Protein AF-A0A354B3E3-F1 (afdb_monomer)

Foldseek 3Di:
DLQVVVLVVLLVLLQAQQADVVSVVVVVVVLVVVQVVCCVVPVNLCCLPPPHNCNLVLLLQQQQHALPGDFLQFDDPAQDAPQFDWDADPVRDIDGPHLQSDPPHCSRGSNRVCQQVLPPDPCSLLSLQLLLLLLLLSLVSSCLLDDPVPDPPDDLPCQLQVCSNNPNCSNVQQQQDRPPPDRHGSVPVSSVSSVVSSVVSSVVLVVQLVVQLVVCVVVVHPPSNSLSSQLSSLVSSLSSQLSNLVNHQPCSQVVHDCNSVVVSVVSNVSSVSVSVVSNPDDPVVVLLNNLLVQLLVLVVVDPDCCVVQVNDRSSPDDSVRSLVVLLCVVVVHLVSLLVSLLSSVVVCLVVLVPPDPVVVVSSVVSCVSSVHDVVSVVVSVVVCCVVPVVSPPDHPSVVSLQVVLLVQLLVVVVVLCVVVVHQADDPVPDDPVSVVVNVVSCVVSVHDPVSSVVSNQLRHLQHPVLVVVLVVLLVVLVVLVVVLVVLVVCCVPDVPCVVVNVVSVVVSVVSLVVRQVSCVSNVHDGDD

Nearest PDB structures (foldseek):
  3dby-assembly10_T  TM=1.391E-01  e=6.956E+00  Bacillus cereus G9241

Mean predicted aligned error: 15.63 Å

Sequence (528 aa):
LQWSLLIAGLCLRVLGGNSDPIWLAVWLVVTLLAAVVVGWAYGGKSWCQYFCPMGPVQTVLTGVRGPLGSPAHVGAPSKITQSMCRTITAEGQERSACVACQSPCLDIDAERQFWQNLERKRGLAWAWYSYPGLVLAFFTMMEWSGHGASQLVHPLGYIRSGQWALDRELVSRAWQPLPHLTPLPRLLVIPIAITTAAWLSVIFWRGVEGLLRRRGNREGLPAAGERAVLRTRLLASFLAVNTFFWFVDPLQGLLGSNSGQVVRSLVLLLTSMGLYRAWGRDSATYRRESTSDSLRRQLRDLPGLEPALDGRSINALSPHEVFTLVKAMPAVGVLQARRVYSEVLLDMLRRGRLDQAQSLLDLQELRQSLQLDDEDHHAVINLLAKEHPELLGRNRFERQGDDLRRELALTNLEDFLLRHGFTMFDAAALNPRQRQELERLRLATGLPEPAWESVLRQFGSQGELERQQLEPLRAVWLEEAGLLAWLDGQLSEDGLLRPLQRGLTRRVGELQRQLAHRLDAAGLDPLP

Secondary structure (DSSP, 8-state):
-HHHHHHHHHHHIIIIITT-HHHHHHHHHHHHHHHHHHHHHTTTSSIIIII-THHHHHHHHHSS--TTPPPTTSS-SSS--TTS-EEE-TTS-EEE----SSSS-TTT-HHHHHHHTTTTSTTHHHHHHHHHHHHHHHHHHHHHHSTTTT-TTSTTHHHHTSGGGT-TTTTGGGGSEETTTEEEEHHHHHHHHHHHHHHHHHHHHHHHHHHHHHHHHHTT-TTHHHHHHHHHHHHHHHHHHHHHHHH--TTTTTT-TTHHHHHHHHHHHHHHHHHHHHHT--HHHHHHHHHHHHHHHHHHTSTT-GGGGTT--GGGS-HHHHHHHHHHGGGT-HHHHHHHHHHHHHHHHHTT-SSSHHHHHHHHHHHHHTT--HHHHHHHHHHHHHH-HHHHSS-HHHHHHHHHHHHHHHHHHHHHHHHHT-SS--STT--HHHHHHHHHHHHHHT--HHHHHHHHHHTSTT-HHHHHHHHHHHHHHHHHHHHHHHHHHHTTT-GGGHHHHHHHHHHHHHHHHHHHHHHHHHTPPPP-

pLDDT: mean 78.73, std 11.3, range [43.19, 97.94]

Structure (mmCIF, N/CA/C/O backbone):
data_AF-A0A354B3E3-F1
#
_entry.id   AF-A0A354B3E3-F1
#
loop_
_atom_site.group_PDB
_atom_site.id
_atom_site.type_symbol
_atom_site.label_atom_id
_atom_site.label_alt_id
_atom_site.label_comp_id
_atom_site.label_asym_id
_atom_site.label_entity_id
_atom_site.label_seq_id
_atom_site.pdbx_PDB_ins_code
_atom_site.Cartn_x
_atom_site.Cartn_y
_atom_site.Cartn_z
_atom_site.occupancy
_atom_site.B_iso_or_equiv
_atom_site.auth_seq_id
_atom_site.auth_comp_id
_atom_site.auth_asym_id
_atom_site.auth_atom_id
_atom_site.pdbx_PDB_model_num
ATOM 1 N N . LEU A 1 1 ? 1.321 -13.441 -12.143 1.00 86.88 1 LEU A N 1
ATOM 2 C CA . LEU A 1 1 ? 0.628 -12.571 -13.115 1.00 86.88 1 LEU A CA 1
ATOM 3 C C . LEU A 1 1 ? 1.044 -11.107 -12.980 1.00 86.88 1 LEU A C 1
ATOM 5 O O . LEU A 1 1 ? 1.832 -10.685 -13.807 1.00 86.88 1 LEU A O 1
ATOM 9 N N . GLN A 1 2 ? 0.612 -10.364 -11.946 1.00 89.81 2 GLN A N 1
ATOM 10 C CA . GLN A 1 2 ? 0.907 -8.919 -11.789 1.00 89.81 2 GLN A CA 1
ATOM 11 C C . GLN A 1 2 ? 2.374 -8.547 -12.045 1.00 89.81 2 GLN A C 1
ATOM 13 O O . GLN A 1 2 ? 2.666 -7.637 -12.810 1.00 89.81 2 GLN A O 1
ATOM 18 N N . TRP A 1 3 ? 3.307 -9.292 -11.445 1.00 91.06 3 TRP A N 1
ATOM 19 C CA . TRP A 1 3 ? 4.737 -9.030 -11.610 1.00 91.06 3 TRP A CA 1
ATOM 20 C C . TRP A 1 3 ? 5.254 -9.320 -13.024 1.00 91.06 3 TRP A C 1
ATOM 22 O O . TRP A 1 3 ? 6.113 -8.612 -13.531 1.00 91.06 3 TRP A O 1
ATOM 32 N N . SER A 1 4 ? 4.702 -10.334 -13.690 1.00 91.44 4 SER A N 1
ATOM 33 C CA . SER A 1 4 ? 5.008 -10.635 -15.092 1.00 91.44 4 SER A CA 1
ATOM 34 C C . SER A 1 4 ? 4.480 -9.537 -16.017 1.00 91.44 4 SER A C 1
ATOM 36 O O . SER A 1 4 ? 5.185 -9.137 -16.935 1.00 91.44 4 SER A O 1
ATOM 38 N N . LEU A 1 5 ? 3.279 -9.009 -15.740 1.00 91.50 5 LEU A N 1
ATOM 39 C CA . LEU A 1 5 ? 2.710 -7.863 -16.458 1.00 91.50 5 LEU A CA 1
ATOM 40 C C . LEU A 1 5 ? 3.554 -6.600 -16.256 1.00 91.50 5 LEU A C 1
ATOM 42 O O . LEU A 1 5 ? 3.771 -5.862 -17.212 1.00 91.50 5 LEU A O 1
ATOM 46 N N . LEU A 1 6 ? 4.088 -6.382 -15.047 1.00 92.56 6 LEU A N 1
ATOM 47 C CA . LEU A 1 6 ? 5.037 -5.299 -14.785 1.00 92.56 6 LEU A CA 1
ATOM 48 C C . LEU A 1 6 ? 6.304 -5.457 -15.635 1.00 92.56 6 LEU A C 1
ATOM 50 O O . LEU A 1 6 ? 6.682 -4.520 -16.327 1.00 92.56 6 LEU A O 1
ATOM 54 N N . ILE A 1 7 ? 6.939 -6.635 -15.623 1.00 93.31 7 ILE A N 1
ATOM 55 C CA . ILE A 1 7 ? 8.155 -6.898 -16.412 1.00 93.31 7 ILE A CA 1
ATOM 56 C C . ILE A 1 7 ? 7.887 -6.716 -17.910 1.00 93.31 7 ILE A C 1
ATOM 58 O O . ILE A 1 7 ? 8.679 -6.068 -18.590 1.00 93.31 7 ILE A O 1
ATOM 62 N N . ALA A 1 8 ? 6.764 -7.231 -18.417 1.00 92.12 8 ALA A N 1
ATOM 63 C CA . ALA A 1 8 ? 6.363 -7.047 -19.808 1.00 92.12 8 ALA A CA 1
ATOM 64 C C . ALA A 1 8 ? 6.178 -5.560 -20.148 1.00 92.12 8 ALA A C 1
ATOM 66 O O . ALA A 1 8 ? 6.716 -5.090 -21.148 1.00 92.12 8 ALA A O 1
ATOM 67 N N . GLY A 1 9 ? 5.498 -4.803 -19.280 1.00 90.50 9 GLY A N 1
ATOM 68 C CA . GLY A 1 9 ? 5.340 -3.356 -19.422 1.00 90.50 9 GLY A CA 1
ATOM 69 C C . GLY A 1 9 ? 6.676 -2.608 -19.414 1.00 90.50 9 GLY A C 1
ATOM 70 O O . GLY A 1 9 ? 6.880 -1.725 -20.242 1.00 90.50 9 GLY A O 1
ATOM 71 N N . LEU A 1 10 ? 7.618 -2.986 -18.543 1.00 91.88 10 LEU A N 1
ATOM 72 C CA . LEU A 1 10 ? 8.970 -2.416 -18.531 1.00 91.88 10 LEU A CA 1
ATOM 73 C C . LEU A 1 10 ? 9.699 -2.691 -19.850 1.00 91.88 10 LEU A C 1
ATOM 75 O O . LEU A 1 10 ? 10.213 -1.753 -20.449 1.00 91.88 10 LEU A O 1
ATOM 79 N N . CYS A 1 11 ? 9.689 -3.934 -20.345 1.00 92.19 11 CYS A N 1
ATOM 80 C CA . CYS A 1 11 ? 10.311 -4.286 -21.628 1.00 92.19 11 CYS A CA 1
ATOM 81 C C . CYS A 1 11 ? 9.726 -3.458 -22.777 1.00 92.19 11 CYS A C 1
ATOM 83 O O . CYS A 1 11 ? 10.457 -2.905 -23.592 1.00 92.19 11 CYS A O 1
ATOM 85 N N . LEU A 1 12 ? 8.402 -3.337 -22.807 1.00 89.38 12 LEU A N 1
ATOM 86 C CA . LEU A 1 12 ? 7.669 -2.618 -23.839 1.00 89.38 12 LEU A CA 1
ATOM 87 C C . LEU A 1 12 ? 7.963 -1.110 -23.823 1.00 89.38 12 LEU A C 1
ATOM 89 O O . LEU A 1 12 ? 8.091 -0.488 -24.877 1.00 89.38 12 LEU A O 1
ATOM 93 N N . ARG A 1 13 ? 8.160 -0.527 -22.634 1.00 87.56 13 ARG A N 1
ATOM 94 C CA . ARG A 1 13 ? 8.610 0.864 -22.487 1.00 87.56 13 ARG A CA 1
ATOM 95 C C . ARG A 1 13 ? 10.026 1.086 -23.013 1.00 87.56 13 ARG A C 1
ATOM 97 O O . ARG A 1 13 ? 10.250 2.109 -23.650 1.00 87.56 13 ARG A O 1
ATOM 104 N N . VAL A 1 14 ? 10.948 0.145 -22.791 1.00 87.00 14 VAL A N 1
ATOM 105 C CA . VAL A 1 14 ? 12.312 0.225 -23.355 1.00 87.00 14 VAL A CA 1
ATOM 106 C C . VAL A 1 14 ? 12.311 0.026 -24.873 1.00 87.00 14 VAL A C 1
ATOM 108 O O . VAL A 1 14 ? 13.110 0.630 -25.576 1.00 87.00 14 VAL A O 1
ATOM 111 N N . LEU A 1 15 ? 11.409 -0.805 -25.397 1.00 86.62 15 LEU A N 1
ATOM 112 C CA . LEU A 1 15 ? 11.343 -1.113 -26.828 1.00 86.62 15 LEU A CA 1
ATOM 113 C C . LEU A 1 15 ? 10.639 -0.044 -27.668 1.00 86.62 15 LEU A C 1
ATOM 115 O O . LEU A 1 15 ? 10.888 0.031 -28.866 1.00 86.62 15 LEU A O 1
ATOM 119 N N . GLY A 1 16 ? 9.743 0.752 -27.086 1.00 75.50 16 GLY A N 1
ATOM 120 C CA . GLY A 1 16 ? 8.963 1.694 -27.890 1.00 75.50 16 GLY A CA 1
ATOM 121 C C . GLY A 1 16 ? 8.035 2.628 -27.137 1.00 75.50 16 GLY A C 1
ATOM 122 O O . GLY A 1 16 ? 7.787 3.739 -27.589 1.00 75.50 16 GLY A O 1
ATOM 123 N N . GLY A 1 17 ? 7.515 2.207 -25.984 1.00 69.38 17 GLY A N 1
ATOM 124 C CA . GLY A 1 17 ? 6.349 2.874 -25.408 1.00 69.38 17 GLY A CA 1
ATOM 125 C C . GLY A 1 17 ? 6.562 4.272 -24.824 1.00 69.38 17 GLY A C 1
ATOM 126 O O . GLY A 1 17 ? 5.587 4.915 -24.448 1.00 69.38 17 GLY A O 1
ATOM 127 N N . ASN A 1 18 ? 7.805 4.741 -24.696 1.00 72.12 18 ASN A N 1
ATOM 128 C CA . ASN A 1 18 ? 8.106 6.019 -24.043 1.00 72.12 18 ASN A CA 1
ATOM 129 C C . ASN A 1 18 ? 8.026 7.244 -24.964 1.00 72.12 18 ASN A C 1
ATOM 131 O O . ASN A 1 18 ? 7.864 8.345 -24.446 1.00 72.12 18 ASN A O 1
ATOM 135 N N . SER A 1 19 ? 8.166 7.076 -26.279 1.00 71.94 19 SER A N 1
ATOM 136 C CA . SER A 1 19 ? 8.432 8.189 -27.200 1.00 71.94 19 SER A CA 1
ATOM 137 C C . SER A 1 19 ? 7.301 8.526 -28.169 1.00 71.94 19 SER A C 1
ATOM 139 O O . SER A 1 19 ? 7.380 9.531 -28.878 1.00 71.94 19 SER A O 1
ATOM 141 N N . ASP A 1 20 ? 6.242 7.714 -28.187 1.00 80.12 20 ASP A N 1
ATOM 142 C CA . ASP A 1 20 ? 5.061 7.933 -29.016 1.00 80.12 20 ASP A CA 1
ATOM 143 C C . ASP A 1 20 ? 3.818 8.181 -28.133 1.00 80.12 20 ASP A C 1
ATOM 145 O O . ASP A 1 20 ? 3.369 7.275 -27.416 1.00 80.12 20 ASP A O 1
ATOM 149 N N . PRO A 1 21 ? 3.231 9.395 -28.170 1.00 82.00 21 PRO A N 1
ATOM 150 C CA . PRO A 1 21 ? 2.050 9.723 -27.378 1.00 82.00 21 PRO A CA 1
ATOM 151 C C . PRO A 1 21 ? 0.813 8.912 -27.787 1.00 82.00 21 PRO A C 1
ATOM 153 O O . PRO A 1 21 ? -0.028 8.631 -26.933 1.00 82.00 21 PRO A O 1
ATOM 156 N N . ILE A 1 22 ? 0.699 8.499 -29.055 1.00 84.50 22 ILE A N 1
ATOM 157 C CA . ILE A 1 22 ? -0.405 7.659 -29.539 1.00 84.50 22 ILE A CA 1
ATOM 158 C C . ILE A 1 22 ? -0.285 6.276 -28.915 1.00 84.50 22 ILE A C 1
ATOM 160 O O . ILE A 1 22 ? -1.264 5.736 -28.402 1.00 84.50 22 ILE A O 1
ATOM 164 N N . TRP A 1 23 ? 0.926 5.722 -28.903 1.00 82.12 23 TRP A N 1
ATOM 165 C CA . TRP A 1 23 ? 1.177 4.422 -28.298 1.00 82.12 23 TRP A CA 1
ATOM 166 C C . TRP A 1 23 ? 0.847 4.428 -26.798 1.00 82.12 23 TRP A C 1
ATOM 168 O O . TRP A 1 23 ? 0.152 3.532 -26.310 1.00 82.12 23 TRP A O 1
ATOM 178 N N . LEU A 1 24 ? 1.259 5.478 -26.075 1.00 81.69 24 LEU A N 1
ATOM 179 C CA . LEU A 1 24 ? 0.902 5.671 -24.668 1.00 81.69 24 LEU A CA 1
ATOM 180 C C . LEU A 1 24 ? -0.618 5.789 -24.474 1.00 81.69 24 LEU A C 1
ATOM 182 O O . LEU A 1 24 ? -1.165 5.152 -23.573 1.00 81.69 24 LEU A O 1
ATOM 186 N N . ALA A 1 25 ? -1.308 6.565 -25.315 1.00 86.62 25 ALA A N 1
ATOM 187 C CA . ALA A 1 25 ? -2.759 6.723 -25.249 1.00 86.62 25 ALA A CA 1
ATOM 188 C C . ALA A 1 25 ? -3.487 5.387 -25.464 1.00 86.62 25 ALA A C 1
ATOM 190 O O . ALA A 1 25 ? -4.341 5.017 -24.657 1.00 86.62 25 ALA A O 1
ATOM 191 N N . VAL A 1 26 ? -3.104 4.622 -26.492 1.00 88.50 26 VAL A N 1
ATOM 192 C CA . VAL A 1 26 ? -3.653 3.284 -26.761 1.00 88.50 26 VAL A CA 1
ATOM 193 C C . VAL A 1 26 ? -3.407 2.354 -25.575 1.00 88.50 26 VAL A C 1
ATOM 195 O O . VAL A 1 26 ? -4.335 1.691 -25.114 1.00 88.50 26 VAL A O 1
ATOM 198 N N . TRP A 1 27 ? -2.191 2.339 -25.024 1.00 84.56 27 TRP A N 1
ATOM 199 C CA . TRP A 1 27 ? -1.855 1.521 -23.858 1.00 84.56 27 TRP A CA 1
ATOM 200 C C . TRP A 1 27 ? -2.710 1.865 -22.628 1.00 84.56 27 TRP A C 1
ATOM 202 O O . TRP A 1 27 ? -3.209 0.966 -21.943 1.00 84.56 27 TRP A O 1
ATOM 212 N N . LEU A 1 28 ? -2.916 3.157 -22.351 1.00 87.38 28 LEU A N 1
ATOM 213 C CA . LEU A 1 28 ? -3.761 3.621 -21.248 1.00 87.38 28 LEU A CA 1
ATOM 214 C C . LEU A 1 28 ? -5.230 3.235 -21.454 1.00 87.38 28 LEU A C 1
ATOM 216 O O . LEU A 1 28 ? -5.852 2.731 -20.520 1.00 87.38 28 LEU A O 1
ATOM 220 N N . VAL A 1 29 ? -5.767 3.398 -22.669 1.00 92.19 29 VAL A N 1
ATOM 221 C CA . VAL A 1 29 ? -7.145 3.002 -23.007 1.00 92.19 29 VAL A CA 1
ATOM 222 C C . VAL A 1 29 ? -7.332 1.494 -22.859 1.00 92.19 29 VAL A C 1
ATOM 224 O O . VAL A 1 29 ? -8.283 1.062 -22.213 1.00 92.19 29 VAL A O 1
ATOM 227 N N . VAL A 1 30 ? -6.409 0.680 -23.378 1.00 90.75 30 VAL A N 1
ATOM 228 C CA . VAL A 1 30 ? -6.455 -0.784 -23.220 1.00 90.75 30 VAL A CA 1
ATOM 229 C C . VAL A 1 30 ? -6.402 -1.177 -21.744 1.00 90.75 30 VAL A C 1
ATOM 231 O O . VAL A 1 30 ? -7.168 -2.034 -21.308 1.00 90.75 30 VAL A O 1
ATOM 234 N N . THR A 1 31 ? -5.545 -0.528 -20.952 1.00 88.00 31 THR A N 1
ATOM 235 C CA . THR A 1 31 ? -5.446 -0.787 -19.508 1.00 88.00 31 THR A CA 1
ATOM 236 C C . THR A 1 31 ? -6.740 -0.413 -18.780 1.00 88.00 31 THR A C 1
ATOM 238 O O . THR A 1 31 ? -7.195 -1.169 -17.922 1.00 88.00 31 THR A O 1
ATOM 241 N N . LEU A 1 32 ? -7.359 0.718 -19.135 1.00 90.00 32 LEU A N 1
ATOM 242 C CA . LEU A 1 32 ? -8.636 1.158 -18.575 1.00 90.00 32 LEU A CA 1
ATOM 243 C C . LEU A 1 32 ? -9.765 0.185 -18.930 1.00 90.00 32 LEU A C 1
ATOM 245 O O . LEU A 1 32 ? -10.502 -0.243 -18.045 1.00 90.00 32 LEU A O 1
ATOM 249 N N . LEU A 1 33 ? -9.869 -0.211 -20.200 1.00 93.06 33 LEU A N 1
ATOM 250 C CA . LEU A 1 33 ? -10.856 -1.190 -20.655 1.00 93.06 33 LEU A CA 1
ATOM 251 C C . LEU A 1 33 ? -10.665 -2.535 -19.950 1.00 93.06 33 LEU A C 1
ATOM 253 O O . LEU A 1 33 ? -11.638 -3.114 -19.476 1.00 93.06 33 LEU A O 1
ATOM 257 N N . ALA A 1 34 ? -9.426 -3.008 -19.798 1.00 89.38 34 ALA A N 1
ATOM 258 C CA . ALA A 1 34 ? -9.135 -4.223 -19.044 1.00 89.38 34 ALA A CA 1
ATOM 259 C C . ALA A 1 34 ? -9.562 -4.101 -17.571 1.00 89.38 34 ALA A C 1
ATOM 261 O O . ALA A 1 34 ? -10.147 -5.038 -17.028 1.00 89.38 34 ALA A O 1
ATOM 262 N N . ALA A 1 35 ? -9.333 -2.947 -16.935 1.00 86.81 35 ALA A N 1
ATOM 263 C CA . ALA A 1 35 ? -9.783 -2.691 -15.570 1.00 86.81 35 ALA A CA 1
ATOM 264 C C . ALA A 1 35 ? -11.314 -2.712 -15.453 1.00 86.81 35 ALA A C 1
ATOM 266 O O . ALA A 1 35 ? -11.838 -3.337 -14.531 1.00 86.81 35 ALA A O 1
ATOM 267 N N . VAL A 1 36 ? -12.025 -2.097 -16.404 1.00 87.56 36 VAL A N 1
ATOM 268 C CA . VAL A 1 36 ? -13.495 -2.110 -16.471 1.00 87.56 36 VAL A CA 1
ATOM 269 C C . VAL A 1 36 ? -14.019 -3.528 -16.685 1.00 87.56 36 VAL A C 1
ATOM 271 O O . VAL A 1 36 ? -14.901 -3.958 -15.951 1.00 87.56 36 VAL A O 1
ATOM 274 N N . VAL A 1 37 ? -13.453 -4.287 -17.627 1.00 89.56 37 VAL A N 1
ATOM 275 C CA . VAL A 1 37 ? -13.878 -5.664 -17.929 1.00 89.56 37 VAL A CA 1
ATOM 276 C C . VAL A 1 37 ? -13.636 -6.593 -16.741 1.00 89.56 37 VAL A C 1
ATOM 278 O O . VAL A 1 37 ? -14.532 -7.341 -16.360 1.00 89.56 37 VAL A O 1
ATOM 281 N N . VAL A 1 38 ? -12.461 -6.529 -16.105 1.00 85.69 38 VAL A N 1
ATOM 282 C CA . VAL A 1 38 ? -12.168 -7.310 -14.890 1.00 85.69 38 VAL A CA 1
ATOM 283 C C . VAL A 1 38 ? -13.060 -6.864 -13.731 1.00 85.69 38 VAL A C 1
ATOM 285 O O . VAL A 1 38 ? -13.525 -7.698 -12.954 1.00 85.69 38 VAL A O 1
ATOM 288 N N . GLY A 1 39 ? -13.314 -5.561 -13.607 1.00 80.81 39 GLY A N 1
ATOM 289 C CA . GLY A 1 39 ? -14.237 -5.008 -12.624 1.00 80.81 39 GLY A CA 1
ATOM 290 C C . GLY A 1 39 ? -15.656 -5.540 -12.813 1.00 80.81 39 GLY A C 1
ATOM 291 O O . GLY A 1 39 ? -16.258 -6.012 -11.856 1.00 80.81 39 GLY A O 1
ATOM 292 N N . TRP A 1 40 ? -16.161 -5.550 -14.042 1.00 82.81 40 TRP A N 1
ATOM 293 C CA . TRP A 1 40 ? -17.473 -6.094 -14.377 1.00 82.81 40 TRP A CA 1
ATOM 294 C C . TRP A 1 40 ? -17.542 -7.612 -14.148 1.00 82.81 40 TRP A C 1
ATOM 296 O O . TRP A 1 40 ? -18.4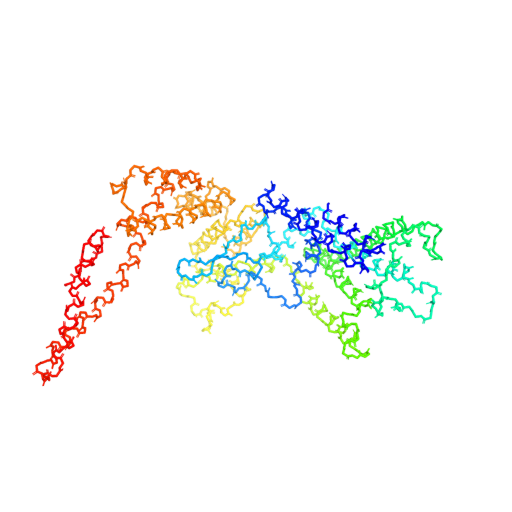44 -8.087 -13.463 1.00 82.81 40 TRP A O 1
ATOM 306 N N . ALA A 1 41 ? -16.551 -8.369 -14.628 1.00 82.44 41 ALA A N 1
ATOM 307 C CA . ALA A 1 41 ? -16.538 -9.831 -14.544 1.00 82.44 41 ALA A CA 1
ATOM 308 C C . ALA A 1 41 ? -16.363 -10.371 -13.112 1.00 82.44 41 ALA A C 1
ATOM 310 O O . ALA A 1 41 ? -16.853 -11.452 -12.796 1.00 82.44 41 ALA A O 1
ATOM 311 N N . TYR A 1 42 ? -15.663 -9.636 -12.241 1.00 77.19 42 TYR A N 1
ATOM 312 C CA . TYR A 1 42 ? -15.323 -10.084 -10.885 1.00 77.19 42 TYR A CA 1
ATOM 313 C C . TYR A 1 42 ? -15.792 -9.120 -9.780 1.00 77.19 42 TYR A C 1
ATOM 315 O O . TYR A 1 42 ? -15.204 -9.072 -8.694 1.00 77.19 42 TYR A O 1
ATOM 323 N N . GLY A 1 43 ? -16.831 -8.323 -10.044 1.00 65.69 43 GLY A N 1
ATOM 324 C CA . GLY A 1 43 ? -17.490 -7.480 -9.039 1.00 65.69 43 GLY A CA 1
ATOM 325 C C . GLY A 1 43 ? -16.597 -6.404 -8.409 1.00 65.69 43 GLY A C 1
ATOM 326 O O . GLY A 1 43 ? -16.707 -6.139 -7.214 1.00 65.69 43 GLY A O 1
ATOM 327 N N . GLY A 1 44 ? -15.669 -5.827 -9.178 1.00 65.44 44 GLY A N 1
ATOM 328 C CA . GLY A 1 44 ? -14.830 -4.681 -8.800 1.00 65.44 44 GLY A CA 1
ATOM 329 C C . GLY A 1 44 ? -13.644 -5.001 -7.881 1.00 65.44 44 GLY A C 1
ATOM 330 O O . GLY A 1 44 ? -12.810 -4.134 -7.632 1.00 65.44 44 GLY A O 1
ATOM 331 N N . LYS A 1 45 ? -13.524 -6.241 -7.389 1.00 67.25 45 LYS A N 1
ATOM 332 C CA . LYS A 1 45 ? -12.601 -6.590 -6.288 1.00 67.25 45 LYS A CA 1
ATOM 333 C C . LYS A 1 45 ? -11.260 -7.171 -6.746 1.00 67.25 45 LYS A C 1
ATOM 335 O O . LYS A 1 45 ? -10.297 -7.190 -5.983 1.00 67.25 45 LYS A O 1
ATOM 340 N N . SER A 1 46 ? -11.160 -7.615 -7.996 1.00 75.50 46 SER A N 1
ATOM 341 C CA . SER A 1 46 ? -10.024 -8.434 -8.443 1.00 75.50 46 SER A CA 1
ATOM 342 C C . SER A 1 46 ? -8.897 -7.660 -9.120 1.00 75.50 46 SER A C 1
ATOM 344 O O . SER A 1 46 ? -7.758 -8.134 -9.122 1.00 75.50 46 SER A O 1
ATOM 346 N N . TRP A 1 47 ? -9.170 -6.473 -9.677 1.00 81.25 47 TRP A N 1
ATOM 347 C CA . TRP A 1 47 ? -8.185 -5.743 -10.483 1.00 81.25 47 TRP A CA 1
ATOM 348 C C . TRP A 1 47 ? -6.922 -5.419 -9.686 1.00 81.25 47 TRP A C 1
ATOM 350 O O . TRP A 1 47 ? -5.850 -5.935 -10.001 1.00 81.25 47 TRP A O 1
ATOM 360 N N . CYS A 1 48 ? -7.042 -4.635 -8.613 1.00 76.50 48 CYS A N 1
ATOM 361 C CA . CYS A 1 48 ? -5.892 -4.188 -7.822 1.00 76.50 48 CYS A CA 1
ATOM 362 C C . CYS A 1 48 ? -5.087 -5.352 -7.218 1.00 76.50 48 CYS A C 1
ATOM 364 O O . CYS A 1 48 ? -3.876 -5.235 -7.036 1.00 76.50 48 CYS A O 1
ATOM 366 N N . GLN A 1 49 ? -5.737 -6.488 -6.942 1.00 76.00 49 GLN A N 1
ATOM 367 C CA . GLN A 1 49 ? -5.126 -7.609 -6.225 1.00 76.00 49 GLN A CA 1
ATOM 368 C C . GLN A 1 49 ? -4.476 -8.667 -7.108 1.00 76.00 49 GLN A C 1
ATOM 370 O O . GLN A 1 49 ? -3.486 -9.266 -6.687 1.00 76.00 49 GLN A O 1
ATOM 375 N N . TYR A 1 50 ? -5.007 -8.901 -8.308 1.00 81.31 50 TYR A N 1
ATOM 376 C CA . TYR A 1 50 ? -4.572 -10.021 -9.146 1.00 81.31 50 TYR A CA 1
ATOM 377 C C . TYR A 1 50 ? -4.072 -9.600 -10.527 1.00 81.31 50 TYR A C 1
ATOM 379 O O . TYR A 1 50 ? -3.258 -10.318 -11.115 1.00 81.31 50 TYR A O 1
ATOM 387 N N . PHE A 1 51 ? -4.491 -8.433 -11.023 1.00 86.06 51 PHE A N 1
ATOM 388 C CA . PHE A 1 51 ? -4.214 -7.999 -12.395 1.00 86.06 51 PHE A CA 1
ATOM 389 C C . PHE A 1 51 ? -3.338 -6.748 -12.458 1.00 86.06 51 PHE A C 1
ATOM 391 O O . PHE A 1 51 ? -2.372 -6.724 -13.213 1.00 86.06 51 PHE A O 1
ATOM 398 N N . CYS A 1 52 ? -3.613 -5.746 -11.622 1.00 86.38 52 CYS A N 1
ATOM 399 C CA . CYS A 1 52 ? -2.915 -4.468 -11.634 1.00 86.38 52 CYS A CA 1
ATOM 400 C C . CYS A 1 52 ? -1.407 -4.668 -11.396 1.00 86.38 52 CYS A C 1
ATOM 402 O O . CYS A 1 52 ? -1.025 -5.144 -10.319 1.00 86.38 52 CYS A O 1
ATOM 404 N N . PRO A 1 53 ? -0.536 -4.293 -12.351 1.00 86.12 53 PRO A N 1
ATOM 405 C CA . PRO A 1 53 ? 0.911 -4.441 -12.200 1.00 86.12 53 PRO A CA 1
ATOM 406 C C . PRO A 1 53 ? 1.489 -3.509 -11.123 1.00 86.12 53 PRO A C 1
ATOM 408 O O . PRO A 1 53 ? 2.551 -3.799 -10.577 1.00 86.12 53 PRO A O 1
ATOM 411 N N . MET A 1 54 ? 0.777 -2.430 -10.767 1.00 85.12 54 MET A N 1
ATOM 412 C CA . MET A 1 54 ? 1.200 -1.473 -9.737 1.00 85.12 54 MET A CA 1
ATOM 413 C C . MET A 1 54 ? 0.944 -1.954 -8.304 1.00 85.12 54 MET A C 1
ATOM 415 O O . MET A 1 54 ? 1.612 -1.482 -7.390 1.00 85.12 54 MET A O 1
ATOM 419 N N . GLY A 1 55 ? 0.042 -2.919 -8.080 1.00 83.44 55 GLY A N 1
ATOM 420 C CA . GLY A 1 55 ? -0.277 -3.409 -6.730 1.00 83.44 55 GLY A CA 1
ATOM 421 C C . GLY A 1 55 ? 0.949 -3.941 -5.964 1.00 83.44 55 GLY A C 1
ATOM 422 O O . GLY A 1 55 ? 1.220 -3.494 -4.845 1.00 83.44 55 GLY A O 1
ATOM 423 N N . PRO A 1 56 ? 1.758 -4.845 -6.555 1.00 86.69 56 PRO A N 1
ATOM 424 C CA . PRO A 1 56 ? 3.006 -5.288 -5.939 1.00 86.69 56 PRO A CA 1
ATOM 425 C C . PRO A 1 56 ? 4.019 -4.157 -5.740 1.00 86.69 56 PRO A C 1
ATOM 427 O O . PRO A 1 56 ? 4.702 -4.148 -4.722 1.00 86.69 56 PRO A O 1
ATOM 430 N N . VAL A 1 57 ? 4.099 -3.190 -6.663 1.00 88.25 57 VAL A N 1
ATOM 431 C CA . VAL A 1 57 ? 5.006 -2.033 -6.543 1.00 88.25 57 VAL A CA 1
ATOM 432 C C . VAL A 1 57 ? 4.629 -1.176 -5.337 1.00 88.25 57 VAL A C 1
ATOM 434 O O . VAL A 1 57 ? 5.491 -0.866 -4.519 1.00 88.25 57 VAL A O 1
ATOM 437 N N . GLN A 1 58 ? 3.342 -0.862 -5.170 1.00 86.88 58 GLN A N 1
ATOM 438 C CA . GLN A 1 58 ? 2.838 -0.150 -3.995 1.00 86.88 58 GLN A CA 1
ATOM 439 C C . GLN A 1 58 ? 3.182 -0.926 -2.720 1.00 86.88 58 GLN A C 1
ATOM 441 O O . GLN A 1 58 ? 3.723 -0.350 -1.786 1.00 86.88 58 GLN A O 1
ATOM 446 N N . THR A 1 59 ? 2.999 -2.251 -2.723 1.00 86.75 59 THR A N 1
ATOM 447 C CA . THR A 1 59 ? 3.377 -3.099 -1.580 1.00 86.75 59 THR A CA 1
ATOM 448 C C . THR A 1 59 ? 4.872 -2.967 -1.249 1.00 86.75 59 THR A C 1
ATOM 450 O O . THR A 1 59 ? 5.218 -2.767 -0.087 1.00 86.75 59 THR A O 1
ATOM 453 N N . VAL A 1 60 ? 5.756 -3.014 -2.255 1.00 89.06 60 VAL A N 1
ATOM 454 C CA . VAL A 1 60 ? 7.215 -2.871 -2.079 1.00 89.06 60 VAL A CA 1
ATOM 455 C C . VAL A 1 60 ? 7.596 -1.499 -1.517 1.00 89.06 60 VAL A C 1
ATOM 457 O O . VAL A 1 60 ? 8.496 -1.408 -0.680 1.00 89.06 60 VAL A O 1
ATOM 460 N N . LEU A 1 61 ? 6.921 -0.433 -1.950 1.00 86.00 61 LEU A N 1
ATOM 461 C CA . LEU A 1 61 ? 7.255 0.942 -1.573 1.00 86.00 61 LEU A CA 1
ATOM 462 C C . LEU A 1 61 ? 6.640 1.388 -0.239 1.00 86.00 61 LEU A C 1
ATOM 464 O O . LEU A 1 61 ? 7.279 2.141 0.492 1.00 86.00 61 LEU A O 1
ATOM 468 N N . THR A 1 62 ? 5.423 0.947 0.090 1.00 81.88 62 THR A N 1
ATOM 469 C CA . THR A 1 62 ? 4.659 1.459 1.243 1.00 81.88 62 THR A CA 1
ATOM 470 C C . THR A 1 62 ? 4.372 0.421 2.327 1.00 81.88 62 THR A C 1
ATOM 472 O O . THR A 1 62 ? 3.792 0.778 3.348 1.00 81.88 62 THR A O 1
ATOM 475 N N . GLY A 1 63 ? 4.801 -0.835 2.148 1.00 77.00 63 GLY A N 1
ATOM 476 C CA . GLY A 1 63 ? 4.381 -1.973 2.972 1.00 77.00 63 GLY A CA 1
ATOM 477 C C . GLY A 1 63 ? 4.535 -1.804 4.488 1.00 77.00 63 GLY A C 1
ATOM 478 O O . GLY A 1 63 ? 3.576 -2.030 5.205 1.00 77.00 63 GLY A O 1
ATOM 479 N N . VAL A 1 64 ? 5.708 -1.426 5.005 1.00 76.56 64 VAL A N 1
ATOM 480 C CA . VAL A 1 64 ? 5.914 -1.338 6.471 1.00 76.56 64 VAL A CA 1
ATOM 481 C C . VAL A 1 64 ? 5.450 0.009 7.011 1.00 76.56 64 VAL A C 1
ATOM 483 O O . VAL A 1 64 ? 4.763 0.064 8.022 1.00 76.56 64 VAL A O 1
ATOM 486 N N . ARG A 1 65 ? 5.855 1.092 6.338 1.00 74.62 65 ARG A N 1
ATOM 487 C CA . ARG A 1 65 ? 5.422 2.477 6.552 1.00 74.62 65 ARG A CA 1
ATOM 488 C C . ARG A 1 65 ? 6.120 3.359 5.519 1.00 74.62 65 ARG A C 1
ATOM 490 O O . ARG A 1 65 ? 7.321 3.203 5.304 1.00 74.62 65 ARG A O 1
ATOM 497 N N . GLY A 1 66 ? 5.409 4.303 4.909 1.00 71.62 66 GLY A N 1
ATOM 498 C CA . GLY A 1 66 ? 6.063 5.358 4.128 1.00 71.62 66 GLY A CA 1
ATOM 499 C C . GLY A 1 66 ? 6.898 6.284 5.032 1.00 71.62 66 GLY A C 1
ATOM 500 O O . GLY A 1 66 ? 6.587 6.407 6.219 1.00 71.62 66 GLY A O 1
ATOM 501 N N . PRO A 1 67 ? 7.917 6.987 4.504 1.00 73.31 67 PRO A N 1
ATOM 502 C CA . PRO A 1 67 ? 8.772 7.873 5.303 1.00 73.31 67 PRO A CA 1
ATOM 503 C C . PRO A 1 67 ? 7.994 9.009 5.988 1.00 73.31 67 PRO A C 1
ATOM 505 O O . PRO A 1 67 ? 8.322 9.394 7.107 1.00 73.31 67 PRO A O 1
ATOM 508 N N . LEU A 1 68 ? 6.922 9.484 5.346 1.00 76.31 68 LEU A N 1
ATOM 509 C CA . LEU A 1 68 ? 5.996 10.500 5.861 1.00 76.31 68 LEU A CA 1
ATOM 510 C C . LEU A 1 68 ? 4.622 9.912 6.241 1.00 76.31 68 LEU A C 1
ATOM 512 O O . LEU A 1 68 ? 3.666 10.649 6.458 1.00 76.31 68 LEU A O 1
ATOM 516 N N . GLY A 1 69 ? 4.498 8.581 6.292 1.00 67.94 69 GLY A N 1
ATOM 517 C CA . GLY A 1 69 ? 3.226 7.908 6.551 1.00 67.94 69 GLY A CA 1
ATOM 518 C C . GLY A 1 69 ? 2.812 7.976 8.023 1.00 67.94 69 GLY A C 1
ATOM 519 O O . GLY A 1 69 ? 3.559 7.551 8.920 1.00 67.94 69 GLY A O 1
ATOM 520 N N . SER A 1 70 ? 1.593 8.452 8.281 1.00 70.62 70 SER A N 1
ATOM 521 C CA . SER A 1 70 ? 0.924 8.252 9.567 1.00 70.62 70 SER A CA 1
ATOM 522 C C . SER A 1 70 ? 0.495 6.781 9.716 1.00 70.62 70 SER A C 1
ATOM 524 O O . SER A 1 70 ? 0.268 6.093 8.719 1.00 70.62 70 SER A O 1
ATOM 526 N N . PRO A 1 71 ? 0.450 6.252 10.950 1.00 71.75 71 PRO A N 1
ATOM 527 C CA . PRO A 1 71 ? -0.026 4.895 11.188 1.00 71.75 71 PRO A CA 1
ATOM 528 C C . PRO A 1 71 ? -1.545 4.855 10.977 1.00 71.75 71 PRO A C 1
ATOM 530 O O . PRO A 1 71 ? -2.276 5.583 11.643 1.00 71.75 71 PRO A O 1
ATOM 533 N N . ALA A 1 72 ? -2.026 4.010 10.064 1.00 69.38 72 ALA A N 1
ATOM 534 C CA . ALA A 1 72 ? -3.460 3.905 9.769 1.00 69.38 72 ALA A CA 1
ATOM 535 C C . ALA A 1 72 ? -4.271 3.346 10.955 1.00 69.38 72 ALA A C 1
ATOM 537 O O . ALA A 1 72 ? -5.468 3.594 11.074 1.00 69.38 72 ALA A O 1
ATOM 538 N N . HIS A 1 73 ? -3.615 2.595 11.840 1.00 69.50 73 HIS A N 1
ATOM 539 C CA . HIS A 1 73 ? -4.218 1.884 12.964 1.00 69.50 73 HIS A CA 1
ATOM 540 C C . HIS A 1 73 ? -4.150 2.625 14.307 1.00 69.50 73 HIS A C 1
ATOM 542 O O . HIS A 1 73 ? -4.597 2.053 15.299 1.00 69.50 73 HIS A O 1
ATOM 548 N N . VAL A 1 74 ? -3.599 3.848 14.370 1.00 66.88 74 VAL A N 1
ATOM 549 C CA . VAL A 1 74 ? -3.485 4.625 15.622 1.00 66.88 74 VAL A CA 1
ATOM 550 C C . VAL A 1 74 ? -4.170 5.981 15.485 1.00 66.88 74 VAL A C 1
ATOM 552 O O . VAL A 1 74 ? -3.775 6.793 14.650 1.00 66.88 74 VAL A O 1
ATOM 555 N N . GLY A 1 75 ? -5.132 6.265 16.367 1.00 52.44 75 GLY A N 1
ATOM 556 C CA . GLY A 1 75 ? -5.623 7.628 16.596 1.00 52.44 75 GLY A CA 1
ATOM 557 C C . GLY A 1 75 ? -6.590 8.172 15.543 1.00 52.44 75 GLY A C 1
ATOM 558 O O . GLY A 1 75 ? -6.822 9.377 15.516 1.00 52.44 75 GLY A O 1
ATOM 559 N N . ALA A 1 76 ? -7.172 7.322 14.696 1.00 48.88 76 ALA A N 1
ATOM 560 C CA . ALA A 1 76 ? -8.224 7.731 13.772 1.00 48.88 76 ALA A CA 1
ATOM 561 C C . ALA A 1 76 ? -9.614 7.528 14.419 1.00 48.88 76 ALA A C 1
ATOM 563 O O . ALA A 1 76 ? -10.104 6.396 14.458 1.00 48.88 76 ALA A O 1
ATOM 564 N N . PRO A 1 77 ? -10.287 8.591 14.916 1.00 43.62 77 PRO A N 1
ATOM 565 C CA . PRO A 1 77 ? -11.717 8.526 15.220 1.00 43.62 77 PRO A CA 1
ATOM 566 C C . PRO A 1 77 ? -12.559 8.352 13.943 1.00 43.62 77 PRO A C 1
ATOM 568 O O . PRO A 1 77 ? -13.691 7.878 14.015 1.00 43.62 77 PRO A O 1
ATOM 571 N N . SER A 1 78 ? -12.001 8.659 12.766 1.00 43.19 78 SER A N 1
ATOM 572 C CA . SER A 1 78 ? -12.616 8.386 11.470 1.00 43.19 78 SER A CA 1
ATOM 573 C C . SER A 1 78 ? -12.156 7.030 10.930 1.00 43.19 78 SER A C 1
ATOM 575 O O . SER A 1 78 ? -10.990 6.794 10.627 1.00 43.19 78 SER A O 1
ATOM 577 N N . LYS A 1 79 ? -13.110 6.114 10.768 1.00 53.47 79 LYS A N 1
ATOM 578 C CA . LYS A 1 79 ? -12.948 4.753 10.223 1.00 53.47 79 LYS A CA 1
ATOM 579 C C . LYS A 1 79 ? -12.516 4.713 8.736 1.00 53.47 79 LYS A C 1
ATOM 581 O O . LYS A 1 79 ? -12.707 3.693 8.079 1.00 53.47 79 LYS A O 1
ATOM 586 N N . ILE A 1 80 ? -11.988 5.809 8.182 1.00 56.88 80 ILE A N 1
ATOM 587 C CA . ILE A 1 80 ? -11.820 6.030 6.742 1.00 56.88 80 ILE A CA 1
ATOM 588 C C . ILE A 1 80 ? -10.424 6.592 6.464 1.00 56.88 80 ILE A C 1
ATOM 590 O O . ILE A 1 80 ? -10.149 7.766 6.717 1.00 56.88 80 ILE A O 1
ATOM 594 N N . THR A 1 81 ? -9.539 5.771 5.902 1.00 60.78 81 THR A N 1
ATOM 595 C CA . THR A 1 81 ? -8.257 6.257 5.375 1.00 60.78 81 THR A CA 1
ATOM 596 C C . THR A 1 81 ? -8.476 7.057 4.085 1.00 60.78 81 THR A C 1
ATOM 598 O O . THR A 1 81 ? -9.519 6.950 3.439 1.00 60.78 81 THR A O 1
ATOM 601 N N . GLN A 1 82 ? -7.511 7.891 3.682 1.00 54.41 82 GLN A N 1
ATOM 602 C CA . GLN A 1 82 ? -7.662 8.745 2.489 1.00 54.41 82 GLN A CA 1
ATOM 603 C C . GLN A 1 82 ? -7.906 7.969 1.183 1.00 54.41 82 GLN A C 1
ATOM 605 O O . GLN A 1 82 ? -8.478 8.516 0.248 1.00 54.41 82 GLN A O 1
ATOM 610 N N . SER A 1 83 ? -7.515 6.697 1.130 1.00 59.47 83 SER A N 1
ATOM 611 C CA . SER A 1 83 ? -7.672 5.801 -0.020 1.00 59.47 83 SER A CA 1
ATOM 612 C C . SER A 1 83 ? -8.912 4.900 0.048 1.00 59.47 83 SER A C 1
ATOM 614 O O . SER A 1 83 ? -9.120 4.076 -0.841 1.00 59.47 83 SER A O 1
ATOM 616 N N . MET A 1 84 ? -9.749 5.023 1.083 1.00 66.38 84 MET A N 1
ATOM 617 C CA . MET A 1 84 ? -11.006 4.278 1.179 1.00 66.38 84 MET A CA 1
ATOM 618 C C . MET A 1 84 ? -12.130 4.993 0.431 1.00 66.38 84 MET A C 1
ATOM 620 O O . MET A 1 84 ? -12.322 6.197 0.588 1.00 66.38 84 MET A O 1
ATOM 624 N N . CYS A 1 85 ? -12.930 4.233 -0.325 1.00 66.38 85 CYS A N 1
ATOM 625 C CA . CYS A 1 85 ? -14.199 4.725 -0.860 1.00 66.38 85 CYS A CA 1
ATOM 626 C C . CYS A 1 85 ? -15.080 5.243 0.286 1.00 66.38 85 CYS A C 1
ATOM 628 O O . CYS A 1 85 ? -15.162 4.604 1.343 1.00 66.38 85 CYS A O 1
ATOM 630 N N . ARG A 1 86 ? -15.741 6.382 0.065 1.00 67.81 86 ARG A N 1
ATOM 631 C CA . ARG A 1 86 ? -16.582 7.073 1.049 1.00 67.81 86 ARG A CA 1
ATOM 632 C C . ARG A 1 86 ? -18.014 7.153 0.551 1.00 67.81 86 ARG A C 1
ATOM 634 O O . ARG A 1 86 ? -18.240 7.274 -0.648 1.00 67.81 86 ARG A O 1
ATOM 641 N N . THR A 1 87 ? -18.946 7.103 1.484 1.00 65.81 87 THR A N 1
ATOM 642 C CA . THR A 1 87 ? -20.327 7.532 1.290 1.00 65.81 87 THR A CA 1
ATOM 643 C C . THR A 1 87 ? -20.671 8.531 2.388 1.00 65.81 87 THR A C 1
ATOM 645 O O . THR A 1 87 ? -20.015 8.557 3.432 1.00 65.81 87 THR A O 1
ATOM 648 N N . ILE A 1 88 ? -21.660 9.376 2.141 1.00 73.38 88 ILE A N 1
ATOM 649 C CA . ILE A 1 88 ? -22.147 10.360 3.105 1.00 73.38 88 ILE A CA 1
ATOM 650 C C . ILE A 1 88 ? -23.494 9.843 3.602 1.00 73.38 88 ILE A C 1
ATOM 652 O O . ILE A 1 88 ? -24.340 9.468 2.792 1.00 73.38 88 ILE A O 1
ATOM 656 N N . THR A 1 89 ? -23.670 9.754 4.920 1.00 64.25 89 THR A N 1
ATOM 657 C CA . THR A 1 89 ? -24.966 9.391 5.506 1.00 64.25 89 THR A CA 1
ATOM 658 C C . THR A 1 89 ? -25.965 10.532 5.382 1.00 64.25 89 THR A C 1
ATOM 660 O O . THR A 1 89 ? -25.581 11.681 5.165 1.00 64.25 89 THR A O 1
ATOM 663 N N . ALA A 1 90 ? -27.251 10.231 5.571 1.00 57.56 90 ALA A N 1
ATOM 664 C CA . ALA A 1 90 ? -28.302 11.242 5.639 1.00 57.56 90 ALA A CA 1
ATOM 665 C C . ALA A 1 90 ? -28.016 12.320 6.710 1.00 57.56 90 ALA A C 1
ATOM 667 O O . ALA A 1 90 ? -28.373 13.478 6.522 1.00 57.56 90 ALA A O 1
ATOM 668 N N . GLU A 1 91 ? -27.274 11.988 7.780 1.00 60.12 91 GLU A N 1
ATOM 669 C CA . GLU A 1 91 ? -26.844 12.957 8.805 1.00 60.12 91 GLU A CA 1
ATOM 670 C C . GLU A 1 91 ? -25.615 13.803 8.406 1.00 60.12 91 GLU A C 1
ATOM 672 O O . GLU A 1 91 ? -25.052 14.519 9.236 1.00 60.12 91 GLU A O 1
ATOM 677 N N . GLY A 1 92 ? -25.141 13.701 7.161 1.00 63.91 92 GLY A N 1
ATOM 678 C CA . GLY A 1 92 ? -23.969 14.429 6.672 1.00 63.91 92 GLY A CA 1
ATOM 679 C C . GLY A 1 92 ? -22.626 13.885 7.174 1.00 63.91 92 GLY A C 1
ATOM 680 O O . GLY A 1 92 ? -21.597 14.536 6.992 1.00 63.91 92 GLY A O 1
ATOM 681 N N . GLN A 1 93 ? -22.599 12.702 7.800 1.00 62.16 93 GLN A N 1
ATOM 682 C CA . GLN A 1 93 ? -21.363 12.090 8.291 1.00 62.16 93 GLN A CA 1
ATOM 683 C C . GLN A 1 93 ? -20.708 11.206 7.224 1.00 62.16 93 GLN A C 1
ATOM 685 O O . GLN A 1 93 ? -21.359 10.390 6.571 1.00 62.16 93 GLN A O 1
ATOM 690 N N . GLU A 1 94 ? -19.386 11.319 7.067 1.00 58.25 94 GLU A N 1
ATOM 691 C CA . GLU A 1 94 ? -18.630 10.421 6.192 1.00 58.25 94 GLU A CA 1
ATOM 692 C C . GLU A 1 94 ? -18.576 9.000 6.787 1.00 58.25 94 GLU A C 1
ATOM 694 O O . GLU A 1 94 ? -18.106 8.789 7.910 1.00 58.25 94 GLU A O 1
ATOM 699 N N . ARG A 1 95 ? -18.986 7.996 6.002 1.00 60.19 95 ARG A N 1
ATOM 700 C CA . ARG A 1 95 ? -18.813 6.563 6.293 1.00 60.19 95 ARG A CA 1
ATOM 701 C C . ARG A 1 95 ? -18.010 5.867 5.196 1.00 60.19 95 ARG A C 1
ATOM 703 O O . ARG A 1 95 ? -17.991 6.278 4.037 1.00 60.19 95 ARG A O 1
ATOM 710 N N . SER A 1 96 ? -17.297 4.800 5.557 1.00 62.19 96 SER A N 1
ATOM 711 C CA . SER A 1 96 ? -16.549 4.008 4.579 1.00 62.19 96 SER A CA 1
ATOM 712 C C . SER A 1 96 ? -17.511 3.214 3.695 1.00 62.19 96 SER A C 1
ATOM 714 O O . SER A 1 96 ? -18.150 2.288 4.180 1.00 62.19 96 SER A O 1
ATOM 716 N N . ALA A 1 97 ? -17.525 3.496 2.395 1.00 60.62 97 ALA A N 1
ATOM 717 C CA . ALA A 1 97 ? -18.162 2.660 1.374 1.00 60.62 97 ALA A CA 1
ATOM 718 C C . ALA A 1 97 ? -17.210 1.579 0.823 1.00 60.62 97 ALA A C 1
ATOM 720 O O . ALA A 1 97 ? -17.536 0.839 -0.103 1.00 60.62 97 ALA A O 1
ATOM 721 N N . CYS A 1 98 ? -15.977 1.515 1.337 1.00 62.91 98 CYS A N 1
ATOM 722 C CA . CYS A 1 98 ? -14.977 0.569 0.865 1.00 62.91 98 CYS A CA 1
ATOM 723 C C . CYS A 1 98 ? -15.379 -0.867 1.229 1.00 62.91 98 CYS A C 1
ATOM 725 O O . CYS A 1 98 ? -15.274 -1.281 2.382 1.00 62.91 98 CYS A O 1
ATOM 727 N N . VAL A 1 99 ? -15.735 -1.664 0.220 1.00 56.19 99 VAL A N 1
ATOM 728 C CA . VAL A 1 99 ? -16.094 -3.088 0.371 1.00 56.19 99 VAL A CA 1
ATOM 729 C C . VAL A 1 99 ? -14.868 -3.974 0.677 1.00 56.19 99 VAL A C 1
ATOM 731 O O . VAL A 1 99 ? -14.992 -5.189 0.713 1.00 56.19 99 VAL A O 1
ATOM 734 N N . ALA A 1 100 ? -13.682 -3.386 0.903 1.00 52.44 100 ALA A N 1
ATOM 735 C CA . ALA A 1 100 ? -12.410 -4.066 1.157 1.00 52.44 100 ALA A CA 1
ATOM 736 C C . ALA A 1 100 ? -12.189 -5.271 0.220 1.00 52.44 100 ALA A C 1
ATOM 738 O O . ALA A 1 100 ? -12.507 -6.406 0.562 1.00 52.44 100 ALA A O 1
ATOM 739 N N . CYS A 1 101 ? -11.598 -5.038 -0.959 1.00 58.84 101 CYS A N 1
ATOM 740 C CA . CYS A 1 101 ? -11.390 -6.059 -1.999 1.00 58.84 101 CYS A CA 1
ATOM 741 C C . CYS A 1 101 ? -10.773 -7.383 -1.491 1.00 58.84 101 CYS A C 1
ATOM 743 O O . CYS A 1 101 ? -11.030 -8.438 -2.060 1.00 58.84 101 CYS A O 1
ATOM 745 N N . GLN A 1 102 ? -9.988 -7.321 -0.408 1.00 59.28 102 GLN A N 1
ATOM 746 C CA . GLN A 1 102 ? -9.568 -8.445 0.433 1.00 59.28 102 GLN A CA 1
ATOM 747 C C . GLN A 1 102 ? -9.238 -7.920 1.845 1.00 59.28 102 GLN A C 1
ATOM 749 O O . GLN A 1 102 ? -8.935 -6.735 2.006 1.00 59.28 102 GLN A O 1
ATOM 754 N N . SER A 1 103 ? -9.203 -8.783 2.865 1.00 58.28 103 SER A N 1
ATOM 755 C CA . SER A 1 103 ? -8.626 -8.427 4.168 1.00 58.28 103 SER A CA 1
ATOM 756 C C . SER A 1 103 ? -7.362 -9.241 4.419 1.00 58.28 103 SER A C 1
ATOM 758 O O . SER A 1 103 ? -7.450 -10.468 4.474 1.00 58.28 103 SER A O 1
ATOM 760 N N . PRO A 1 104 ? -6.196 -8.594 4.568 1.00 70.00 104 PRO A N 1
ATOM 761 C CA . PRO A 1 104 ? -5.955 -7.152 4.729 1.00 70.00 104 PRO A CA 1
ATOM 762 C C . PRO A 1 104 ? -5.821 -6.408 3.382 1.00 70.00 104 PRO A C 1
ATOM 764 O O . PRO A 1 104 ? -5.152 -6.881 2.459 1.00 70.00 104 PRO A O 1
ATOM 767 N N . CYS A 1 105 ? -6.438 -5.228 3.271 1.00 73.81 105 CYS A N 1
ATOM 768 C CA . CYS A 1 105 ? -6.322 -4.366 2.090 1.00 73.81 105 CYS A CA 1
ATOM 769 C C . CYS A 1 105 ? -5.192 -3.349 2.290 1.00 73.81 105 CYS A C 1
ATOM 771 O O . CYS A 1 105 ? -5.177 -2.671 3.317 1.00 73.81 105 CYS A O 1
ATOM 773 N N . LEU A 1 106 ? -4.307 -3.213 1.295 1.00 76.31 106 LEU A N 1
ATOM 774 C CA . LEU A 1 106 ? -3.202 -2.241 1.289 1.00 76.31 106 LEU A CA 1
ATOM 775 C C . LEU A 1 106 ? -3.696 -0.807 1.516 1.00 76.31 106 LEU A C 1
ATOM 777 O O . LEU A 1 106 ? -3.072 -0.044 2.243 1.00 76.31 106 LEU A O 1
ATOM 781 N N . ASP A 1 107 ? -4.839 -0.473 0.914 1.00 74.69 107 ASP A N 1
ATOM 782 C CA . ASP A 1 107 ? -5.416 0.873 0.939 1.00 74.69 107 ASP A CA 1
ATOM 783 C C . ASP A 1 107 ? -6.107 1.202 2.271 1.00 74.69 107 ASP A C 1
ATOM 785 O O . ASP A 1 107 ? -6.383 2.365 2.555 1.00 74.69 107 ASP A O 1
ATOM 789 N N . ILE A 1 108 ? -6.392 0.189 3.096 1.00 73.12 108 ILE A N 1
ATOM 790 C CA . ILE A 1 108 ? -6.952 0.367 4.442 1.00 73.12 108 ILE A CA 1
ATOM 791 C C . ILE A 1 108 ? -5.817 0.415 5.459 1.00 73.12 108 ILE A C 1
ATOM 793 O O . ILE A 1 108 ? -5.752 1.323 6.277 1.00 73.12 108 ILE A O 1
ATOM 797 N N . ASP A 1 109 ? -4.926 -0.572 5.421 1.00 77.81 109 ASP A N 1
ATOM 798 C CA . ASP A 1 109 ? -3.788 -0.646 6.327 1.00 77.81 109 ASP A CA 1
ATOM 799 C C . ASP A 1 109 ? -2.659 -1.439 5.661 1.00 77.81 109 ASP A C 1
ATOM 801 O O . ASP A 1 109 ? -2.648 -2.679 5.639 1.00 77.81 109 ASP A O 1
ATOM 805 N N . ALA A 1 110 ? -1.714 -0.697 5.083 1.00 81.00 110 ALA A N 1
ATOM 806 C CA . ALA A 1 110 ? -0.561 -1.265 4.404 1.00 81.00 110 ALA A CA 1
ATOM 807 C C . ALA A 1 110 ? 0.345 -2.050 5.359 1.00 81.00 110 ALA A C 1
ATOM 809 O O . ALA A 1 110 ? 0.804 -3.136 4.997 1.00 81.00 110 ALA A O 1
ATOM 810 N N . GLU A 1 111 ? 0.522 -1.558 6.590 1.00 84.69 111 GLU A N 1
ATOM 811 C CA . GLU A 1 111 ? 1.354 -2.200 7.610 1.00 84.69 111 GLU A CA 1
ATOM 812 C C . GLU A 1 111 ? 0.724 -3.533 8.042 1.00 84.69 111 GLU A C 1
ATOM 814 O O . GLU A 1 111 ? 1.407 -4.563 8.076 1.00 84.69 111 GLU A O 1
ATOM 819 N N . ARG A 1 112 ? -0.605 -3.577 8.224 1.00 81.50 112 ARG A N 1
ATOM 820 C CA . ARG A 1 112 ? -1.332 -4.842 8.431 1.00 81.50 112 ARG A CA 1
ATOM 821 C C . ARG A 1 112 ? -1.110 -5.817 7.291 1.00 81.50 112 ARG A C 1
ATOM 823 O O . ARG A 1 112 ? -0.865 -7.003 7.525 1.00 81.50 112 ARG A O 1
ATOM 830 N N . GLN A 1 113 ? -1.251 -5.339 6.053 1.00 82.44 113 GLN A N 1
ATOM 831 C CA . GLN A 1 113 ? -1.102 -6.190 4.882 1.00 82.44 113 GLN A CA 1
ATOM 832 C C . GLN A 1 113 ? 0.311 -6.753 4.784 1.00 82.44 113 GLN A C 1
ATOM 834 O O . GLN A 1 113 ? 0.469 -7.934 4.458 1.00 82.44 113 GLN A O 1
ATOM 839 N N . PHE A 1 114 ? 1.317 -5.944 5.100 1.00 87.62 114 PHE A N 1
ATOM 840 C CA . PHE A 1 114 ? 2.703 -6.367 5.146 1.00 87.62 114 PHE A CA 1
ATOM 841 C C . PHE A 1 114 ? 2.925 -7.470 6.179 1.00 87.62 114 PHE A C 1
ATOM 843 O O . PHE A 1 114 ? 3.397 -8.546 5.808 1.00 87.62 114 PHE A O 1
ATOM 850 N N . TRP A 1 115 ? 2.537 -7.251 7.440 1.00 86.19 115 TRP A N 1
ATOM 851 C CA . TRP A 1 115 ? 2.782 -8.219 8.514 1.00 86.19 115 TRP A CA 1
ATOM 852 C C . TRP A 1 115 ? 2.075 -9.552 8.267 1.00 86.19 115 TRP A C 1
ATOM 854 O O . TRP A 1 115 ? 2.676 -10.612 8.423 1.00 86.19 115 TRP A O 1
ATOM 864 N N . GLN A 1 116 ? 0.830 -9.524 7.791 1.00 81.50 116 GLN A N 1
ATOM 865 C CA . GLN A 1 116 ? 0.082 -10.753 7.510 1.00 81.50 116 GLN A CA 1
ATOM 866 C C . GLN A 1 116 ? 0.638 -11.540 6.317 1.00 81.50 116 GLN A C 1
ATOM 868 O O . GLN A 1 116 ? 0.519 -12.766 6.275 1.00 81.50 116 GLN A O 1
ATOM 873 N N . ASN A 1 117 ? 1.258 -10.854 5.354 1.00 83.50 117 ASN A N 1
ATOM 874 C CA . ASN A 1 117 ? 1.840 -11.475 4.166 1.00 83.50 117 ASN A CA 1
ATOM 875 C C . ASN A 1 117 ? 3.360 -11.634 4.246 1.00 83.50 117 ASN A C 1
ATOM 877 O O . ASN A 1 117 ? 3.962 -12.022 3.241 1.00 83.50 117 ASN A O 1
ATOM 881 N N . LEU A 1 118 ? 3.978 -11.370 5.405 1.00 84.06 118 LEU A N 1
ATOM 882 C CA . LEU A 1 118 ? 5.431 -11.389 5.562 1.00 84.06 118 LEU A CA 1
ATOM 883 C C . LEU A 1 118 ? 6.016 -12.708 5.040 1.00 84.06 118 LEU A C 1
ATOM 885 O O . LEU A 1 118 ? 6.900 -12.678 4.188 1.00 84.06 118 LEU A O 1
ATOM 889 N N . GLU A 1 119 ? 5.436 -13.841 5.437 1.00 75.56 119 GLU A N 1
ATOM 890 C CA . GLU A 1 119 ? 5.873 -15.179 5.005 1.00 75.56 119 GLU A CA 1
ATOM 891 C C . GLU A 1 119 ? 4.808 -15.958 4.207 1.00 75.56 119 GLU A C 1
ATOM 893 O O . GLU A 1 119 ? 5.125 -16.939 3.538 1.00 75.56 119 GLU A O 1
ATOM 898 N N . ARG A 1 120 ? 3.540 -15.519 4.224 1.00 70.12 120 ARG A N 1
ATOM 899 C CA . ARG A 1 120 ? 2.408 -16.309 3.697 1.00 70.12 120 ARG A CA 1
ATOM 900 C C . ARG A 1 120 ? 2.176 -16.173 2.189 1.00 70.12 120 ARG A C 1
ATOM 902 O O . ARG A 1 120 ? 1.734 -17.128 1.548 1.00 70.12 120 ARG A O 1
ATOM 909 N N . LYS A 1 121 ? 2.445 -15.005 1.589 1.00 76.19 121 LYS A N 1
ATOM 910 C CA . LYS A 1 121 ? 2.101 -14.750 0.177 1.00 76.19 121 LYS A CA 1
ATOM 911 C C . LYS A 1 121 ? 3.193 -15.263 -0.763 1.00 76.19 121 LYS A C 1
ATOM 913 O O . LYS A 1 121 ? 4.262 -14.662 -0.902 1.00 7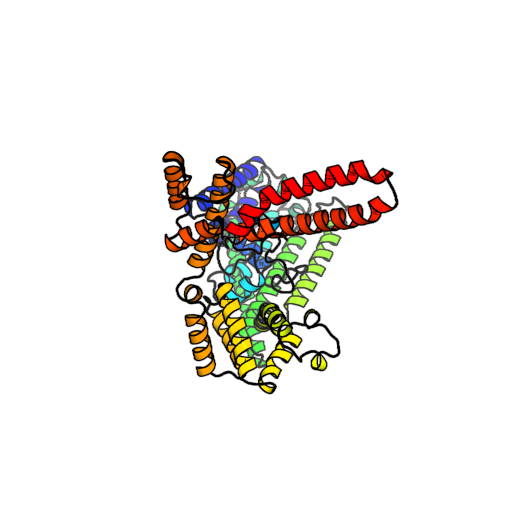6.19 121 LYS A O 1
ATOM 918 N N . ARG A 1 122 ? 2.895 -16.360 -1.468 1.00 74.50 122 ARG A N 1
ATOM 919 C CA . ARG A 1 122 ? 3.768 -16.920 -2.514 1.00 74.50 122 ARG A CA 1
ATOM 920 C C . ARG A 1 122 ? 4.077 -15.861 -3.578 1.00 74.50 122 ARG A C 1
ATOM 922 O O . ARG A 1 122 ? 3.192 -15.143 -4.033 1.00 74.50 122 ARG A O 1
ATOM 929 N N . GLY A 1 123 ? 5.349 -15.752 -3.958 1.00 82.75 123 GLY A N 1
ATOM 930 C CA . GLY A 1 123 ? 5.820 -14.787 -4.959 1.00 82.75 123 GLY A CA 1
ATOM 931 C C . GLY A 1 123 ? 6.044 -13.358 -4.448 1.00 82.75 123 GLY A C 1
ATOM 932 O O . GLY A 1 123 ? 6.693 -12.582 -5.144 1.00 82.75 123 GLY A O 1
ATOM 933 N N . LEU A 1 124 ? 5.613 -13.001 -3.231 1.00 85.50 124 LEU A N 1
ATOM 934 C CA . LEU A 1 124 ? 5.852 -11.655 -2.692 1.00 85.50 124 LEU A CA 1
ATOM 935 C C . LEU A 1 124 ? 7.343 -11.395 -2.432 1.00 85.50 124 LEU A C 1
ATOM 937 O O . LEU A 1 124 ? 7.845 -10.321 -2.747 1.00 85.50 124 LEU A O 1
ATOM 941 N N . ALA A 1 125 ? 8.069 -12.402 -1.936 1.00 88.75 125 ALA A N 1
ATOM 942 C CA . ALA A 1 125 ? 9.522 -12.329 -1.790 1.00 88.75 125 ALA A CA 1
ATOM 943 C C . ALA A 1 125 ? 10.228 -12.135 -3.143 1.00 88.75 125 ALA A C 1
ATOM 945 O O . ALA A 1 125 ? 11.191 -11.382 -3.230 1.00 88.75 125 ALA A O 1
ATOM 946 N N . TRP A 1 126 ? 9.724 -12.773 -4.208 1.00 91.94 126 TRP A N 1
ATOM 947 C CA . TRP A 1 126 ? 10.240 -12.551 -5.559 1.00 91.94 126 TRP A CA 1
ATOM 948 C C . TRP A 1 126 ? 10.018 -11.104 -5.997 1.00 91.94 126 TRP A C 1
ATOM 950 O O . TRP A 1 126 ? 10.964 -10.470 -6.450 1.00 91.94 126 TRP A O 1
ATOM 960 N N . ALA A 1 127 ? 8.810 -10.559 -5.816 1.00 91.88 127 ALA A N 1
ATOM 961 C CA . ALA A 1 127 ? 8.521 -9.167 -6.160 1.00 91.88 127 ALA A CA 1
ATOM 962 C C . ALA A 1 127 ? 9.451 -8.192 -5.416 1.00 91.88 127 ALA A C 1
ATOM 964 O O . ALA A 1 127 ? 10.103 -7.365 -6.043 1.00 91.88 127 ALA A O 1
ATOM 965 N N . TRP A 1 128 ? 9.604 -8.352 -4.099 1.00 92.81 128 TRP A N 1
ATOM 966 C CA . TRP A 1 128 ? 10.466 -7.480 -3.295 1.00 92.81 128 TRP A CA 1
ATOM 967 C C . TRP A 1 128 ? 11.937 -7.542 -3.695 1.00 92.81 128 TRP A C 1
ATOM 969 O O . TRP A 1 128 ? 12.582 -6.511 -3.862 1.00 92.81 128 TRP A O 1
ATOM 979 N N . TYR A 1 129 ? 12.473 -8.754 -3.840 1.00 95.31 129 TYR A N 1
ATOM 980 C CA . TYR A 1 129 ? 13.902 -8.949 -4.058 1.00 95.31 129 TYR A CA 1
ATOM 981 C C . TYR A 1 129 ? 14.320 -8.785 -5.514 1.00 95.31 129 TYR A C 1
ATOM 983 O O . TYR A 1 129 ? 15.483 -8.511 -5.766 1.00 95.31 129 TYR A O 1
ATOM 991 N N . SER A 1 130 ? 13.404 -8.909 -6.475 1.00 96.06 130 SER A N 1
ATOM 992 C CA . SER A 1 130 ? 13.723 -8.613 -7.876 1.00 96.06 130 SER A CA 1
ATOM 993 C C . SER A 1 130 ? 13.619 -7.129 -8.213 1.00 96.06 130 SER A C 1
ATOM 995 O O . SER A 1 130 ? 14.269 -6.692 -9.160 1.00 96.06 130 SER A O 1
ATOM 997 N N . TYR A 1 131 ? 12.838 -6.344 -7.460 1.00 95.75 131 TYR A N 1
ATOM 998 C CA . TYR A 1 131 ? 12.564 -4.943 -7.787 1.00 95.75 131 TYR A CA 1
ATOM 999 C C . TYR A 1 131 ? 13.822 -4.066 -7.939 1.00 95.75 131 TYR A C 1
ATOM 1001 O O . TYR A 1 131 ? 13.904 -3.364 -8.946 1.00 95.75 131 TYR A O 1
ATOM 1009 N N . PRO A 1 132 ? 14.845 -4.130 -7.059 1.00 96.38 132 PRO A N 1
ATOM 1010 C CA . PRO A 1 132 ? 16.070 -3.347 -7.247 1.00 96.38 132 PRO A CA 1
ATOM 1011 C C . PRO A 1 132 ? 16.801 -3.703 -8.548 1.00 96.38 132 PRO A C 1
ATOM 1013 O O . PRO A 1 132 ? 17.248 -2.815 -9.271 1.00 96.38 132 PRO A O 1
ATOM 1016 N N . GLY A 1 133 ? 16.872 -4.998 -8.878 1.00 96.75 133 GLY A N 1
ATOM 1017 C CA . GLY A 1 133 ? 17.442 -5.479 -10.137 1.00 96.75 133 GLY A CA 1
ATOM 1018 C C . GLY A 1 133 ? 16.654 -5.022 -11.361 1.00 96.75 133 GLY A C 1
ATOM 1019 O O . GLY A 1 133 ? 17.260 -4.630 -12.353 1.00 96.75 133 GLY A O 1
ATOM 1020 N N . LEU A 1 134 ? 15.318 -5.014 -11.281 1.00 96.12 134 LEU A N 1
ATOM 1021 C CA . LEU A 1 134 ? 14.455 -4.496 -12.346 1.00 96.12 134 LEU A CA 1
ATOM 1022 C C . LEU A 1 134 ? 14.675 -3.003 -12.584 1.00 96.12 134 LEU A C 1
ATOM 1024 O O . LEU A 1 134 ? 14.790 -2.599 -13.735 1.00 96.12 134 LEU A O 1
ATOM 1028 N N . VAL A 1 135 ? 14.756 -2.196 -11.521 1.00 95.00 135 VAL A N 1
ATOM 1029 C CA . VAL A 1 135 ? 15.016 -0.752 -11.627 1.00 95.00 135 VAL A CA 1
ATOM 1030 C C . VAL A 1 135 ? 16.375 -0.504 -12.277 1.00 95.00 135 VAL A C 1
ATOM 1032 O O . VAL A 1 135 ? 16.465 0.256 -13.239 1.00 95.00 135 VAL A O 1
ATOM 1035 N N . LEU A 1 136 ? 17.420 -1.181 -11.790 1.00 94.50 136 LEU A N 1
ATOM 1036 C CA . LEU A 1 136 ? 18.765 -1.057 -12.343 1.00 94.50 136 LEU A CA 1
ATOM 1037 C C . LEU A 1 136 ? 18.796 -1.450 -13.825 1.00 94.50 136 LEU A C 1
ATOM 1039 O O . LEU A 1 136 ? 19.271 -0.674 -14.647 1.00 94.50 136 LEU A O 1
ATOM 1043 N N . ALA A 1 137 ? 18.256 -2.622 -14.169 1.00 94.50 137 ALA A N 1
ATOM 1044 C CA . ALA A 1 137 ? 18.250 -3.123 -15.540 1.00 94.50 137 ALA A CA 1
ATOM 1045 C C . ALA A 1 137 ? 17.402 -2.273 -16.481 1.00 94.50 137 ALA A C 1
ATOM 1047 O O . ALA A 1 137 ? 17.791 -2.060 -17.622 1.00 94.50 137 ALA A O 1
ATOM 1048 N N . PHE A 1 138 ? 16.256 -1.771 -16.021 1.00 93.06 138 PHE A N 1
ATOM 1049 C CA . PHE A 1 138 ? 15.419 -0.886 -16.821 1.00 93.06 138 PHE A CA 1
ATOM 1050 C C . PHE A 1 138 ? 16.210 0.343 -17.271 1.00 93.06 138 PHE A C 1
ATOM 1052 O O . PHE A 1 138 ? 16.257 0.633 -18.464 1.00 93.06 138 PHE A O 1
ATOM 1059 N N . PHE A 1 139 ? 16.887 1.026 -16.345 1.00 89.88 139 PHE A N 1
ATOM 1060 C CA . PHE A 1 139 ? 17.659 2.211 -16.701 1.00 89.88 139 PHE A CA 1
ATOM 1061 C C . PHE A 1 139 ? 18.932 1.882 -17.479 1.00 89.88 139 PHE A C 1
ATOM 1063 O O . PHE A 1 139 ? 19.223 2.560 -18.455 1.00 89.88 139 PHE A O 1
ATOM 1070 N N . THR A 1 140 ? 19.674 0.825 -17.147 1.00 88.94 140 THR A N 1
ATOM 1071 C CA . THR A 1 140 ? 20.854 0.474 -17.955 1.00 88.94 140 THR A CA 1
ATOM 1072 C C . THR A 1 140 ? 20.471 0.080 -19.383 1.00 88.94 140 THR A C 1
ATOM 1074 O O . THR A 1 140 ? 21.124 0.520 -20.325 1.00 88.94 140 THR A O 1
ATOM 1077 N N . MET A 1 141 ? 19.378 -0.670 -19.567 1.00 88.69 141 MET A N 1
ATOM 1078 C CA . MET A 1 141 ? 18.872 -1.011 -20.900 1.00 88.69 141 MET A CA 1
ATOM 1079 C C . MET A 1 141 ? 18.363 0.216 -21.656 1.00 88.69 141 MET A C 1
ATOM 1081 O O . MET A 1 141 ? 18.641 0.336 -22.845 1.00 88.69 141 MET A O 1
ATOM 1085 N N . MET A 1 142 ? 17.657 1.137 -20.988 1.00 86.25 142 MET A N 1
ATOM 1086 C CA . MET A 1 142 ? 17.228 2.401 -21.599 1.00 86.25 142 MET A CA 1
ATOM 1087 C C . MET A 1 142 ? 18.424 3.182 -22.150 1.00 86.25 142 MET A C 1
ATOM 1089 O O . MET A 1 142 ? 18.402 3.563 -23.317 1.00 86.25 142 MET A O 1
ATOM 1093 N N . GLU A 1 143 ? 19.485 3.350 -21.356 1.00 84.06 143 GLU A N 1
ATOM 1094 C CA . GLU A 1 143 ? 20.701 4.060 -21.773 1.00 84.06 143 GLU A CA 1
ATOM 1095 C C . GLU A 1 143 ? 21.357 3.377 -22.979 1.00 84.06 143 GLU A C 1
ATOM 1097 O O . GLU A 1 143 ? 21.667 4.024 -23.975 1.00 84.06 143 GLU A O 1
ATOM 1102 N N . TRP A 1 144 ? 21.512 2.051 -22.932 1.00 82.44 144 TRP A N 1
ATOM 1103 C CA . TRP A 1 144 ? 22.149 1.282 -24.008 1.00 82.44 144 TRP A CA 1
ATOM 1104 C C . TRP A 1 144 ? 21.296 1.182 -25.279 1.00 82.44 144 TRP A C 1
ATOM 1106 O O . TRP A 1 144 ? 21.816 0.889 -26.355 1.00 82.44 144 TRP A O 1
ATOM 1116 N N . SER A 1 145 ? 19.989 1.422 -25.175 1.00 80.81 145 SER A N 1
ATOM 1117 C CA . SER A 1 145 ? 19.070 1.441 -26.316 1.00 80.81 145 SER A CA 1
ATOM 1118 C C . SER A 1 145 ? 18.968 2.811 -27.009 1.00 80.81 145 SER A C 1
ATOM 1120 O O . SER A 1 145 ? 18.482 2.880 -28.144 1.00 80.81 145 SER A O 1
ATOM 1122 N N . GLY A 1 146 ? 19.425 3.883 -26.357 1.00 76.38 146 GLY A N 1
ATOM 1123 C CA . GLY A 1 146 ? 19.289 5.259 -26.828 1.00 76.38 146 GLY A CA 1
ATOM 1124 C C . GLY A 1 146 ? 20.242 5.670 -27.952 1.00 76.38 146 GLY A C 1
ATOM 1125 O O . GLY A 1 146 ? 21.242 5.004 -28.242 1.00 76.38 146 GLY A O 1
ATOM 1126 N N . HIS A 1 147 ? 19.944 6.813 -28.577 1.00 64.62 147 HIS A N 1
ATOM 1127 C CA . HIS A 1 147 ? 20.873 7.498 -29.476 1.00 64.62 147 HIS A CA 1
ATOM 1128 C C . HIS A 1 147 ? 22.098 7.970 -28.681 1.00 64.62 147 HIS A C 1
ATOM 1130 O O . HIS A 1 147 ? 21.983 8.848 -27.832 1.00 64.62 147 HIS A O 1
ATOM 1136 N N . GLY A 1 148 ? 23.268 7.380 -28.937 1.00 55.94 148 GLY A N 1
ATOM 1137 C CA . GLY A 1 148 ? 24.502 7.715 -28.214 1.00 55.94 148 GLY A CA 1
ATOM 1138 C C . GLY A 1 148 ? 25.045 6.619 -27.296 1.00 55.94 148 GLY A C 1
ATOM 1139 O O . GLY A 1 148 ? 26.039 6.862 -26.617 1.00 55.94 148 GLY A O 1
ATOM 1140 N N . ALA A 1 149 ? 24.499 5.394 -27.345 1.00 53.12 149 ALA A N 1
ATOM 1141 C CA . ALA A 1 149 ? 25.082 4.211 -26.688 1.00 53.12 149 ALA A CA 1
ATOM 1142 C C . ALA A 1 149 ? 26.575 3.961 -27.033 1.00 53.12 149 ALA A C 1
ATOM 1144 O O . ALA A 1 149 ? 27.234 3.148 -26.389 1.00 53.12 149 ALA A O 1
ATOM 1145 N N . SER A 1 150 ? 27.113 4.664 -28.039 1.00 46.84 150 SER A N 1
ATOM 1146 C CA . SER A 1 150 ? 28.507 4.635 -28.483 1.00 46.84 150 SER A CA 1
ATOM 1147 C C . SER A 1 150 ? 29.453 5.611 -27.766 1.00 46.84 150 SER A C 1
ATOM 1149 O O . SER A 1 150 ? 30.656 5.547 -28.017 1.00 46.84 150 SER A O 1
ATOM 1151 N N . GLN A 1 151 ? 28.987 6.510 -26.888 1.00 49.72 151 GLN A N 1
ATOM 1152 C CA . GLN A 1 151 ? 29.865 7.518 -26.278 1.00 49.72 151 GLN A CA 1
ATOM 1153 C C . GLN A 1 151 ? 30.121 7.264 -24.786 1.00 49.72 151 GLN A C 1
ATOM 1155 O O . GLN A 1 151 ? 29.398 7.730 -23.911 1.00 49.72 151 GLN A O 1
ATOM 1160 N N . LEU A 1 152 ? 31.258 6.619 -24.502 1.00 52.81 152 LEU A N 1
ATOM 1161 C CA . LEU A 1 152 ? 31.903 6.489 -23.179 1.00 52.81 152 LEU A CA 1
ATOM 1162 C C . LEU A 1 152 ? 32.166 7.830 -22.448 1.00 52.81 152 LEU A C 1
ATOM 1164 O O . LEU A 1 152 ? 32.652 7.825 -21.320 1.00 52.81 152 LEU A O 1
ATOM 1168 N N . VAL A 1 153 ? 31.872 8.972 -23.076 1.00 50.41 153 VAL A N 1
ATOM 1169 C CA . VAL A 1 153 ? 32.222 10.323 -22.611 1.00 50.41 153 VAL A CA 1
ATOM 1170 C C . VAL A 1 153 ? 31.199 10.885 -21.611 1.00 50.41 153 VAL A C 1
ATOM 1172 O O . VAL A 1 153 ? 31.573 11.644 -20.720 1.00 50.41 153 VAL A O 1
ATOM 1175 N N . HIS A 1 154 ? 29.929 10.465 -21.680 1.00 55.88 154 HIS A N 1
ATOM 1176 C CA . HIS A 1 154 ? 28.894 10.864 -20.719 1.00 55.88 154 HIS A CA 1
ATOM 1177 C C . HIS A 1 154 ? 28.071 9.656 -20.256 1.00 55.88 154 HIS A C 1
ATOM 1179 O O . HIS A 1 154 ? 26.989 9.412 -20.794 1.00 55.88 154 HIS A O 1
ATOM 1185 N N . PRO A 1 155 ? 28.537 8.897 -19.244 1.00 61.28 155 PRO A N 1
ATOM 1186 C CA . PRO A 1 155 ? 27.711 7.854 -18.652 1.00 61.28 155 PRO A CA 1
ATOM 1187 C C . PRO A 1 155 ? 26.418 8.495 -18.121 1.00 61.28 155 PRO A C 1
ATOM 1189 O O . PRO A 1 155 ? 26.479 9.386 -17.272 1.00 61.28 155 PRO A O 1
ATOM 1192 N N . LEU A 1 156 ? 25.259 8.024 -18.603 1.00 72.94 156 LEU A N 1
ATOM 1193 C CA . LEU A 1 156 ? 23.901 8.489 -18.260 1.00 72.94 156 LEU A CA 1
ATOM 1194 C C . LEU A 1 156 ? 23.406 9.739 -19.009 1.00 72.94 156 LEU A C 1
ATOM 1196 O O . LEU A 1 156 ? 22.427 10.355 -18.577 1.00 72.94 156 LEU A O 1
ATOM 1200 N N . GLY A 1 157 ? 24.066 10.147 -20.096 1.00 73.31 157 GLY A N 1
ATOM 1201 C CA . GLY A 1 157 ? 23.674 11.328 -20.869 1.00 73.31 157 GLY A CA 1
ATOM 1202 C C . GLY A 1 157 ? 22.282 11.204 -21.495 1.00 73.31 157 GLY A C 1
ATOM 1203 O O . GLY A 1 157 ? 21.501 12.159 -21.457 1.00 73.31 157 GLY A O 1
ATOM 1204 N N . TYR A 1 158 ? 21.926 10.024 -22.007 1.00 77.88 158 TYR A N 1
ATOM 1205 C CA . TYR A 1 158 ? 20.646 9.819 -22.688 1.00 77.88 158 TYR A CA 1
ATOM 1206 C C . TYR A 1 158 ? 19.459 9.854 -21.712 1.00 77.88 158 TYR A C 1
ATOM 1208 O O . TYR A 1 158 ? 18.458 10.530 -21.962 1.00 77.88 158 TYR A O 1
ATOM 1216 N N . ILE A 1 159 ? 19.578 9.210 -20.547 1.00 80.12 159 ILE A N 1
ATOM 1217 C CA . ILE A 1 159 ? 18.505 9.217 -19.539 1.00 80.12 159 ILE A CA 1
ATOM 1218 C C . ILE A 1 159 ? 18.383 10.567 -18.827 1.00 80.12 159 ILE A C 1
ATOM 1220 O O . ILE A 1 159 ? 17.267 11.041 -18.602 1.00 80.12 159 ILE A O 1
ATOM 1224 N N . ARG A 1 160 ? 19.506 11.212 -18.483 1.00 77.88 160 ARG A N 1
ATOM 1225 C CA . ARG A 1 160 ? 19.490 12.486 -17.740 1.00 77.88 160 ARG A CA 1
ATOM 1226 C C . ARG A 1 160 ? 19.064 13.678 -18.587 1.00 77.88 160 ARG A C 1
ATOM 1228 O O . ARG A 1 160 ? 18.541 14.635 -18.032 1.00 77.88 160 ARG A O 1
ATOM 1235 N N . SER A 1 161 ? 19.265 13.619 -19.902 1.00 75.06 161 SER A N 1
ATOM 1236 C CA . SER A 1 161 ? 18.830 14.674 -20.824 1.00 75.06 161 SER A CA 1
ATOM 1237 C C . SER A 1 161 ? 17.327 14.660 -21.115 1.00 75.06 161 SER A C 1
ATOM 1239 O O . SER A 1 161 ? 16.824 15.601 -21.718 1.00 75.06 161 SER A O 1
ATOM 1241 N N . GLY A 1 162 ? 16.600 13.602 -20.736 1.00 76.25 162 GLY A N 1
ATOM 1242 C CA . GLY A 1 162 ? 15.172 13.471 -21.049 1.00 76.25 162 GLY A CA 1
ATOM 1243 C C . GLY A 1 162 ? 14.871 13.115 -22.511 1.00 76.25 162 GLY A C 1
ATOM 1244 O O . GLY A 1 162 ? 13.709 12.908 -22.856 1.00 76.25 162 GLY A O 1
ATOM 1245 N N . GLN A 1 163 ? 15.891 12.975 -23.369 1.00 77.19 163 GLN A N 1
ATOM 1246 C CA . GLN A 1 163 ? 15.726 12.681 -24.802 1.00 77.19 163 GLN A CA 1
ATOM 1247 C C . GLN A 1 163 ? 14.959 11.381 -25.064 1.00 77.19 163 GLN A C 1
ATOM 1249 O O . GLN A 1 163 ? 14.230 11.272 -26.048 1.00 77.19 163 GLN A O 1
ATOM 1254 N N . TRP A 1 164 ? 15.060 10.422 -24.145 1.00 79.44 164 TRP A N 1
ATOM 1255 C CA . TRP A 1 164 ? 14.324 9.162 -24.175 1.00 79.44 164 TRP A CA 1
ATOM 1256 C C . TRP A 1 164 ? 12.796 9.313 -24.264 1.00 79.44 164 TRP A C 1
ATOM 1258 O O . TRP A 1 164 ? 12.129 8.404 -24.756 1.00 79.44 164 TRP A O 1
ATOM 1268 N N . ALA A 1 165 ? 12.229 10.437 -23.814 1.00 77.31 165 ALA A N 1
ATOM 1269 C CA . ALA A 1 165 ? 10.794 10.715 -23.909 1.00 77.31 165 ALA A CA 1
ATOM 1270 C C . ALA A 1 165 ? 10.361 11.210 -25.304 1.00 77.31 165 ALA A C 1
ATOM 1272 O O . ALA A 1 165 ? 9.173 11.243 -25.605 1.00 77.31 165 ALA A O 1
ATOM 1273 N N . LEU A 1 166 ? 11.311 11.603 -26.158 1.00 76.88 166 LEU A N 1
ATOM 1274 C CA . LEU A 1 166 ? 11.064 12.188 -27.484 1.00 76.88 166 LEU A CA 1
ATOM 1275 C C . LEU A 1 166 ? 11.633 11.330 -28.628 1.00 76.88 166 LEU A C 1
ATOM 1277 O O . LEU A 1 166 ? 11.525 11.692 -29.799 1.00 76.88 166 LEU A O 1
ATOM 1281 N N . ASP A 1 167 ? 12.245 10.192 -28.305 1.00 79.38 167 ASP A N 1
ATOM 1282 C CA . ASP A 1 167 ? 12.996 9.364 -29.246 1.00 79.38 167 ASP A CA 1
ATOM 1283 C C . ASP A 1 167 ? 12.096 8.471 -30.118 1.00 79.38 167 ASP A C 1
ATOM 1285 O O . ASP A 1 167 ? 11.883 7.288 -29.840 1.00 79.38 167 ASP A O 1
ATOM 1289 N N . ARG A 1 168 ? 11.547 9.038 -31.196 1.00 78.62 168 ARG A N 1
ATOM 1290 C CA . ARG A 1 168 ? 10.598 8.356 -32.100 1.00 78.62 168 ARG A CA 1
ATOM 1291 C C . ARG A 1 168 ? 11.167 7.119 -32.807 1.00 78.62 168 ARG A C 1
ATOM 1293 O O . ARG A 1 168 ? 10.405 6.300 -33.308 1.00 78.62 168 ARG A O 1
ATOM 1300 N N . GLU A 1 169 ? 12.486 6.955 -32.834 1.00 81.06 169 GLU A N 1
ATOM 1301 C CA . GLU A 1 169 ? 13.145 5.815 -33.477 1.00 81.06 169 GLU A CA 1
ATOM 1302 C C . GLU A 1 169 ? 13.287 4.592 -32.556 1.00 81.06 169 GLU A C 1
ATOM 1304 O O . GLU A 1 169 ? 13.800 3.553 -32.971 1.00 81.06 169 GLU A O 1
ATOM 1309 N N . LEU A 1 170 ? 12.831 4.663 -31.302 1.00 80.12 170 LEU A N 1
ATOM 1310 C CA . LEU A 1 170 ? 12.924 3.533 -30.371 1.00 80.12 170 LEU A CA 1
ATOM 1311 C C . LEU A 1 170 ? 12.299 2.250 -30.954 1.00 80.12 170 LEU A C 1
ATOM 1313 O O . LEU A 1 170 ? 12.927 1.189 -30.943 1.00 80.12 170 LEU A O 1
ATOM 1317 N N . VAL A 1 171 ? 11.098 2.380 -31.533 1.00 82.56 171 VAL A N 1
ATOM 1318 C CA . VAL A 1 171 ? 10.323 1.266 -32.104 1.00 82.56 171 VAL A CA 1
ATOM 1319 C C . VAL A 1 171 ? 11.035 0.647 -33.304 1.00 82.56 171 VAL A C 1
ATOM 1321 O O . VAL A 1 171 ? 11.127 -0.576 -33.405 1.00 82.56 171 VAL A O 1
ATOM 1324 N N . SER A 1 172 ? 11.574 1.471 -34.209 1.00 83.00 172 SER A N 1
ATOM 1325 C CA . SER A 1 172 ? 12.271 0.974 -35.402 1.00 83.00 172 SE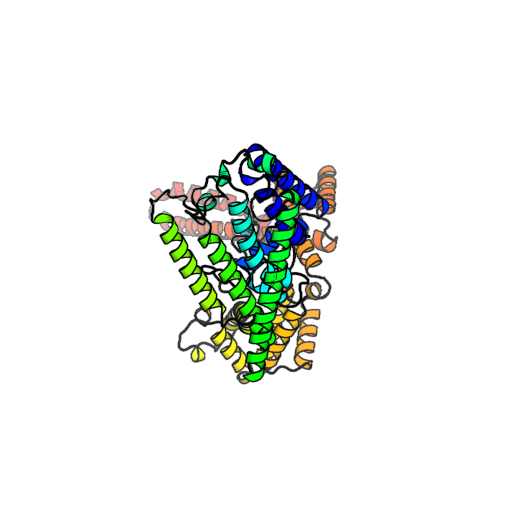R A CA 1
ATOM 1326 C C . SER A 1 172 ? 13.558 0.228 -35.041 1.00 83.00 172 SER A C 1
ATOM 1328 O O . SER A 1 172 ? 13.962 -0.697 -35.749 1.00 83.00 172 SER A O 1
ATOM 1330 N N . ARG A 1 173 ? 14.168 0.550 -33.894 1.00 85.88 173 ARG A N 1
ATOM 1331 C CA . ARG A 1 173 ? 15.348 -0.147 -33.378 1.00 85.88 173 ARG A CA 1
ATOM 1332 C C . ARG A 1 173 ? 15.055 -1.437 -32.620 1.00 85.88 173 ARG A C 1
ATOM 1334 O O . ARG A 1 173 ? 16.000 -2.165 -32.328 1.00 85.88 173 ARG A O 1
ATOM 1341 N N . ALA A 1 174 ? 13.799 -1.775 -32.329 1.00 85.88 174 ALA A N 1
ATOM 1342 C CA . ALA A 1 174 ? 13.458 -3.004 -31.605 1.00 85.88 174 ALA A CA 1
ATOM 1343 C C . ALA A 1 174 ? 14.018 -4.275 -32.283 1.00 85.88 174 ALA A C 1
ATOM 1345 O O . ALA A 1 174 ? 14.455 -5.207 -31.605 1.00 85.88 174 ALA A O 1
ATOM 1346 N N . TRP A 1 175 ? 14.057 -4.284 -33.619 1.00 87.12 175 TRP A N 1
ATOM 1347 C CA . TRP A 1 175 ? 14.600 -5.378 -34.433 1.00 87.12 175 TRP A CA 1
ATOM 1348 C C . TRP A 1 175 ? 16.099 -5.264 -34.719 1.00 87.12 175 TRP A C 1
ATOM 1350 O O . TRP A 1 175 ? 16.704 -6.212 -35.214 1.00 87.12 175 TRP A O 1
ATOM 1360 N N . GLN A 1 176 ? 16.710 -4.124 -34.406 1.00 86.88 176 GLN A N 1
ATOM 1361 C CA . GLN A 1 176 ? 18.140 -3.920 -34.590 1.00 86.88 176 GLN A CA 1
ATOM 1362 C C . GLN A 1 176 ? 18.923 -4.561 -33.438 1.00 86.88 176 GLN A C 1
ATOM 1364 O O . GLN A 1 176 ? 18.385 -4.712 -32.334 1.00 86.88 176 GLN A O 1
ATOM 1369 N N . PRO A 1 177 ? 20.195 -4.935 -33.655 1.00 85.50 177 PRO A N 1
ATOM 1370 C CA . PRO A 1 177 ? 21.042 -5.427 -32.582 1.00 85.50 177 PRO A CA 1
ATOM 1371 C C . PRO A 1 177 ? 21.276 -4.355 -31.510 1.00 85.50 177 PRO A C 1
ATOM 1373 O O . PRO A 1 177 ? 21.175 -3.145 -31.758 1.00 85.50 177 PRO A O 1
ATOM 1376 N N . LEU A 1 178 ? 21.586 -4.801 -30.292 1.00 79.88 178 LEU A N 1
ATOM 1377 C CA . LEU A 1 178 ? 22.070 -3.909 -29.242 1.00 79.88 178 LEU A CA 1
ATOM 1378 C C . LEU A 1 178 ? 23.574 -3.668 -29.470 1.00 79.88 178 LEU A C 1
ATOM 1380 O O . LEU A 1 178 ? 24.351 -4.621 -29.352 1.00 79.88 178 LEU A O 1
ATOM 1384 N N . PRO A 1 179 ? 24.003 -2.440 -29.818 1.00 69.75 179 PRO A N 1
ATOM 1385 C CA . PRO A 1 179 ? 25.394 -2.174 -30.170 1.00 69.75 179 PRO A CA 1
ATOM 1386 C C . PRO A 1 179 ? 26.349 -2.617 -29.054 1.00 69.75 179 PRO A C 1
ATOM 1388 O O . PRO A 1 179 ? 26.043 -2.455 -27.875 1.00 69.75 179 PRO A O 1
ATOM 1391 N N . HIS A 1 180 ? 27.510 -3.164 -29.425 1.00 68.56 180 HIS A N 1
ATOM 1392 C CA . HIS A 1 180 ? 28.631 -3.511 -28.531 1.00 68.56 180 HIS A CA 1
ATOM 1393 C C . HIS A 1 180 ? 28.411 -4.640 -27.502 1.00 68.56 180 HIS A C 1
ATOM 1395 O O . HIS A 1 180 ? 29.394 -5.126 -26.950 1.00 68.56 180 HIS A O 1
ATOM 1401 N N . LEU A 1 181 ? 27.177 -5.097 -27.263 1.00 71.94 181 LEU A N 1
ATOM 1402 C CA . LEU A 1 181 ? 26.884 -6.170 -26.299 1.00 71.94 181 LEU A CA 1
ATOM 1403 C C . LEU A 1 181 ? 26.641 -7.518 -26.970 1.00 71.94 181 LEU A C 1
ATOM 1405 O O . LEU A 1 181 ? 27.251 -8.514 -26.590 1.00 71.94 181 LEU A O 1
ATOM 1409 N N . THR A 1 182 ? 25.736 -7.568 -27.950 1.00 79.56 182 THR A N 1
ATOM 1410 C CA . THR A 1 182 ? 25.359 -8.824 -28.611 1.00 79.56 182 THR A CA 1
ATOM 1411 C C . THR A 1 182 ? 24.862 -8.570 -30.036 1.00 79.56 182 THR A C 1
ATOM 1413 O O . THR A 1 182 ? 24.201 -7.556 -30.261 1.00 79.56 182 THR A O 1
ATOM 1416 N N . PRO A 1 183 ? 25.043 -9.514 -30.976 1.00 86.00 183 PRO A N 1
ATOM 1417 C CA . PRO A 1 183 ? 24.438 -9.431 -32.309 1.00 86.00 183 PRO A CA 1
ATOM 1418 C C . PRO A 1 183 ? 22.918 -9.684 -32.309 1.00 86.00 183 PRO A C 1
ATOM 1420 O O . PRO A 1 183 ? 22.281 -9.611 -33.356 1.00 86.00 183 PRO A O 1
ATOM 1423 N N . LEU A 1 184 ? 22.326 -10.016 -31.158 1.00 88.06 184 LEU A N 1
ATOM 1424 C CA . LEU A 1 184 ? 20.909 -10.342 -31.037 1.00 88.06 184 LEU A CA 1
ATOM 1425 C C . LEU A 1 184 ? 20.033 -9.077 -31.061 1.00 88.06 184 LEU A C 1
ATOM 1427 O O . LEU A 1 184 ? 20.445 -8.036 -30.537 1.00 88.06 184 LEU A O 1
ATOM 1431 N N . PRO A 1 185 ? 18.807 -9.165 -31.616 1.00 90.38 185 PRO A N 1
ATOM 1432 C CA . PRO A 1 185 ? 17.883 -8.041 -31.668 1.00 90.38 185 PRO A CA 1
ATOM 1433 C C . PRO A 1 185 ? 17.455 -7.615 -30.263 1.00 90.38 185 PRO A C 1
ATOM 1435 O O . PRO A 1 185 ? 17.232 -8.450 -29.377 1.00 90.38 185 PRO A O 1
ATOM 1438 N N . ARG A 1 186 ? 17.269 -6.306 -30.072 1.00 89.62 186 ARG A N 1
ATOM 1439 C CA . ARG A 1 186 ? 16.846 -5.711 -28.792 1.00 89.62 186 ARG A CA 1
ATOM 1440 C C . ARG A 1 186 ? 15.562 -6.333 -28.245 1.00 89.62 186 ARG A C 1
ATOM 1442 O O . ARG A 1 186 ? 15.454 -6.511 -27.034 1.00 89.62 186 ARG A O 1
ATOM 1449 N N . LEU A 1 187 ? 14.642 -6.731 -29.128 1.00 90.31 187 LEU A N 1
ATOM 1450 C CA . LEU A 1 187 ? 13.405 -7.442 -28.791 1.00 90.31 187 LEU A CA 1
ATOM 1451 C C . LEU A 1 187 ? 13.637 -8.701 -27.939 1.00 90.31 187 LEU A C 1
ATOM 1453 O O . LEU A 1 187 ? 12.807 -9.015 -27.092 1.00 90.31 187 LEU A O 1
ATOM 1457 N N . LEU A 1 188 ? 14.757 -9.403 -28.135 1.00 92.00 188 LEU A N 1
ATOM 1458 C CA . LEU A 1 188 ? 15.129 -10.580 -27.344 1.00 92.00 188 LEU A CA 1
ATOM 1459 C C . LEU A 1 188 ? 16.043 -10.209 -26.173 1.00 92.00 188 LEU A C 1
ATOM 1461 O O . LEU A 1 188 ? 15.849 -10.689 -25.056 1.00 92.00 188 LEU A O 1
ATOM 1465 N N . VAL A 1 189 ? 17.019 -9.331 -26.414 1.00 91.75 189 VAL A N 1
ATOM 1466 C CA . VAL A 1 189 ? 18.031 -8.963 -25.413 1.00 91.75 189 VAL A CA 1
ATOM 1467 C C . VAL A 1 189 ? 17.404 -8.262 -24.210 1.00 91.75 189 VAL A C 1
ATOM 1469 O O . VAL A 1 189 ? 17.747 -8.595 -23.080 1.00 91.75 189 VAL A O 1
ATOM 1472 N N . ILE A 1 190 ? 16.464 -7.335 -24.421 1.00 92.44 190 ILE A N 1
ATOM 1473 C CA . ILE A 1 190 ? 15.864 -6.541 -23.339 1.00 92.44 190 ILE A CA 1
ATOM 1474 C C . ILE A 1 190 ? 15.082 -7.427 -22.352 1.00 92.44 190 ILE A C 1
ATOM 1476 O O . ILE A 1 190 ? 15.384 -7.363 -21.156 1.00 92.44 190 ILE A O 1
ATOM 1480 N N . PRO A 1 191 ? 14.135 -8.292 -22.783 1.00 94.88 191 PRO A N 1
ATOM 1481 C CA . PRO A 1 191 ? 13.463 -9.205 -21.861 1.00 94.88 191 PRO A CA 1
ATOM 1482 C C . PRO A 1 191 ? 14.427 -10.133 -21.121 1.00 94.88 191 PRO A C 1
ATOM 1484 O O . PRO A 1 191 ? 14.283 -10.318 -19.911 1.00 94.88 191 PRO A O 1
ATOM 1487 N N . ILE A 1 192 ? 15.434 -10.682 -21.810 1.00 94.50 192 ILE A N 1
ATOM 1488 C CA . ILE A 1 192 ? 16.434 -11.567 -21.193 1.00 94.50 192 ILE A CA 1
ATOM 1489 C C . ILE A 1 192 ? 17.245 -10.800 -20.145 1.00 94.50 192 ILE A C 1
ATOM 1491 O O . ILE A 1 192 ? 17.400 -11.277 -19.024 1.00 94.50 192 ILE A O 1
ATOM 1495 N N . ALA A 1 193 ? 17.718 -9.595 -20.459 1.00 94.12 193 ALA A N 1
ATOM 1496 C CA . ALA A 1 193 ? 18.520 -8.788 -19.547 1.00 94.12 193 ALA A CA 1
ATOM 1497 C C . ALA A 1 193 ? 17.725 -8.372 -18.300 1.00 94.12 193 ALA A C 1
ATOM 1499 O O . ALA A 1 193 ? 18.197 -8.561 -17.178 1.00 94.12 193 ALA A O 1
ATOM 1500 N N . ILE A 1 194 ? 16.493 -7.877 -18.475 1.00 95.62 194 ILE A N 1
ATOM 1501 C CA . ILE A 1 194 ? 15.621 -7.461 -17.366 1.00 95.62 194 ILE A CA 1
ATOM 1502 C C . ILE A 1 194 ? 15.267 -8.657 -16.471 1.00 95.62 194 ILE A C 1
ATOM 1504 O O . ILE A 1 194 ? 15.354 -8.564 -15.244 1.00 95.62 194 ILE A O 1
ATOM 1508 N N . THR A 1 195 ? 14.903 -9.801 -17.058 1.00 95.88 195 THR A N 1
ATOM 1509 C CA . THR A 1 195 ? 14.570 -11.011 -16.284 1.00 95.88 195 THR A CA 1
ATOM 1510 C C . THR A 1 195 ? 15.790 -11.608 -15.580 1.00 95.88 195 THR A C 1
ATOM 1512 O O . THR A 1 195 ? 15.685 -12.023 -14.424 1.00 95.88 195 THR A O 1
ATOM 1515 N N . THR A 1 196 ? 16.962 -11.586 -16.217 1.00 96.56 196 THR A N 1
ATOM 1516 C CA . THR A 1 196 ? 18.220 -12.053 -15.616 1.00 96.56 196 THR A CA 1
ATOM 1517 C C . THR A 1 196 ? 18.631 -11.162 -14.447 1.00 96.56 196 THR A C 1
ATOM 1519 O O . THR A 1 196 ? 18.951 -11.667 -13.373 1.00 96.56 196 THR A O 1
ATOM 1522 N N . ALA A 1 197 ? 18.554 -9.838 -14.595 1.00 97.00 197 ALA A N 1
ATOM 1523 C CA . ALA A 1 197 ? 18.860 -8.906 -13.512 1.00 97.00 197 ALA A CA 1
ATOM 1524 C C . ALA A 1 197 ? 17.899 -9.048 -12.321 1.00 97.00 197 ALA A C 1
ATOM 1526 O O . ALA A 1 197 ? 18.336 -9.030 -11.169 1.00 97.00 197 ALA A O 1
ATOM 1527 N N . ALA A 1 198 ? 16.604 -9.256 -12.582 1.00 96.50 198 ALA A N 1
ATOM 1528 C CA . ALA A 1 198 ? 15.626 -9.597 -11.552 1.00 96.50 198 ALA A CA 1
ATOM 1529 C C . ALA A 1 198 ? 16.029 -10.861 -10.778 1.00 96.50 198 ALA A C 1
ATOM 1531 O O . ALA A 1 198 ? 16.006 -10.868 -9.546 1.00 96.50 198 ALA A O 1
ATOM 1532 N N . TRP A 1 199 ? 16.431 -11.916 -11.490 1.00 97.12 199 TRP A N 1
ATOM 1533 C CA . TRP A 1 199 ? 16.845 -13.184 -10.891 1.00 97.12 199 TRP A CA 1
ATOM 1534 C C . TRP A 1 199 ? 18.130 -13.059 -10.066 1.00 97.12 199 TRP A C 1
ATOM 1536 O O . TRP A 1 199 ? 18.168 -13.510 -8.920 1.00 97.12 199 TRP A O 1
ATOM 1546 N N . LEU A 1 200 ? 19.147 -12.371 -10.592 1.00 97.75 200 LEU A N 1
ATOM 1547 C CA . LEU A 1 200 ? 20.392 -12.093 -9.871 1.00 97.75 200 LEU A CA 1
ATOM 1548 C C . LEU A 1 200 ? 20.145 -11.271 -8.601 1.00 97.75 200 LEU A C 1
ATOM 1550 O O . LEU A 1 200 ? 20.700 -11.581 -7.547 1.00 97.75 200 LEU A O 1
ATOM 1554 N N . SER A 1 201 ? 19.262 -10.270 -8.668 1.00 97.94 201 SER A N 1
ATOM 1555 C CA . SER A 1 201 ? 18.882 -9.475 -7.497 1.00 97.94 201 SER A CA 1
ATOM 1556 C C . SER A 1 201 ? 18.220 -10.340 -6.420 1.00 97.94 201 SER A C 1
ATOM 1558 O O . SER A 1 201 ? 18.558 -10.234 -5.241 1.00 97.94 201 SER A O 1
ATOM 1560 N N . VAL A 1 202 ? 17.367 -11.289 -6.816 1.00 97.19 202 VAL A N 1
ATOM 1561 C CA . VAL A 1 202 ? 16.738 -12.230 -5.877 1.00 97.19 202 VAL A CA 1
ATOM 1562 C C . VAL A 1 202 ? 17.763 -13.124 -5.188 1.00 97.19 202 VAL A C 1
ATOM 1564 O O . VAL A 1 202 ? 17.657 -13.336 -3.979 1.00 97.19 202 VAL A O 1
ATOM 1567 N N . ILE A 1 203 ? 18.755 -13.634 -5.919 1.00 97.50 203 ILE A N 1
ATOM 1568 C CA . ILE A 1 203 ? 19.839 -14.438 -5.334 1.00 97.50 203 ILE A CA 1
ATOM 1569 C C . ILE A 1 203 ? 20.620 -13.615 -4.315 1.00 97.50 203 ILE A C 1
ATOM 1571 O O . ILE A 1 203 ? 20.821 -14.071 -3.188 1.00 97.50 203 ILE A O 1
ATOM 1575 N N . PHE A 1 204 ? 21.004 -12.394 -4.690 1.00 97.88 204 PHE A N 1
ATOM 1576 C CA . PHE A 1 204 ? 21.740 -11.488 -3.818 1.00 97.88 204 PHE A CA 1
ATOM 1577 C C . PHE A 1 204 ? 20.988 -11.233 -2.504 1.00 97.88 204 PHE A C 1
ATOM 1579 O O . PHE A 1 204 ? 21.520 -11.486 -1.422 1.00 97.88 204 PHE A O 1
ATOM 1586 N N . TRP A 1 205 ? 19.721 -10.817 -2.576 1.00 97.56 205 TRP A N 1
ATOM 1587 C CA . TRP A 1 205 ? 18.938 -10.491 -1.382 1.00 97.56 205 TRP A CA 1
ATOM 1588 C C . TRP A 1 205 ? 18.578 -11.710 -0.534 1.00 97.56 205 TRP A C 1
ATOM 1590 O O . TRP A 1 205 ? 18.555 -11.601 0.690 1.00 97.56 205 TRP A O 1
ATOM 1600 N N . ARG A 1 206 ? 18.379 -12.890 -1.135 1.00 95.88 206 ARG A N 1
ATOM 1601 C CA . ARG A 1 206 ? 18.260 -14.143 -0.367 1.00 95.88 206 ARG A CA 1
ATOM 1602 C C . ARG A 1 206 ? 19.550 -14.477 0.382 1.00 95.88 206 ARG A C 1
ATOM 1604 O O . ARG A 1 206 ? 19.484 -14.958 1.511 1.00 95.88 206 ARG A O 1
ATOM 1611 N N . GLY A 1 207 ? 20.709 -14.194 -0.213 1.00 96.75 207 GLY A N 1
ATOM 1612 C CA . GLY A 1 207 ? 22.005 -14.296 0.460 1.00 96.75 207 GLY A CA 1
ATOM 1613 C C . GLY A 1 207 ? 22.103 -13.362 1.670 1.00 96.75 207 GLY A C 1
ATOM 1614 O O . GLY A 1 207 ? 22.459 -13.807 2.763 1.00 96.75 207 GLY A O 1
ATOM 1615 N N . VAL A 1 208 ? 21.713 -12.093 1.501 1.00 97.00 208 VAL A N 1
ATOM 1616 C CA . VAL A 1 208 ? 21.673 -11.091 2.583 1.00 97.00 208 VAL A CA 1
ATOM 1617 C C . VAL A 1 208 ? 20.705 -11.506 3.697 1.00 97.00 208 VAL A C 1
ATOM 1619 O O . VAL A 1 208 ? 21.081 -11.487 4.869 1.00 97.00 208 VAL A O 1
ATOM 1622 N N . GLU A 1 209 ? 19.492 -11.950 3.358 1.00 96.12 209 GLU A N 1
ATOM 1623 C CA . GLU A 1 209 ? 18.515 -12.462 4.329 1.00 96.12 209 GLU A CA 1
ATOM 1624 C C . GLU A 1 209 ? 19.076 -13.649 5.119 1.00 96.12 209 GLU A C 1
ATOM 1626 O O . GLU A 1 209 ? 19.000 -13.670 6.349 1.00 96.12 209 GLU A O 1
ATOM 1631 N N . GLY A 1 210 ? 19.699 -14.612 4.431 1.00 95.62 210 GLY A N 1
ATOM 1632 C CA . GLY A 1 210 ? 20.334 -15.765 5.063 1.00 95.62 210 GLY A CA 1
ATOM 1633 C C . GLY A 1 210 ? 21.452 -15.365 6.028 1.00 95.62 210 GLY A C 1
ATOM 1634 O O . GLY A 1 210 ? 21.547 -15.926 7.123 1.00 95.62 210 GLY A O 1
ATOM 1635 N N . LEU A 1 211 ? 22.267 -14.370 5.666 1.00 96.00 211 LEU A N 1
ATOM 1636 C CA . LEU A 1 211 ? 23.318 -13.833 6.530 1.00 96.00 211 LEU A CA 1
ATOM 1637 C C . LEU A 1 211 ? 22.734 -13.160 7.780 1.00 96.00 211 LEU A C 1
ATOM 1639 O O . LEU A 1 211 ? 23.167 -13.463 8.894 1.00 96.00 211 LEU A O 1
ATOM 1643 N N . LEU A 1 212 ? 21.727 -12.297 7.611 1.00 94.56 212 LEU A N 1
ATOM 1644 C CA . LEU A 1 212 ? 21.056 -11.611 8.719 1.00 94.56 212 LEU A CA 1
ATOM 1645 C C . LEU A 1 212 ? 20.374 -12.599 9.669 1.00 94.56 212 LEU A C 1
ATOM 1647 O O . LEU A 1 212 ? 20.498 -12.464 10.885 1.00 94.56 212 LEU A O 1
ATOM 1651 N N . ARG A 1 213 ? 19.720 -13.632 9.129 1.00 95.06 213 ARG A N 1
ATOM 1652 C CA . ARG A 1 213 ? 19.082 -14.687 9.924 1.00 95.06 213 ARG A CA 1
ATOM 1653 C C . ARG A 1 213 ? 20.105 -15.495 10.717 1.00 95.06 213 ARG A C 1
ATOM 1655 O O . ARG A 1 213 ? 19.913 -15.720 11.908 1.00 95.06 213 ARG A O 1
ATOM 1662 N N . ARG A 1 214 ? 21.214 -15.905 10.087 1.00 94.56 214 ARG A N 1
ATOM 1663 C CA . ARG A 1 214 ? 22.305 -16.628 10.768 1.00 94.56 214 ARG A CA 1
ATOM 1664 C C . ARG A 1 214 ? 22.909 -15.796 11.894 1.00 94.56 214 ARG A C 1
ATOM 1666 O O . ARG A 1 214 ? 23.146 -16.329 12.972 1.00 94.56 214 ARG A O 1
ATOM 1673 N N . ARG A 1 215 ? 23.134 -14.502 11.656 1.00 93.69 215 ARG A N 1
ATOM 1674 C CA . ARG A 1 215 ? 23.647 -13.578 12.671 1.00 93.69 215 ARG A CA 1
ATOM 1675 C C . ARG A 1 215 ? 22.664 -13.409 13.830 1.00 93.69 215 ARG A C 1
ATOM 1677 O O . ARG A 1 215 ? 23.060 -13.597 14.971 1.00 93.69 215 ARG A O 1
ATOM 1684 N N . GLY A 1 216 ? 21.386 -13.161 13.542 1.00 90.94 216 GLY A N 1
ATOM 1685 C CA . GLY A 1 216 ? 20.362 -13.009 14.578 1.00 90.94 216 GLY A CA 1
ATOM 1686 C C . GLY A 1 216 ? 20.155 -14.271 15.419 1.00 90.94 216 GLY A C 1
ATOM 1687 O O . GLY A 1 216 ? 20.000 -14.172 16.631 1.00 90.94 216 GLY A O 1
ATOM 1688 N N . ASN A 1 217 ? 20.231 -15.455 14.801 1.00 92.38 217 ASN A N 1
ATOM 1689 C CA . ASN A 1 217 ? 20.183 -16.728 15.523 1.00 92.38 217 ASN A CA 1
ATOM 1690 C C . ASN A 1 217 ? 21.394 -16.915 16.450 1.00 92.38 217 ASN A C 1
ATOM 1692 O O . ASN A 1 217 ? 21.234 -17.418 17.555 1.00 92.38 217 ASN A O 1
ATOM 1696 N N . ARG A 1 218 ? 22.598 -16.509 16.019 1.00 92.12 218 ARG A N 1
ATOM 1697 C CA . ARG A 1 218 ? 23.811 -16.557 16.858 1.00 92.12 218 ARG A CA 1
ATOM 1698 C C . ARG A 1 218 ? 23.738 -15.593 18.040 1.00 92.12 218 ARG A C 1
ATOM 1700 O O . ARG A 1 218 ? 24.223 -15.920 19.112 1.00 92.12 218 ARG A O 1
ATOM 1707 N N . GLU A 1 219 ? 23.130 -14.429 17.839 1.00 91.19 219 GLU A N 1
ATOM 1708 C CA . GLU A 1 219 ? 22.932 -13.401 18.869 1.00 91.19 219 GLU A CA 1
ATOM 1709 C C . GLU A 1 219 ? 21.733 -13.704 19.795 1.00 91.19 219 GLU A C 1
ATOM 1711 O O . GLU A 1 219 ? 21.447 -12.922 20.697 1.00 91.19 219 GLU A O 1
ATOM 1716 N N . GLY A 1 220 ? 21.011 -14.816 19.589 1.00 86.81 220 GLY A N 1
ATOM 1717 C CA . GLY A 1 220 ? 19.866 -15.203 20.424 1.00 86.81 220 GLY A CA 1
ATOM 1718 C C . GLY A 1 220 ? 18.662 -14.262 20.308 1.00 86.81 220 GLY A C 1
ATOM 1719 O O . GLY A 1 220 ? 17.832 -14.195 21.212 1.00 86.81 220 GLY A O 1
ATOM 1720 N N . LEU A 1 221 ? 18.557 -13.506 19.211 1.00 83.50 221 LEU A N 1
ATOM 1721 C CA . LEU A 1 221 ? 17.495 -12.519 19.045 1.00 83.50 221 LEU A CA 1
ATOM 1722 C C . LEU A 1 221 ? 16.122 -13.200 18.879 1.00 83.50 221 LEU A C 1
ATOM 1724 O O . LEU A 1 221 ? 15.975 -14.075 18.019 1.00 83.50 221 LEU A O 1
ATOM 1728 N N . PRO A 1 222 ? 15.077 -12.751 19.603 1.00 78.38 222 PRO A N 1
ATOM 1729 C CA . PRO A 1 222 ? 13.725 -13.262 19.400 1.00 78.38 222 PRO A CA 1
ATOM 1730 C C . PRO A 1 222 ? 13.243 -12.939 17.979 1.00 78.38 222 PRO A C 1
ATOM 1732 O O . PRO A 1 222 ? 13.544 -11.867 17.443 1.00 78.38 222 PRO A O 1
ATOM 1735 N N . ALA A 1 223 ? 12.518 -13.878 17.364 1.00 83.31 223 ALA A N 1
ATOM 1736 C CA . ALA A 1 223 ? 11.993 -13.766 15.998 1.00 83.31 223 ALA A CA 1
ATOM 1737 C C . ALA A 1 223 ? 13.051 -13.360 14.942 1.00 83.31 223 ALA A C 1
ATOM 1739 O O . ALA A 1 223 ? 12.787 -12.564 14.037 1.00 83.31 223 ALA A O 1
ATOM 1740 N N . ALA A 1 224 ? 14.267 -13.913 15.036 1.00 86.44 224 ALA A N 1
ATOM 1741 C CA . ALA A 1 224 ? 15.372 -13.611 14.119 1.00 86.44 224 ALA A CA 1
ATOM 1742 C C . ALA A 1 224 ? 15.029 -13.821 12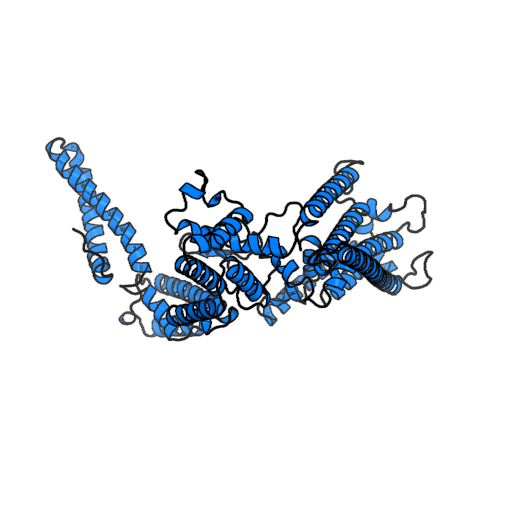.627 1.00 86.44 224 ALA A C 1
ATOM 1744 O O . ALA A 1 224 ? 15.553 -13.101 11.777 1.00 86.44 224 ALA A O 1
ATOM 1745 N N . GLY A 1 225 ? 14.131 -14.763 12.309 1.00 88.50 225 GLY A N 1
ATOM 1746 C CA . GLY A 1 225 ? 13.608 -14.978 10.954 1.00 88.50 225 GLY A CA 1
ATOM 1747 C C . GLY A 1 225 ? 12.814 -13.779 10.426 1.00 88.50 225 GLY A C 1
ATOM 1748 O O . GLY A 1 225 ? 13.225 -13.171 9.438 1.00 88.50 225 GLY A O 1
ATOM 1749 N N . GLU A 1 226 ? 11.743 -13.386 11.124 1.00 88.94 226 GLU A N 1
ATOM 1750 C CA . GLU A 1 226 ? 10.901 -12.238 10.745 1.00 88.94 226 GLU A CA 1
ATOM 1751 C C . GLU A 1 226 ? 11.725 -10.950 10.616 1.00 88.94 226 GLU A C 1
ATOM 1753 O O . GLU A 1 226 ? 11.575 -10.197 9.652 1.00 88.94 226 GLU A O 1
ATOM 1758 N N . ARG A 1 227 ? 12.658 -10.722 11.553 1.00 90.44 227 ARG A N 1
ATOM 1759 C CA . ARG A 1 227 ? 13.555 -9.555 11.536 1.00 90.44 227 ARG A CA 1
ATOM 1760 C C . ARG A 1 227 ? 14.491 -9.548 10.332 1.00 90.44 227 ARG A C 1
ATOM 1762 O O . ARG A 1 227 ? 14.738 -8.481 9.770 1.00 90.44 227 ARG A O 1
ATOM 1769 N N . ALA A 1 228 ? 15.020 -10.705 9.936 1.00 92.94 228 ALA A N 1
ATOM 1770 C CA . ALA A 1 228 ? 15.862 -10.809 8.750 1.00 92.94 228 ALA A CA 1
ATOM 1771 C C . ALA A 1 228 ? 15.061 -10.478 7.485 1.00 92.94 228 ALA A C 1
ATOM 1773 O O . ALA A 1 228 ? 15.494 -9.634 6.705 1.00 92.94 228 ALA A O 1
ATOM 1774 N N . VAL A 1 229 ? 13.866 -11.060 7.327 1.00 92.62 229 VAL A N 1
ATOM 1775 C CA . VAL A 1 229 ? 12.980 -10.787 6.182 1.00 92.62 229 VAL A CA 1
ATOM 1776 C C . VAL A 1 229 ? 12.615 -9.302 6.115 1.00 92.62 229 VAL A C 1
ATOM 1778 O O . VAL A 1 229 ? 12.746 -8.686 5.057 1.00 92.62 229 VAL A O 1
ATOM 1781 N N . LEU A 1 230 ? 12.208 -8.704 7.239 1.00 92.50 230 LEU A N 1
ATOM 1782 C CA . LEU A 1 230 ? 11.895 -7.277 7.327 1.00 92.50 230 LEU A CA 1
ATOM 1783 C C . LEU A 1 230 ? 13.075 -6.413 6.870 1.00 92.50 230 LEU A C 1
ATOM 1785 O O . LEU A 1 230 ? 12.923 -5.591 5.969 1.00 92.50 230 LEU A O 1
ATOM 1789 N N . ARG A 1 231 ? 14.250 -6.593 7.483 1.00 93.12 231 ARG A N 1
ATOM 1790 C CA . ARG A 1 231 ? 15.425 -5.754 7.210 1.00 93.12 231 ARG A CA 1
ATOM 1791 C C . ARG A 1 231 ? 15.889 -5.889 5.768 1.00 93.12 231 ARG A C 1
ATOM 1793 O O . ARG A 1 231 ? 16.152 -4.876 5.129 1.00 93.12 231 ARG A O 1
ATOM 1800 N N . THR A 1 232 ? 15.922 -7.105 5.226 1.00 94.81 232 THR A N 1
ATOM 1801 C CA . THR A 1 232 ? 16.260 -7.329 3.815 1.00 94.81 232 THR A CA 1
ATOM 1802 C C . THR A 1 232 ? 15.271 -6.620 2.891 1.00 94.81 232 THR A C 1
ATOM 1804 O O . THR A 1 232 ? 15.691 -5.962 1.945 1.00 94.81 232 THR A O 1
ATOM 1807 N N . ARG A 1 233 ? 13.963 -6.690 3.172 1.00 93.94 233 ARG A N 1
ATOM 1808 C CA . ARG A 1 233 ? 12.938 -5.990 2.379 1.00 93.94 233 ARG A CA 1
ATOM 1809 C C . ARG A 1 233 ? 13.063 -4.473 2.459 1.00 93.94 233 ARG A C 1
ATOM 1811 O O . ARG A 1 233 ? 12.955 -3.817 1.429 1.00 93.94 233 ARG A O 1
ATOM 1818 N N . LEU A 1 234 ? 13.331 -3.925 3.642 1.00 94.06 234 LEU A N 1
ATOM 1819 C CA . LEU A 1 234 ? 13.565 -2.492 3.825 1.00 94.06 234 LEU A CA 1
ATOM 1820 C C . LEU A 1 234 ? 14.800 -2.020 3.051 1.00 94.06 234 LEU A C 1
ATOM 1822 O O . LEU A 1 234 ? 14.730 -1.008 2.358 1.00 94.06 234 LEU A O 1
ATOM 1826 N N . LEU A 1 235 ? 15.903 -2.771 3.119 1.00 95.38 235 LEU A N 1
ATOM 1827 C CA . LEU A 1 235 ? 17.122 -2.478 2.361 1.00 95.38 235 LEU A CA 1
ATOM 1828 C C . LEU A 1 235 ? 16.893 -2.582 0.849 1.00 95.38 235 LEU A C 1
ATOM 1830 O O . LEU A 1 235 ? 17.367 -1.725 0.106 1.00 95.38 235 LEU A O 1
ATOM 1834 N N . ALA A 1 236 ? 16.138 -3.583 0.391 1.00 95.19 236 ALA A N 1
ATOM 1835 C CA . ALA A 1 236 ? 15.776 -3.729 -1.014 1.00 95.19 236 ALA A CA 1
ATOM 1836 C C . ALA A 1 236 ? 14.931 -2.543 -1.502 1.00 95.19 236 ALA A C 1
ATOM 1838 O O . ALA A 1 236 ? 15.272 -1.933 -2.513 1.00 95.19 236 ALA A O 1
ATOM 1839 N N . SER A 1 237 ? 13.880 -2.155 -0.772 1.00 94.12 237 SER A N 1
ATOM 1840 C CA . SER A 1 237 ? 13.062 -0.984 -1.115 1.00 94.12 237 SER A CA 1
ATOM 1841 C C . SER A 1 237 ? 13.880 0.309 -1.097 1.00 94.12 237 SER A C 1
ATOM 1843 O O . SER A 1 237 ? 13.783 1.105 -2.030 1.00 94.12 237 SER A O 1
ATOM 1845 N N . PHE A 1 238 ? 14.725 0.497 -0.077 1.00 94.75 238 PHE A N 1
ATOM 1846 C CA . PHE A 1 238 ? 15.638 1.635 0.021 1.00 94.75 238 PHE A CA 1
ATOM 1847 C C . PHE A 1 238 ? 16.566 1.710 -1.196 1.00 94.75 238 PHE A C 1
ATOM 1849 O O . PHE A 1 238 ? 16.667 2.768 -1.819 1.00 94.75 238 PHE A O 1
ATOM 1856 N N . LEU A 1 239 ? 17.199 0.592 -1.573 1.00 95.50 239 LEU A N 1
ATOM 1857 C CA . LEU A 1 239 ? 18.081 0.540 -2.734 1.00 95.50 239 LEU A CA 1
ATOM 1858 C C . LEU A 1 239 ? 17.308 0.837 -4.020 1.00 95.50 239 LEU A C 1
ATOM 1860 O O . LEU A 1 239 ? 17.732 1.692 -4.783 1.00 95.50 239 LEU A O 1
ATOM 1864 N N . ALA A 1 240 ? 16.154 0.200 -4.238 1.00 94.44 240 ALA A N 1
ATOM 1865 C CA . ALA A 1 240 ? 15.360 0.400 -5.448 1.00 94.44 240 ALA A CA 1
ATOM 1866 C C . ALA A 1 240 ? 14.956 1.867 -5.656 1.00 94.44 240 ALA A C 1
ATOM 1868 O O . ALA A 1 240 ? 15.119 2.396 -6.754 1.00 94.44 240 ALA A O 1
ATOM 1869 N N . VAL A 1 241 ? 14.463 2.536 -4.607 1.00 92.94 241 VAL A N 1
ATOM 1870 C CA . VAL A 1 241 ? 14.070 3.950 -4.693 1.00 92.94 241 VAL A CA 1
ATOM 1871 C C . VAL A 1 241 ? 15.287 4.828 -4.975 1.00 92.94 241 VAL A C 1
ATOM 1873 O O . VAL A 1 241 ? 15.260 5.628 -5.906 1.00 92.94 241 VAL A O 1
ATOM 1876 N N . ASN A 1 242 ? 16.382 4.661 -4.234 1.00 94.25 242 ASN A N 1
ATOM 1877 C CA . ASN A 1 242 ? 17.570 5.491 -4.437 1.00 94.25 242 ASN A CA 1
ATOM 1878 C C . ASN A 1 242 ? 18.234 5.244 -5.799 1.00 94.25 242 ASN A C 1
ATOM 1880 O O . ASN A 1 242 ? 18.669 6.195 -6.444 1.00 94.25 242 ASN A O 1
ATOM 1884 N N . THR A 1 243 ? 18.244 4.002 -6.293 1.00 93.06 243 THR A N 1
ATOM 1885 C CA . THR A 1 243 ? 18.686 3.689 -7.657 1.00 93.06 243 THR A CA 1
ATOM 1886 C C . THR A 1 243 ? 17.799 4.383 -8.690 1.00 93.06 243 THR A C 1
ATOM 1888 O O . THR A 1 243 ? 18.329 4.981 -9.619 1.00 93.06 243 THR A O 1
ATOM 1891 N N . PHE A 1 244 ? 16.474 4.395 -8.523 1.00 91.44 244 PHE A N 1
ATOM 1892 C CA . PHE A 1 244 ? 15.577 5.090 -9.453 1.00 91.44 244 PHE A CA 1
ATOM 1893 C C . PHE A 1 244 ? 15.920 6.584 -9.593 1.00 91.44 244 PHE A C 1
ATOM 1895 O O . PHE A 1 244 ? 16.134 7.073 -10.704 1.00 91.44 244 PHE A O 1
ATOM 1902 N N . PHE A 1 245 ? 16.041 7.302 -8.471 1.00 89.62 245 PHE A N 1
ATOM 1903 C CA . PHE A 1 245 ? 16.353 8.739 -8.477 1.00 89.62 245 PHE A CA 1
ATOM 1904 C C . PHE A 1 245 ? 17.821 9.046 -8.823 1.00 89.62 245 PHE A C 1
ATOM 1906 O O . PHE A 1 245 ? 18.148 10.162 -9.226 1.00 89.62 245 PHE A O 1
ATOM 1913 N N . TRP A 1 246 ? 18.725 8.069 -8.717 1.00 88.56 246 TRP A N 1
ATOM 1914 C CA . TRP A 1 246 ? 20.094 8.207 -9.218 1.00 88.56 246 TRP A CA 1
ATOM 1915 C C . TRP A 1 246 ? 20.144 8.339 -10.748 1.00 88.56 246 TRP A C 1
ATOM 1917 O O . TRP A 1 246 ? 20.901 9.163 -11.282 1.00 88.56 246 TRP A O 1
ATOM 1927 N N . PHE A 1 247 ? 19.335 7.536 -11.447 1.00 84.69 247 PHE A N 1
ATOM 1928 C CA . PHE A 1 247 ? 19.271 7.527 -12.909 1.00 84.69 247 PHE A CA 1
ATOM 1929 C C . PHE A 1 247 ? 18.445 8.691 -13.466 1.00 84.69 247 PHE A C 1
ATOM 1931 O O . PHE A 1 247 ? 18.881 9.333 -14.419 1.00 84.69 247 PHE A O 1
ATOM 1938 N N . VAL A 1 248 ? 17.294 8.998 -12.863 1.00 78.62 248 VAL A N 1
ATOM 1939 C CA . VAL A 1 248 ? 16.347 9.997 -13.387 1.00 78.62 248 VAL A CA 1
ATOM 1940 C C . VAL A 1 248 ? 16.449 11.317 -12.632 1.00 78.62 248 VAL A C 1
ATOM 1942 O O . VAL A 1 248 ? 16.528 11.335 -11.408 1.00 78.62 248 VAL A O 1
ATOM 1945 N N . ASP A 1 249 ? 16.409 12.432 -13.362 1.00 79.31 249 ASP A N 1
ATOM 1946 C CA . ASP A 1 249 ? 16.094 13.746 -12.799 1.00 79.31 249 ASP A CA 1
ATOM 1947 C C . ASP A 1 249 ? 14.601 14.053 -13.033 1.00 79.31 249 ASP A C 1
ATOM 1949 O O . ASP A 1 249 ? 14.215 14.341 -14.168 1.00 79.31 249 ASP A O 1
ATOM 1953 N N . PRO A 1 250 ? 13.740 13.987 -11.998 1.00 75.44 250 PRO A N 1
ATOM 1954 C CA . PRO A 1 250 ? 12.306 14.238 -12.150 1.00 75.44 250 PRO A CA 1
ATOM 1955 C C . PRO A 1 250 ? 11.985 15.663 -12.598 1.00 75.44 250 PRO A C 1
ATOM 1957 O O . PRO A 1 250 ? 10.943 15.885 -13.207 1.00 75.44 250 PRO A O 1
ATOM 1960 N N . LEU A 1 251 ? 12.860 16.622 -12.283 1.00 77.69 251 LEU A N 1
ATOM 1961 C CA . LEU A 1 251 ? 12.668 18.022 -12.639 1.00 77.69 251 LEU A CA 1
ATOM 1962 C C . LEU A 1 251 ? 13.210 18.339 -14.030 1.00 77.69 251 LEU A C 1
ATOM 1964 O O . LEU A 1 251 ? 12.953 19.432 -14.516 1.00 77.69 251 LEU A O 1
ATOM 1968 N N . GLN A 1 252 ? 13.949 17.423 -14.667 1.00 74.62 252 GLN A N 1
ATOM 1969 C CA . GLN A 1 252 ? 14.517 17.605 -16.010 1.00 74.62 252 GLN A CA 1
ATOM 1970 C C . GLN A 1 252 ? 15.222 18.967 -16.188 1.00 74.62 252 GLN A C 1
ATOM 1972 O O . GLN A 1 252 ? 15.150 19.584 -17.247 1.00 74.62 252 GLN A O 1
ATOM 1977 N N . GLY A 1 253 ? 15.867 19.481 -15.133 1.00 71.56 253 GLY A N 1
ATOM 1978 C CA . GLY A 1 253 ? 16.532 20.786 -15.162 1.00 71.56 253 GLY A CA 1
ATOM 1979 C C . GLY A 1 253 ? 15.630 22.026 -15.036 1.00 71.56 253 GLY A C 1
ATOM 1980 O O . GLY A 1 253 ? 16.155 23.134 -15.125 1.00 71.56 253 GLY A O 1
ATOM 1981 N N . LEU A 1 254 ? 14.320 21.891 -14.772 1.00 73.94 254 LEU A N 1
ATOM 1982 C CA . LEU A 1 254 ? 13.361 23.007 -14.619 1.00 73.94 254 LEU A CA 1
ATOM 1983 C C . LEU A 1 254 ? 13.815 24.085 -13.618 1.00 73.94 254 LEU A C 1
ATOM 1985 O O . LEU A 1 254 ? 13.522 25.260 -13.811 1.00 73.94 254 LEU A O 1
ATOM 1989 N N . LEU A 1 255 ? 14.531 23.700 -12.556 1.00 76.06 255 LEU A N 1
ATOM 1990 C CA . LEU A 1 255 ? 15.039 24.616 -11.522 1.00 76.06 255 LEU A CA 1
ATOM 1991 C C . LEU A 1 255 ? 16.559 24.857 -11.640 1.00 76.06 255 LEU A C 1
ATOM 1993 O O . LEU A 1 255 ? 17.231 25.134 -10.647 1.00 76.06 255 LEU A O 1
ATOM 1997 N N . GLY A 1 256 ? 17.122 24.711 -12.843 1.00 79.62 256 GLY A N 1
ATOM 1998 C CA . GLY A 1 256 ? 18.549 24.885 -13.124 1.00 79.62 256 GLY A CA 1
ATOM 1999 C C . GLY A 1 256 ? 19.383 23.608 -12.964 1.00 79.62 256 GLY A C 1
ATOM 2000 O O . GLY A 1 256 ? 18.870 22.531 -12.649 1.00 79.62 256 GLY A O 1
ATOM 2001 N N . SER A 1 257 ? 20.698 23.727 -13.170 1.00 76.12 257 SER A N 1
ATOM 2002 C CA . SER A 1 257 ? 21.641 22.594 -13.259 1.00 76.12 257 SER A CA 1
ATOM 2003 C C . SER A 1 257 ? 21.756 21.749 -11.984 1.00 76.12 257 SER A C 1
ATOM 2005 O O . SER A 1 257 ? 22.064 20.561 -12.058 1.00 76.12 257 SER A O 1
ATOM 2007 N N . ASN A 1 258 ? 21.470 22.330 -10.816 1.00 82.50 258 ASN A N 1
ATOM 2008 C CA . ASN A 1 258 ? 21.571 21.648 -9.520 1.00 82.50 258 ASN A CA 1
ATOM 2009 C C . ASN A 1 258 ? 20.255 21.001 -9.057 1.00 82.50 258 ASN A C 1
ATOM 2011 O O . ASN A 1 258 ? 20.237 20.304 -8.041 1.00 82.50 258 ASN A O 1
ATOM 2015 N N . SER A 1 259 ? 19.154 21.216 -9.782 1.00 79.56 259 SER A N 1
ATOM 2016 C CA . SER A 1 259 ? 17.810 20.788 -9.373 1.00 79.56 259 SER A CA 1
ATOM 2017 C C . SER A 1 259 ? 17.699 19.276 -9.151 1.00 79.56 259 SER A C 1
ATOM 2019 O O . SER A 1 259 ? 17.233 18.840 -8.094 1.00 79.56 259 SER A O 1
ATOM 2021 N N . GLY A 1 260 ? 18.245 18.469 -10.062 1.00 83.00 260 GLY A N 1
ATOM 2022 C CA . GLY A 1 260 ? 18.300 17.017 -9.902 1.00 83.00 260 GLY A CA 1
ATOM 2023 C C . GLY A 1 260 ? 19.092 16.556 -8.678 1.00 83.00 260 GLY A C 1
ATOM 2024 O O . GLY A 1 260 ? 18.708 15.585 -8.025 1.00 83.00 260 GLY A O 1
ATOM 2025 N N . GLN A 1 261 ? 20.169 17.258 -8.304 1.00 86.81 261 GLN A N 1
ATOM 2026 C CA . GLN A 1 261 ? 20.951 16.911 -7.112 1.00 86.81 261 GLN A CA 1
ATOM 2027 C C . GLN A 1 261 ? 20.184 17.206 -5.817 1.00 86.81 261 GLN A C 1
ATOM 2029 O O . GLN A 1 261 ? 20.268 16.425 -4.867 1.00 86.81 261 GLN A O 1
ATOM 2034 N N . VAL A 1 262 ? 19.412 18.296 -5.774 1.00 89.06 262 VAL A N 1
ATOM 2035 C CA . VAL A 1 262 ? 18.564 18.633 -4.618 1.00 89.06 262 VAL A CA 1
ATOM 2036 C C . VAL A 1 262 ? 17.508 17.551 -4.395 1.00 89.06 262 VAL A C 1
ATOM 2038 O O . VAL A 1 262 ? 17.377 17.048 -3.279 1.00 89.06 262 VAL A O 1
ATOM 2041 N N . VAL A 1 263 ? 16.808 17.132 -5.455 1.00 89.75 263 VAL A N 1
ATOM 2042 C CA . VAL A 1 263 ? 15.779 16.084 -5.359 1.00 89.75 263 VAL A CA 1
ATOM 2043 C C . VAL A 1 263 ? 16.378 14.751 -4.915 1.00 89.75 263 VAL A C 1
ATOM 2045 O O . VAL A 1 263 ? 15.827 14.105 -4.026 1.00 89.75 263 VAL A O 1
ATOM 2048 N N . ARG A 1 264 ? 17.532 14.355 -5.464 1.00 90.56 264 ARG A N 1
ATOM 2049 C CA . ARG A 1 264 ? 18.242 13.131 -5.049 1.00 90.56 264 ARG A CA 1
ATOM 2050 C C . ARG A 1 264 ? 18.608 13.152 -3.571 1.00 90.56 264 ARG A C 1
ATOM 2052 O O . ARG A 1 264 ? 18.335 12.183 -2.869 1.00 90.56 264 ARG A O 1
ATOM 2059 N N . SER A 1 265 ? 19.185 14.257 -3.099 1.00 92.31 265 SER A N 1
ATOM 2060 C CA . SER A 1 265 ? 19.537 14.425 -1.687 1.00 92.31 265 SER A CA 1
ATOM 2061 C C . SER A 1 265 ? 18.296 14.355 -0.794 1.00 92.31 265 SER A C 1
ATOM 2063 O O . SER A 1 265 ? 18.306 13.647 0.210 1.00 92.31 265 SER A O 1
ATOM 2065 N N . LEU A 1 266 ? 17.200 15.017 -1.180 1.00 92.44 266 LEU A N 1
ATOM 2066 C CA . LEU A 1 266 ? 15.940 14.979 -0.436 1.00 92.44 266 LEU A CA 1
ATOM 2067 C C . LEU A 1 266 ? 15.363 13.559 -0.360 1.00 92.44 266 LEU A C 1
ATOM 2069 O O . LEU A 1 266 ? 14.983 13.104 0.718 1.00 92.44 266 LEU A O 1
ATOM 2073 N N . VAL A 1 267 ? 15.327 12.835 -1.480 1.00 92.75 267 VAL A N 1
ATOM 2074 C CA . VAL A 1 267 ? 14.847 11.447 -1.513 1.00 92.75 267 VAL A CA 1
ATOM 2075 C C . VAL A 1 267 ? 15.734 10.538 -0.667 1.00 92.75 267 VAL A C 1
ATOM 2077 O O . VAL A 1 267 ? 15.211 9.722 0.095 1.00 92.75 267 VAL A O 1
ATOM 2080 N N . LEU A 1 268 ? 17.058 10.687 -0.744 1.00 94.50 268 LEU A N 1
ATOM 2081 C CA . LEU A 1 268 ? 17.989 9.916 0.075 1.00 94.50 268 LEU A CA 1
ATOM 2082 C C . LEU A 1 268 ? 17.748 10.164 1.568 1.00 94.50 268 LEU A C 1
ATOM 2084 O O . LEU A 1 268 ? 17.691 9.210 2.343 1.00 94.50 268 LEU A O 1
ATOM 2088 N N . LEU A 1 269 ? 17.528 11.418 1.973 1.00 94.62 269 LEU A N 1
ATOM 2089 C CA . LEU A 1 269 ? 17.199 11.772 3.356 1.00 94.62 269 LEU A CA 1
ATOM 2090 C C . LEU A 1 269 ? 15.869 11.152 3.803 1.00 94.62 269 LEU A C 1
ATOM 2092 O O . LEU A 1 269 ? 15.820 10.486 4.837 1.00 94.62 269 LEU A O 1
ATOM 2096 N N . LEU A 1 270 ? 14.802 11.309 3.013 1.00 93.06 270 LEU A N 1
ATOM 2097 C CA . LEU A 1 270 ? 13.477 10.771 3.341 1.00 93.06 270 LEU A CA 1
ATOM 2098 C C . LEU A 1 270 ? 13.488 9.242 3.421 1.00 93.06 270 LEU A C 1
ATOM 2100 O O . LEU A 1 270 ? 12.963 8.663 4.371 1.00 93.06 270 LEU A O 1
ATOM 2104 N N . THR A 1 271 ? 14.114 8.570 2.455 1.00 92.81 271 THR A N 1
ATOM 2105 C CA . THR A 1 271 ? 14.218 7.103 2.446 1.00 92.81 271 THR A CA 1
ATOM 2106 C C . THR A 1 271 ? 15.100 6.583 3.580 1.00 92.81 271 THR A C 1
ATOM 2108 O O . THR A 1 271 ? 14.761 5.561 4.175 1.00 92.81 271 THR A O 1
ATOM 2111 N N . SER A 1 272 ? 16.165 7.302 3.951 1.00 94.00 272 SER A N 1
ATOM 2112 C CA . SER A 1 272 ? 17.002 6.969 5.113 1.00 94.00 272 SER A CA 1
ATOM 2113 C C . SER A 1 272 ? 16.240 7.136 6.428 1.00 94.00 272 SER A C 1
ATOM 2115 O O . SER A 1 272 ? 16.304 6.265 7.293 1.00 94.00 272 SER A O 1
ATOM 2117 N N . MET A 1 273 ? 15.454 8.209 6.566 1.00 91.19 273 MET A N 1
ATOM 2118 C CA . MET A 1 273 ? 14.574 8.418 7.719 1.00 91.19 273 MET A CA 1
ATOM 2119 C C . MET A 1 273 ? 13.517 7.310 7.824 1.00 91.19 273 MET A C 1
ATOM 2121 O O . MET A 1 273 ? 13.292 6.772 8.910 1.00 91.19 273 MET A O 1
ATOM 2125 N N . GLY A 1 274 ? 12.898 6.928 6.702 1.00 89.50 274 GLY A N 1
ATOM 2126 C CA . GLY A 1 274 ? 11.957 5.808 6.642 1.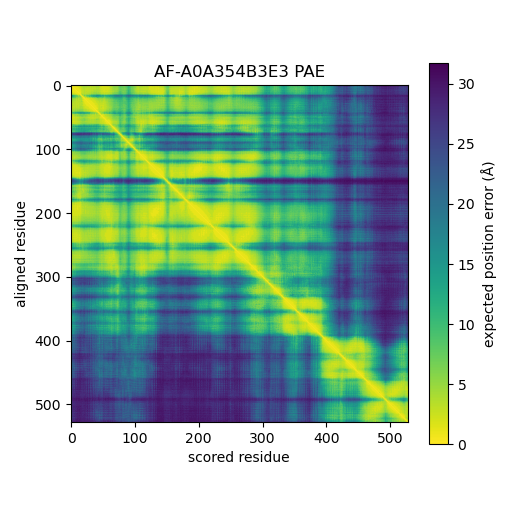00 89.50 274 GLY A CA 1
ATOM 2127 C C . GLY A 1 274 ? 12.603 4.480 7.048 1.00 89.50 274 GLY A C 1
ATOM 2128 O O . GLY A 1 274 ? 12.056 3.766 7.889 1.00 89.50 274 GLY A O 1
ATOM 2129 N N . LEU A 1 275 ? 13.797 4.189 6.520 1.00 92.44 275 LEU A N 1
ATOM 2130 C CA 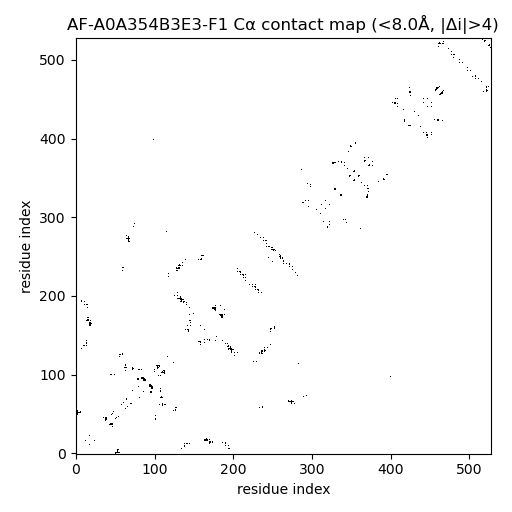. LEU A 1 275 ? 14.584 3.005 6.869 1.00 92.44 275 LEU A CA 1
ATOM 2131 C C . LEU A 1 275 ? 14.897 2.967 8.368 1.00 92.44 275 LEU A C 1
ATOM 2133 O O . LEU A 1 275 ? 14.645 1.950 9.007 1.00 92.44 275 LEU A O 1
ATOM 2137 N N . TYR A 1 276 ? 15.381 4.076 8.935 1.00 91.44 276 TYR A N 1
ATOM 2138 C CA . TYR A 1 276 ? 15.695 4.190 10.360 1.00 91.44 276 TYR A CA 1
ATOM 2139 C C . TYR A 1 276 ? 14.467 3.926 11.241 1.00 91.44 276 TYR A C 1
ATOM 2141 O O . TYR A 1 276 ? 14.523 3.102 12.153 1.00 91.44 276 TYR A O 1
ATOM 2149 N N . ARG A 1 277 ? 13.327 4.556 10.926 1.00 87.31 277 ARG A N 1
ATOM 2150 C CA . ARG A 1 277 ? 12.070 4.374 11.674 1.00 87.31 277 ARG A CA 1
ATOM 2151 C C . ARG A 1 277 ? 11.540 2.941 11.603 1.00 87.31 277 ARG A C 1
ATOM 2153 O O . ARG A 1 277 ? 10.984 2.452 12.582 1.00 87.31 277 ARG A O 1
ATOM 2160 N N . ALA A 1 278 ? 11.688 2.277 10.458 1.00 89.38 278 ALA A N 1
ATOM 2161 C CA . ALA A 1 278 ? 11.197 0.916 10.253 1.00 89.38 278 ALA A CA 1
ATOM 2162 C C . ALA A 1 278 ? 12.184 -0.172 10.723 1.00 89.38 278 ALA A C 1
ATOM 2164 O O . ALA A 1 278 ? 11.787 -1.323 10.890 1.00 89.38 278 ALA A O 1
ATOM 2165 N N . TRP A 1 279 ? 13.455 0.167 10.968 1.00 90.75 279 TRP A N 1
ATOM 2166 C CA . TRP A 1 279 ? 14.525 -0.802 11.246 1.00 90.75 279 TRP A CA 1
ATOM 2167 C C . TRP A 1 279 ? 14.299 -1.658 12.498 1.00 90.75 279 TRP A C 1
ATOM 2169 O O . TRP A 1 279 ? 14.642 -2.845 12.526 1.00 90.75 279 TRP A O 1
ATOM 2179 N N . GLY A 1 280 ? 13.757 -1.033 13.546 1.00 85.88 280 GLY A N 1
ATOM 2180 C CA . GLY A 1 280 ? 13.435 -1.667 14.826 1.00 85.88 280 GLY A CA 1
ATOM 2181 C C . GLY A 1 280 ? 11.993 -2.159 14.927 1.00 85.88 280 GLY A C 1
ATOM 2182 O O . GLY A 1 280 ? 11.584 -2.596 15.997 1.00 85.88 280 GLY A O 1
ATOM 2183 N N . ARG A 1 281 ? 11.211 -2.058 13.847 1.00 86.75 281 ARG A N 1
ATOM 2184 C CA . ARG A 1 281 ? 9.793 -2.408 13.860 1.00 86.75 281 ARG A CA 1
ATOM 2185 C C . ARG A 1 281 ? 9.608 -3.921 13.958 1.00 86.75 281 ARG A C 1
ATOM 2187 O O . ARG A 1 281 ? 10.358 -4.681 13.353 1.00 86.75 281 ARG A O 1
ATOM 2194 N N . ASP A 1 282 ? 8.591 -4.362 14.684 1.00 85.12 282 ASP A N 1
ATOM 2195 C CA . ASP A 1 282 ? 8.213 -5.768 14.771 1.00 85.12 282 ASP A CA 1
ATOM 2196 C C . ASP A 1 282 ? 6.692 -5.953 14.691 1.00 85.12 282 ASP A C 1
ATOM 2198 O O . ASP A 1 282 ? 5.902 -5.016 14.859 1.00 85.12 282 ASP A O 1
ATOM 2202 N N . SER A 1 283 ? 6.286 -7.194 14.413 1.00 82.31 283 SER A N 1
ATOM 2203 C CA . SER A 1 283 ? 4.876 -7.569 14.327 1.00 82.31 283 SER A CA 1
ATOM 2204 C C . SER A 1 283 ? 4.157 -7.352 15.666 1.00 82.31 283 SER A C 1
ATOM 2206 O O . SER A 1 283 ? 3.003 -6.930 15.681 1.00 82.31 283 SER A O 1
ATOM 2208 N N . ALA A 1 284 ? 4.848 -7.560 16.792 1.00 78.19 284 ALA A N 1
ATOM 2209 C CA . ALA A 1 284 ? 4.310 -7.372 18.139 1.00 78.19 284 ALA A CA 1
ATOM 2210 C C . ALA A 1 284 ? 3.952 -5.911 18.455 1.00 78.19 284 ALA A C 1
ATOM 2212 O O . ALA A 1 284 ? 2.895 -5.645 19.027 1.00 78.19 284 ALA A O 1
ATOM 2213 N N . THR A 1 285 ? 4.785 -4.948 18.059 1.00 81.56 285 THR A N 1
ATOM 2214 C CA . THR A 1 285 ? 4.494 -3.525 18.273 1.00 81.56 285 THR A CA 1
ATOM 2215 C C . THR A 1 285 ? 3.289 -3.099 17.445 1.00 81.56 285 THR A C 1
ATOM 2217 O O . THR A 1 285 ? 2.398 -2.444 17.982 1.00 81.56 285 THR A O 1
ATOM 2220 N N . TYR A 1 286 ? 3.196 -3.529 16.181 1.00 82.06 286 TYR A N 1
ATOM 2221 C CA . TYR A 1 286 ? 2.000 -3.288 15.367 1.00 82.06 286 TYR A CA 1
ATOM 2222 C C . TYR A 1 286 ? 0.736 -3.856 16.038 1.00 82.06 286 TYR A C 1
ATOM 2224 O O . TYR A 1 286 ? -0.266 -3.148 16.159 1.00 82.06 286 TYR A O 1
ATOM 2232 N N . ARG A 1 287 ? 0.793 -5.100 16.547 1.00 74.62 287 ARG A N 1
ATOM 2233 C CA . ARG A 1 287 ? -0.330 -5.729 17.268 1.00 74.62 287 ARG A CA 1
ATOM 2234 C C . ARG A 1 287 ? -0.800 -4.870 18.437 1.00 74.62 287 ARG A C 1
ATOM 2236 O O . ARG A 1 287 ? -1.981 -4.528 18.491 1.00 74.62 287 ARG A O 1
ATOM 2243 N N . ARG A 1 288 ? 0.122 -4.471 19.318 1.00 74.94 288 ARG A N 1
ATOM 2244 C CA . ARG A 1 288 ? -0.176 -3.649 20.504 1.00 74.94 288 ARG A CA 1
ATOM 2245 C C . ARG A 1 288 ? -0.756 -2.289 20.138 1.00 74.94 288 ARG A C 1
ATOM 2247 O O . ARG A 1 288 ? -1.713 -1.837 20.757 1.00 74.94 288 ARG A O 1
ATOM 2254 N N . GLU A 1 289 ? -0.219 -1.646 19.108 1.00 77.62 289 GLU A N 1
ATOM 2255 C CA . GLU A 1 289 ? -0.761 -0.381 18.617 1.00 77.62 289 GLU A CA 1
ATOM 2256 C C . GLU A 1 289 ? -2.193 -0.544 18.089 1.00 77.62 289 GLU A C 1
ATOM 2258 O O . GLU A 1 289 ? -3.068 0.237 18.450 1.00 77.62 289 GLU A O 1
ATOM 2263 N N . SER A 1 290 ? -2.466 -1.594 17.311 1.00 70.81 290 SER A N 1
ATOM 2264 C CA . SER A 1 290 ? -3.773 -1.813 16.671 1.00 70.81 290 SER A CA 1
ATOM 2265 C C . SER A 1 290 ? -4.917 -2.163 17.638 1.00 70.81 290 SER A C 1
ATOM 2267 O O . SER A 1 290 ? -6.096 -1.953 17.320 1.00 70.81 290 SER A O 1
ATOM 2269 N N . THR A 1 291 ? -4.585 -2.717 18.809 1.00 68.75 291 THR A N 1
ATOM 2270 C CA . THR A 1 291 ? -5.541 -3.063 19.874 1.00 68.75 291 THR A CA 1
ATOM 2271 C C . THR A 1 291 ? -5.647 -1.978 20.942 1.00 68.75 291 THR A C 1
ATOM 2273 O O . THR A 1 291 ? -6.675 -1.899 21.616 1.00 68.75 291 THR A O 1
ATOM 2276 N N . SER A 1 292 ? -4.653 -1.087 21.043 1.00 72.31 292 SER A N 1
ATOM 2277 C CA . SER A 1 292 ? -4.631 -0.005 22.033 1.00 72.31 292 SER A CA 1
ATOM 2278 C C . SER A 1 292 ? -5.859 0.905 21.976 1.00 72.31 292 SER A C 1
ATOM 2280 O O . SER A 1 292 ? -6.372 1.268 23.023 1.00 72.31 292 SER A O 1
ATOM 2282 N N . ASP A 1 293 ? -6.415 1.203 20.798 1.00 69.12 293 ASP A N 1
ATOM 2283 C CA . ASP A 1 293 ? -7.627 2.031 20.686 1.00 69.12 293 ASP A CA 1
ATOM 2284 C C . ASP A 1 293 ? -8.909 1.311 21.148 1.00 69.12 293 ASP A C 1
ATOM 2286 O O . ASP A 1 293 ? -9.879 1.958 21.548 1.00 69.12 293 ASP A O 1
ATOM 2290 N N . SER A 1 294 ? -8.955 -0.027 21.109 1.00 67.62 294 SER A N 1
ATOM 2291 C CA . SER A 1 294 ? -10.044 -0.782 21.751 1.00 67.62 294 SER A CA 1
ATOM 2292 C C . SER A 1 294 ? -9.890 -0.778 23.262 1.00 67.62 294 SER A C 1
ATOM 2294 O O . SER A 1 294 ? -10.847 -0.489 23.973 1.00 67.62 294 SER A O 1
ATOM 2296 N N . LEU A 1 295 ? -8.668 -1.022 23.734 1.00 72.06 295 LEU A N 1
ATOM 2297 C CA . LEU A 1 295 ? -8.353 -1.030 25.157 1.00 72.06 295 LEU A CA 1
ATOM 2298 C C . LEU A 1 295 ? -8.575 0.352 25.782 1.00 72.06 295 LEU A C 1
ATOM 2300 O O . LEU A 1 295 ? -9.219 0.447 26.815 1.00 72.06 295 LEU A O 1
ATOM 2304 N N . ARG A 1 296 ? -8.156 1.443 25.128 1.00 75.62 296 ARG A N 1
ATOM 2305 C CA . ARG A 1 296 ? -8.413 2.821 25.584 1.00 75.62 296 ARG A CA 1
ATOM 2306 C C . ARG A 1 296 ? -9.900 3.110 25.752 1.00 75.62 296 ARG A C 1
ATOM 2308 O O . ARG A 1 296 ? -10.265 3.732 26.739 1.00 75.62 296 ARG A O 1
ATOM 2315 N N . ARG A 1 297 ? -10.749 2.681 24.806 1.00 72.69 297 ARG A N 1
ATOM 2316 C CA . ARG A 1 297 ? -12.209 2.857 24.912 1.00 72.69 297 ARG A CA 1
ATOM 2317 C C . ARG A 1 297 ? -12.749 2.151 26.153 1.00 72.69 297 ARG A C 1
ATOM 2319 O O . ARG A 1 297 ? -13.416 2.788 26.947 1.00 72.69 297 ARG A O 1
ATOM 2326 N N . GLN A 1 298 ? -12.371 0.895 26.358 1.00 71.00 298 GLN A N 1
ATOM 2327 C CA . GLN A 1 298 ? -12.838 0.113 27.506 1.00 71.00 298 GLN A CA 1
ATOM 2328 C C . GLN A 1 298 ? -12.299 0.629 28.840 1.00 71.00 298 GLN A C 1
ATOM 2330 O O . GLN A 1 298 ? -13.002 0.597 29.841 1.00 71.00 298 GLN A O 1
ATOM 2335 N N . LEU A 1 299 ? -11.064 1.135 28.860 1.00 73.75 299 LEU A N 1
ATOM 2336 C CA . LEU A 1 299 ? -10.472 1.736 30.051 1.00 73.75 299 LEU A CA 1
ATOM 2337 C C . LEU A 1 299 ? -11.162 3.045 30.454 1.00 73.75 299 LEU A C 1
ATOM 2339 O O . LEU A 1 299 ? -11.164 3.364 31.636 1.00 73.75 299 LEU A O 1
ATOM 2343 N N . ARG A 1 300 ? -11.754 3.800 29.514 1.00 73.81 300 ARG A N 1
ATOM 2344 C CA . ARG A 1 300 ? -12.521 5.015 29.852 1.00 73.81 300 ARG A CA 1
ATOM 2345 C C . ARG A 1 300 ? -13.772 4.714 30.670 1.00 73.81 300 ARG A C 1
ATOM 2347 O O . ARG A 1 300 ? -14.147 5.537 31.494 1.00 73.81 300 ARG A O 1
ATOM 2354 N N . ASP A 1 301 ? -14.385 3.557 30.449 1.00 68.88 301 ASP A N 1
ATOM 2355 C CA . ASP A 1 301 ? -15.648 3.183 31.090 1.00 68.88 301 ASP A CA 1
ATOM 2356 C C . ASP A 1 301 ? -15.436 2.524 32.469 1.00 68.88 301 ASP A C 1
ATOM 2358 O O . ASP A 1 301 ? -16.399 2.154 33.142 1.00 68.88 301 ASP A O 1
ATOM 2362 N N . LEU A 1 302 ? -14.178 2.357 32.902 1.00 68.69 302 LEU A N 1
ATOM 2363 C CA . LEU A 1 302 ? -13.830 1.743 34.182 1.00 68.69 302 LEU A CA 1
ATOM 2364 C C . LEU A 1 302 ? -13.611 2.820 35.264 1.00 68.69 302 LEU A C 1
ATOM 2366 O O . LEU A 1 302 ? -12.668 3.607 35.159 1.00 68.69 302 LEU A O 1
ATOM 2370 N N . PRO A 1 303 ? -14.430 2.845 36.331 1.00 63.56 303 PRO A N 1
ATOM 2371 C CA . PRO A 1 303 ? -14.248 3.781 37.439 1.00 63.56 303 PRO A CA 1
ATOM 2372 C C . PRO A 1 303 ? -13.006 3.427 38.279 1.00 63.56 303 PRO A C 1
ATOM 2374 O O . PRO A 1 303 ? -12.698 2.250 38.469 1.00 63.56 303 PRO A O 1
ATOM 2377 N N . GLY A 1 304 ? -12.309 4.440 38.814 1.00 66.56 304 GLY A N 1
ATOM 2378 C CA . GLY A 1 304 ? -11.197 4.266 39.766 1.00 66.56 304 GLY A CA 1
ATOM 2379 C C . GLY A 1 304 ? -9.786 4.218 39.166 1.00 66.56 304 GLY A C 1
ATOM 2380 O O . GLY A 1 304 ? -8.835 3.885 39.871 1.00 66.56 304 GLY A O 1
ATOM 2381 N N . LEU A 1 305 ? -9.625 4.551 37.882 1.00 67.00 305 LEU A N 1
ATOM 2382 C CA . LEU A 1 305 ? -8.319 4.631 37.213 1.00 67.00 305 LEU A CA 1
ATOM 2383 C C . LEU A 1 305 ? -7.619 5.989 37.393 1.00 67.00 305 LEU A C 1
ATOM 2385 O O . LEU A 1 305 ? -6.417 6.076 37.153 1.00 67.00 305 LEU A O 1
ATOM 2389 N N . GLU A 1 306 ? -8.322 7.038 37.834 1.00 65.62 306 GLU A N 1
ATOM 2390 C CA . GLU A 1 306 ? -7.749 8.388 37.966 1.00 65.62 306 GLU A CA 1
ATOM 2391 C C . GLU A 1 306 ? -6.513 8.478 38.886 1.00 65.62 306 GLU A C 1
ATOM 2393 O O . GLU A 1 306 ? -5.563 9.167 38.505 1.00 65.62 306 GLU A O 1
ATOM 2398 N N . PRO A 1 307 ? -6.442 7.767 40.036 1.00 65.88 307 PRO A N 1
ATOM 2399 C CA . PRO A 1 307 ? -5.271 7.811 40.914 1.00 65.88 307 PRO A CA 1
ATOM 2400 C C . PRO A 1 307 ? -4.017 7.188 40.290 1.00 65.88 307 PRO A C 1
ATOM 2402 O O . PRO A 1 307 ? -2.908 7.564 40.646 1.00 65.88 307 PRO A O 1
ATOM 2405 N N . ALA A 1 308 ? -4.182 6.234 39.368 1.00 67.25 308 ALA A N 1
ATOM 2406 C CA . ALA A 1 308 ? -3.077 5.526 38.718 1.00 67.25 308 ALA A CA 1
ATOM 2407 C C . ALA A 1 308 ? -2.519 6.270 37.491 1.00 67.25 308 ALA A C 1
ATOM 2409 O O . ALA A 1 308 ? -1.522 5.843 36.910 1.00 67.25 308 ALA A O 1
ATOM 2410 N N . LEU A 1 309 ? -3.183 7.347 37.062 1.00 68.62 309 LEU A N 1
ATOM 2411 C CA . LEU A 1 309 ? -2.871 8.073 35.832 1.00 68.62 309 LEU A CA 1
ATOM 2412 C C . LEU A 1 309 ? -2.129 9.395 36.069 1.00 68.62 309 LEU A C 1
ATOM 2414 O O . LEU A 1 309 ? -1.860 10.102 35.098 1.00 68.62 309 LEU A O 1
ATOM 2418 N N . ASP A 1 310 ? -1.807 9.742 37.321 1.00 65.62 310 ASP A N 1
ATOM 2419 C CA . ASP A 1 310 ? -1.115 10.986 37.704 1.00 65.62 310 ASP A CA 1
ATOM 2420 C C . ASP A 1 310 ? -1.715 12.242 37.030 1.00 65.62 310 ASP A C 1
ATOM 2422 O O . ASP A 1 310 ? -1.008 13.138 36.566 1.00 65.62 310 ASP A O 1
ATOM 2426 N N . GLY A 1 311 ? -3.047 12.289 36.895 1.00 66.75 311 GLY A N 1
ATOM 2427 C CA . GLY A 1 311 ? -3.767 13.395 36.248 1.00 66.75 311 GLY A CA 1
ATOM 2428 C C . GLY A 1 311 ? -3.717 13.421 34.710 1.00 66.75 311 GLY A C 1
ATOM 2429 O O . GLY A 1 311 ? -4.272 14.336 34.098 1.00 66.75 311 GLY A O 1
ATOM 2430 N N . ARG A 1 312 ? -3.099 12.435 34.045 1.00 71.31 312 ARG A N 1
ATOM 2431 C CA . ARG A 1 312 ? -3.139 12.290 32.578 1.00 71.31 312 ARG A CA 1
ATOM 2432 C C . ARG A 1 312 ? -4.454 11.654 32.133 1.00 71.31 312 ARG A C 1
ATOM 2434 O O . ARG A 1 312 ? -4.941 10.693 32.716 1.00 71.31 312 ARG A O 1
ATOM 2441 N N . SER A 1 313 ? -5.008 12.138 31.022 1.00 71.44 313 SER A N 1
ATOM 2442 C CA . SER A 1 313 ? -6.148 11.464 30.392 1.00 71.44 313 SER A CA 1
ATOM 2443 C C . SER A 1 313 ? -5.719 10.142 29.742 1.00 71.44 313 SER A C 1
ATOM 2445 O O . SER A 1 313 ? -4.623 10.035 29.186 1.00 71.44 313 SER A O 1
ATOM 2447 N N . ILE A 1 314 ? -6.619 9.153 29.715 1.00 72.56 314 ILE A N 1
ATOM 2448 C CA . ILE A 1 314 ? -6.403 7.843 29.063 1.00 72.56 314 ILE A CA 1
ATOM 2449 C C . ILE A 1 314 ? -6.020 7.993 27.577 1.00 72.56 314 ILE A C 1
ATOM 2451 O O . ILE A 1 314 ? -5.301 7.170 27.011 1.00 72.56 314 ILE A O 1
ATOM 2455 N N . ASN A 1 315 ? -6.446 9.086 26.941 1.00 70.31 315 ASN A N 1
ATOM 2456 C CA . ASN A 1 315 ? -6.144 9.392 25.540 1.00 70.31 315 ASN A CA 1
ATOM 2457 C C . ASN A 1 315 ? -4.702 9.840 25.310 1.00 70.31 315 ASN A C 1
ATOM 2459 O O . ASN A 1 315 ? -4.192 9.696 24.202 1.00 70.31 315 ASN A O 1
ATOM 2463 N N . ALA A 1 316 ? -4.055 10.379 26.342 1.00 70.56 316 ALA A N 1
ATOM 2464 C CA . ALA A 1 316 ? -2.671 10.828 26.288 1.00 70.56 316 ALA A CA 1
ATOM 2465 C C . ALA A 1 316 ? -1.668 9.692 26.555 1.00 70.56 316 ALA A C 1
ATOM 2467 O O . ALA A 1 316 ? -0.460 9.915 26.459 1.00 70.56 316 ALA A O 1
ATOM 2468 N N . LEU A 1 317 ? -2.137 8.491 26.911 1.00 72.31 317 LEU A N 1
ATOM 2469 C CA . LEU A 1 317 ? -1.289 7.320 27.128 1.00 72.31 317 LEU A CA 1
ATOM 2470 C C . LEU A 1 317 ? -0.835 6.736 25.794 1.00 72.31 317 LEU A C 1
ATOM 2472 O O . LEU A 1 317 ? -1.641 6.524 24.889 1.00 72.31 317 LEU A O 1
ATOM 2476 N N . SER A 1 318 ? 0.444 6.405 25.679 1.00 73.38 318 SER A N 1
ATOM 2477 C CA . SER A 1 318 ? 0.994 5.635 24.568 1.00 73.38 318 SER A CA 1
ATOM 2478 C C . SER A 1 318 ? 0.416 4.208 24.531 1.00 73.38 318 SER A C 1
ATOM 2480 O O . SER A 1 318 ? -0.002 3.675 25.560 1.00 73.38 318 SER A O 1
ATOM 2482 N N . PRO A 1 319 ? 0.415 3.532 23.367 1.00 71.38 319 PRO A N 1
ATOM 2483 C CA . PRO A 1 319 ? -0.045 2.144 23.257 1.00 71.38 319 PRO A CA 1
ATOM 2484 C C . PRO A 1 319 ? 0.659 1.172 24.212 1.00 71.38 319 PRO A C 1
ATOM 2486 O O . PRO A 1 319 ? 0.055 0.202 24.664 1.00 71.38 319 PRO A O 1
ATOM 2489 N N . HIS A 1 320 ? 1.928 1.439 24.538 1.00 73.38 320 HIS A N 1
ATOM 2490 C CA . HIS A 1 320 ? 2.680 0.636 25.495 1.00 73.38 320 HIS A CA 1
ATOM 2491 C C . HIS A 1 320 ? 2.184 0.848 26.929 1.00 73.38 320 HIS A C 1
ATOM 2493 O O . HIS A 1 320 ? 1.928 -0.130 27.621 1.00 73.38 320 HIS A O 1
ATOM 2499 N N . GLU A 1 321 ? 1.972 2.101 27.344 1.00 75.25 321 GLU A N 1
ATOM 2500 C CA . GLU A 1 321 ? 1.412 2.434 28.662 1.00 75.25 321 GLU A CA 1
ATOM 2501 C C . GLU A 1 321 ? 0.011 1.832 28.844 1.00 75.25 321 GLU A C 1
ATOM 2503 O O . GLU A 1 321 ? -0.268 1.250 29.888 1.00 75.25 321 GLU A O 1
ATOM 2508 N N . VAL A 1 322 ? -0.836 1.877 27.806 1.00 77.31 322 VAL A N 1
ATOM 2509 C CA . VAL A 1 322 ? -2.164 1.234 27.811 1.00 77.31 322 VAL A CA 1
ATOM 2510 C C . VAL A 1 322 ? -2.047 -0.269 28.066 1.00 77.31 322 VAL A C 1
ATOM 2512 O O . VAL A 1 322 ? -2.759 -0.808 28.908 1.00 77.31 322 VAL A O 1
ATOM 2515 N N . PHE A 1 323 ? -1.132 -0.957 27.379 1.00 71.94 323 PHE A N 1
ATOM 2516 C CA . PHE A 1 323 ? -0.913 -2.389 27.597 1.00 71.94 323 PHE A CA 1
ATOM 2517 C C . PHE A 1 323 ? -0.354 -2.704 28.985 1.00 71.94 323 PHE A C 1
ATOM 2519 O O . PHE A 1 323 ? -0.742 -3.707 29.579 1.00 71.94 323 PHE A O 1
ATOM 2526 N N . THR A 1 324 ? 0.533 -1.863 29.517 1.00 77.00 324 THR A N 1
ATOM 2527 C CA . THR A 1 324 ? 1.056 -2.011 30.881 1.00 77.00 324 THR A CA 1
ATOM 2528 C C . THR A 1 324 ? -0.059 -1.868 31.915 1.00 77.00 324 THR A C 1
ATOM 2530 O O . THR A 1 324 ? -0.138 -2.678 32.836 1.00 77.00 324 THR A O 1
ATOM 2533 N N . LEU A 1 325 ? -0.966 -0.907 31.719 1.00 75.31 325 LEU A N 1
ATOM 2534 C CA . LEU A 1 325 ? -2.149 -0.710 32.557 1.00 75.31 325 LEU A CA 1
ATOM 2535 C C . LEU A 1 325 ? -3.067 -1.942 32.519 1.00 75.31 325 LEU A C 1
ATOM 2537 O O . LEU A 1 325 ? -3.465 -2.462 33.555 1.00 75.31 325 LEU A O 1
ATOM 2541 N N . VAL A 1 326 ? -3.331 -2.468 31.319 1.00 72.38 326 VAL A N 1
ATOM 2542 C CA . VAL A 1 326 ? -4.141 -3.680 31.115 1.00 72.38 326 VAL A CA 1
ATOM 2543 C C . VAL A 1 326 ? -3.494 -4.898 31.773 1.00 72.38 326 VAL A C 1
ATOM 2545 O O . VAL A 1 326 ? -4.181 -5.692 32.404 1.00 72.38 326 VAL A O 1
ATOM 2548 N N . LYS A 1 327 ? -2.168 -5.029 31.702 1.00 72.00 327 LYS A N 1
ATOM 2549 C CA . LYS A 1 327 ? -1.427 -6.107 32.369 1.00 72.00 327 LYS A CA 1
ATOM 2550 C C . LYS A 1 327 ? -1.493 -6.020 33.901 1.00 72.00 327 LYS A C 1
ATOM 2552 O O . LYS A 1 327 ? -1.323 -7.036 34.568 1.00 72.00 327 LYS A O 1
ATOM 2557 N N . ALA A 1 328 ? -1.743 -4.836 34.458 1.00 72.81 328 ALA A N 1
ATOM 2558 C CA . ALA A 1 328 ? -1.946 -4.638 35.892 1.00 72.81 328 ALA A CA 1
ATOM 2559 C C . ALA A 1 328 ? -3.397 -4.911 36.344 1.00 72.81 328 ALA A C 1
ATOM 2561 O O . ALA A 1 328 ? -3.633 -5.108 37.533 1.00 72.81 328 ALA A O 1
ATOM 2562 N N . MET A 1 329 ? -4.364 -4.995 35.420 1.00 68.25 329 MET A N 1
ATOM 2563 C CA . MET A 1 329 ? -5.783 -5.231 35.733 1.00 68.25 329 MET A CA 1
ATOM 2564 C C . MET A 1 329 ? -6.091 -6.503 36.536 1.00 68.25 329 MET A C 1
ATOM 2566 O O . MET A 1 329 ? -6.983 -6.439 37.383 1.00 68.25 329 MET A O 1
ATOM 2570 N N . PRO A 1 330 ? -5.402 -7.645 36.343 1.00 62.88 330 PRO A N 1
ATOM 2571 C CA . PRO A 1 330 ? -5.657 -8.844 37.142 1.00 62.88 330 PRO A CA 1
ATOM 2572 C C . PRO A 1 330 ? -5.446 -8.626 38.647 1.00 62.88 330 PRO A C 1
ATOM 2574 O O . PRO A 1 330 ? -6.093 -9.295 39.447 1.00 62.88 330 PRO A O 1
ATOM 2577 N N . ALA A 1 331 ? -4.618 -7.648 39.043 1.00 62.91 331 ALA A N 1
ATOM 2578 C CA . ALA A 1 331 ? -4.445 -7.265 40.446 1.00 62.91 331 ALA A CA 1
ATOM 2579 C C . ALA A 1 331 ? -5.685 -6.566 41.043 1.00 62.91 331 ALA A C 1
ATOM 2581 O O . ALA A 1 331 ? -5.843 -6.547 42.259 1.00 62.91 331 ALA A O 1
ATOM 2582 N N . VAL A 1 332 ? -6.564 -6.012 40.200 1.00 64.69 332 VAL A N 1
ATOM 2583 C CA . VAL A 1 332 ? -7.830 -5.371 40.599 1.00 64.69 332 VAL A CA 1
ATOM 2584 C C . VAL A 1 332 ? -8.967 -6.400 40.694 1.00 64.69 332 VAL A C 1
ATOM 2586 O O . VAL A 1 332 ? -9.860 -6.251 41.524 1.00 64.69 332 VAL A O 1
ATOM 2589 N N . GLY A 1 333 ? -8.931 -7.469 39.885 1.00 73.62 333 GLY A N 1
ATOM 2590 C CA . GLY A 1 333 ? -9.834 -8.619 40.011 1.00 73.62 333 GLY A CA 1
ATOM 2591 C C . GLY A 1 333 ? -10.112 -9.373 38.703 1.00 73.62 333 GLY A C 1
ATOM 2592 O O . GLY A 1 333 ? -10.230 -8.783 37.626 1.00 73.62 333 GLY A O 1
ATOM 2593 N N . VAL A 1 334 ? -10.298 -10.695 38.808 1.00 72.94 334 VAL A N 1
ATOM 2594 C CA . VAL A 1 334 ? -10.518 -11.616 37.668 1.00 72.94 334 VAL A CA 1
ATOM 2595 C C . VAL A 1 334 ? -11.791 -11.284 36.874 1.00 72.94 334 VAL A C 1
ATOM 2597 O O . VAL A 1 334 ? -11.799 -11.370 35.647 1.00 72.94 334 VAL A O 1
ATOM 2600 N N . LEU A 1 335 ? -12.861 -10.830 37.538 1.00 75.12 335 LEU A N 1
ATOM 2601 C CA . LEU A 1 335 ? -14.108 -10.426 36.871 1.00 75.12 335 LEU A CA 1
ATOM 2602 C C . LEU A 1 335 ? -13.911 -9.216 35.945 1.00 75.12 335 LEU A C 1
ATOM 2604 O O . LEU A 1 335 ? -14.464 -9.182 34.844 1.00 75.12 335 LEU A O 1
ATOM 2608 N N . GLN A 1 336 ? -13.084 -8.251 36.355 1.00 73.88 336 GLN A N 1
ATOM 2609 C CA . GLN A 1 336 ? -12.769 -7.073 35.547 1.00 73.88 336 GLN A CA 1
ATOM 2610 C C . GLN A 1 336 ? -11.942 -7.470 34.315 1.00 73.88 336 GLN A C 1
ATOM 2612 O O . GLN A 1 336 ? -12.233 -7.028 33.204 1.00 73.88 336 GLN A O 1
ATOM 2617 N N . ALA A 1 337 ? -10.956 -8.358 34.498 1.00 78.50 337 ALA A N 1
ATOM 2618 C CA . ALA A 1 337 ? -10.140 -8.898 33.412 1.00 78.50 337 ALA A CA 1
ATOM 2619 C C . ALA A 1 337 ? -10.992 -9.658 32.379 1.00 78.50 337 ALA A C 1
ATOM 2621 O O . ALA A 1 337 ? -10.863 -9.411 31.177 1.00 78.50 337 ALA A O 1
ATOM 2622 N N . ARG A 1 338 ? -11.927 -10.508 32.834 1.00 82.00 338 ARG A N 1
ATOM 2623 C CA . ARG A 1 338 ? -12.889 -11.204 31.960 1.00 82.00 338 ARG A CA 1
ATOM 2624 C C . ARG A 1 338 ? -13.784 -10.229 31.189 1.00 82.00 338 ARG A C 1
ATOM 2626 O O . ARG A 1 338 ? -14.015 -10.439 30.000 1.00 82.00 338 ARG A O 1
ATOM 2633 N N . ARG A 1 339 ? -14.260 -9.150 31.824 1.00 82.50 339 ARG A N 1
ATOM 2634 C CA . ARG A 1 339 ? -15.096 -8.130 31.165 1.00 82.50 339 ARG A CA 1
ATOM 2635 C C . ARG A 1 339 ? -14.340 -7.400 30.055 1.00 82.50 339 ARG A C 1
ATOM 2637 O O . ARG A 1 339 ? -14.840 -7.324 28.938 1.00 82.50 339 ARG A O 1
ATOM 2644 N N . VAL A 1 340 ? -13.123 -6.929 30.338 1.00 79.50 340 VAL A N 1
ATOM 2645 C CA . VAL A 1 340 ? -12.246 -6.294 29.334 1.00 79.50 340 VAL A CA 1
ATOM 2646 C C . VAL A 1 340 ? -11.992 -7.256 28.172 1.00 79.50 340 VAL A C 1
ATOM 2648 O O . VAL A 1 340 ? -12.152 -6.889 27.010 1.00 79.50 340 VAL A O 1
ATOM 2651 N N . TYR A 1 341 ? -11.673 -8.518 28.469 1.00 84.06 341 TYR A N 1
ATOM 2652 C CA . TYR A 1 341 ? -11.462 -9.535 27.443 1.00 84.06 341 TYR A CA 1
ATOM 2653 C C . TYR A 1 341 ? -12.702 -9.765 26.560 1.00 84.06 341 TYR A C 1
ATOM 2655 O O . TYR A 1 341 ? -12.577 -9.762 25.334 1.00 84.06 341 TYR A O 1
ATOM 2663 N N . SER A 1 342 ? -13.889 -9.901 27.165 1.00 85.19 342 SER A N 1
ATOM 2664 C CA . SER A 1 342 ? -15.169 -10.060 26.455 1.00 85.19 342 SER A CA 1
ATOM 2665 C C . SER A 1 342 ? -15.454 -8.896 25.510 1.00 85.19 342 SER A C 1
ATOM 2667 O O . SER A 1 342 ? -15.736 -9.101 24.331 1.00 85.19 342 SER A O 1
ATOM 2669 N N . GLU A 1 343 ? -15.280 -7.665 25.987 1.00 82.50 343 GLU A N 1
ATOM 2670 C CA . GLU A 1 343 ? -15.505 -6.461 25.189 1.00 82.50 343 GLU A CA 1
ATOM 2671 C C . GLU A 1 343 ? -14.511 -6.345 24.021 1.00 82.50 343 GLU A C 1
ATOM 2673 O O . GLU A 1 343 ? -14.883 -5.923 22.922 1.00 82.50 343 GLU A O 1
ATOM 2678 N N . VAL A 1 344 ? -13.233 -6.723 24.207 1.00 80.56 344 VAL A N 1
ATOM 2679 C CA . VAL A 1 344 ? -12.261 -6.728 23.092 1.00 80.56 344 VAL A CA 1
ATOM 2680 C C . VAL A 1 344 ? -12.645 -7.794 22.074 1.00 80.56 344 VAL A C 1
ATOM 2682 O O . VAL A 1 344 ? -12.625 -7.525 20.872 1.00 80.56 344 VAL A O 1
ATOM 2685 N N . LEU A 1 345 ? -13.010 -8.991 22.540 1.00 81.62 345 LEU A N 1
ATOM 2686 C CA . LEU A 1 345 ? -13.443 -10.085 21.680 1.00 81.62 345 LEU A CA 1
ATOM 2687 C C . LEU A 1 345 ? -14.681 -9.687 20.865 1.00 81.62 345 LEU A C 1
ATOM 2689 O O . LEU A 1 345 ? -14.717 -9.919 19.656 1.00 81.62 345 LEU A O 1
ATOM 2693 N N . LEU A 1 346 ? -15.643 -9.008 21.490 1.00 81.31 346 LEU A N 1
ATOM 2694 C CA . LEU A 1 346 ? -16.833 -8.467 20.842 1.00 81.31 346 LEU A CA 1
ATOM 2695 C C . LEU A 1 346 ? -16.498 -7.378 19.810 1.00 81.31 346 LEU A C 1
ATOM 2697 O O . LEU A 1 346 ? -17.001 -7.434 18.686 1.00 81.31 346 LEU A O 1
ATOM 2701 N N . ASP A 1 347 ? -15.615 -6.419 20.120 1.00 73.62 347 ASP A N 1
ATOM 2702 C CA . ASP A 1 347 ? -15.154 -5.409 19.146 1.00 73.62 347 ASP A CA 1
ATOM 2703 C C . ASP A 1 347 ? -14.427 -6.081 17.967 1.00 73.62 347 ASP A C 1
ATOM 2705 O O . ASP A 1 347 ? -14.634 -5.706 16.810 1.00 73.62 347 ASP A O 1
ATOM 2709 N N . MET A 1 348 ? -13.625 -7.121 18.221 1.00 72.94 348 MET A N 1
ATOM 2710 C CA . MET A 1 348 ? -12.960 -7.902 17.173 1.00 72.94 348 MET A CA 1
ATOM 2711 C C . MET A 1 348 ? -13.948 -8.718 16.323 1.00 72.94 348 MET A C 1
ATOM 2713 O O . MET A 1 348 ? -13.768 -8.760 15.102 1.00 72.94 348 MET A O 1
ATOM 2717 N N . LEU A 1 349 ? -14.993 -9.306 16.921 1.00 73.12 349 LEU A N 1
ATOM 2718 C CA . LEU A 1 349 ? -16.096 -9.984 16.220 1.00 73.12 349 LEU A CA 1
ATOM 2719 C C . LEU A 1 349 ? -16.853 -9.005 15.322 1.00 73.12 349 LEU A C 1
ATOM 2721 O O . LEU A 1 349 ? -16.957 -9.238 14.118 1.00 73.12 349 LEU A O 1
ATOM 2725 N N . ARG A 1 350 ? -17.309 -7.874 15.877 1.00 68.75 350 ARG A N 1
ATOM 2726 C CA . ARG A 1 350 ? -18.039 -6.823 15.145 1.00 68.75 350 ARG A CA 1
ATOM 2727 C C . ARG A 1 350 ? -17.225 -6.271 13.979 1.00 68.75 350 ARG A C 1
ATOM 2729 O O . ARG A 1 350 ? -17.755 -6.017 12.905 1.00 68.75 350 ARG A O 1
ATOM 2736 N N . ARG A 1 351 ? -15.911 -6.121 14.161 1.00 62.97 351 ARG A N 1
ATOM 2737 C CA . ARG A 1 351 ? -14.993 -5.635 13.118 1.00 62.97 351 ARG A CA 1
ATOM 2738 C C . ARG A 1 351 ? -14.552 -6.723 12.131 1.00 62.97 351 ARG A C 1
ATOM 2740 O O . ARG A 1 351 ? -13.733 -6.429 11.257 1.00 62.97 351 ARG A O 1
ATOM 2747 N N . GLY A 1 352 ? -15.020 -7.967 12.280 1.00 58.03 352 GLY A N 1
ATOM 2748 C CA . GLY A 1 352 ? -14.623 -9.098 11.437 1.00 58.03 352 GLY A CA 1
ATOM 2749 C C . GLY A 1 352 ? -13.111 -9.352 11.459 1.00 58.03 352 GLY A C 1
ATOM 2750 O O . GLY A 1 352 ? -12.503 -9.686 10.439 1.00 58.03 352 GLY A O 1
ATOM 2751 N N . ARG A 1 353 ? -12.462 -9.092 12.600 1.00 61.22 353 ARG A N 1
ATOM 2752 C CA . ARG A 1 353 ? -11.014 -9.273 12.761 1.00 61.22 353 ARG A CA 1
ATOM 2753 C C . ARG A 1 353 ? -10.642 -10.722 13.061 1.00 61.22 353 ARG A C 1
ATOM 2755 O O . ARG A 1 353 ? -9.489 -11.040 12.817 1.00 61.22 353 ARG A O 1
ATOM 2762 N N . LEU A 1 354 ? -11.580 -11.552 13.533 1.00 61.84 354 LEU A N 1
ATOM 2763 C CA . LEU A 1 354 ? -11.325 -12.898 14.072 1.00 61.84 354 LEU A CA 1
ATOM 2764 C C . LEU A 1 354 ? -11.180 -14.026 13.049 1.00 61.84 354 LEU A C 1
ATOM 2766 O O . LEU A 1 354 ? -10.647 -15.074 13.397 1.00 61.84 354 LEU A O 1
ATOM 2770 N N . ASP A 1 355 ? -11.552 -13.802 11.789 1.00 51.44 355 ASP A N 1
ATOM 2771 C CA . ASP A 1 355 ? -11.512 -14.827 10.731 1.00 51.44 355 ASP A CA 1
ATOM 2772 C C . ASP A 1 355 ? -10.078 -15.170 10.258 1.00 51.44 355 ASP A C 1
ATOM 2774 O O . ASP A 1 355 ? -9.875 -15.764 9.199 1.00 51.44 355 ASP A O 1
ATOM 2778 N N . GLN A 1 356 ? -9.044 -14.750 10.995 1.00 55.06 356 GLN A N 1
ATOM 2779 C CA . GLN A 1 356 ? -7.643 -14.860 10.598 1.00 55.06 356 GLN A CA 1
ATOM 2780 C C . GLN A 1 356 ? -6.820 -15.574 11.678 1.00 55.06 356 GLN A C 1
ATOM 2782 O O . GLN A 1 356 ? -6.893 -15.258 12.857 1.00 55.06 356 GLN A O 1
ATOM 2787 N N . ALA A 1 357 ? -5.911 -16.469 11.282 1.00 51.81 357 ALA A N 1
ATOM 2788 C CA . ALA A 1 357 ? -5.026 -17.157 12.234 1.00 51.81 357 ALA A CA 1
ATOM 2789 C C . ALA A 1 357 ? -4.195 -16.196 13.117 1.00 51.81 357 ALA A C 1
ATOM 2791 O O . ALA A 1 357 ? -3.777 -16.556 14.210 1.00 51.81 357 ALA A O 1
ATOM 2792 N N . GLN A 1 358 ? -3.959 -14.962 12.653 1.00 56.72 358 GLN A N 1
ATOM 2793 C CA . GLN A 1 358 ? -3.214 -13.960 13.415 1.00 56.72 358 GLN A CA 1
ATOM 2794 C C . GLN A 1 358 ? -4.034 -13.346 14.557 1.00 56.72 358 GLN A C 1
ATOM 2796 O O . GLN A 1 358 ? -3.497 -13.163 15.636 1.00 56.72 358 GLN A O 1
ATOM 2801 N N . SER A 1 359 ? -5.328 -13.086 14.364 1.00 62.66 359 SER A N 1
ATOM 2802 C CA . SER A 1 359 ? -6.177 -12.519 15.421 1.00 62.66 359 SER A CA 1
ATOM 2803 C C . SER A 1 359 ? -6.393 -13.475 16.588 1.00 62.66 359 SER A C 1
ATOM 2805 O O . SER A 1 359 ? -6.634 -13.028 17.703 1.00 62.66 359 SER A O 1
ATOM 2807 N N . LEU A 1 360 ? -6.278 -14.783 16.344 1.00 68.00 360 LEU A N 1
ATOM 2808 C CA . LEU A 1 360 ? -6.279 -15.791 17.402 1.00 68.00 360 LEU A CA 1
ATOM 2809 C C . LEU A 1 360 ? -5.015 -15.692 18.266 1.00 68.00 360 LEU A C 1
ATOM 2811 O O . LEU A 1 360 ? -5.111 -15.774 19.486 1.00 68.00 360 LEU A O 1
ATOM 2815 N N . LEU A 1 361 ? -3.853 -15.431 17.655 1.00 67.25 361 LEU A N 1
ATOM 2816 C CA . LEU A 1 361 ? -2.614 -15.153 18.390 1.00 67.25 361 LEU A CA 1
ATOM 2817 C C . LEU A 1 361 ? -2.711 -13.836 19.171 1.00 67.25 361 LEU A C 1
ATOM 2819 O O . LEU A 1 361 ? -2.258 -13.772 20.308 1.00 67.25 361 LEU A O 1
ATOM 2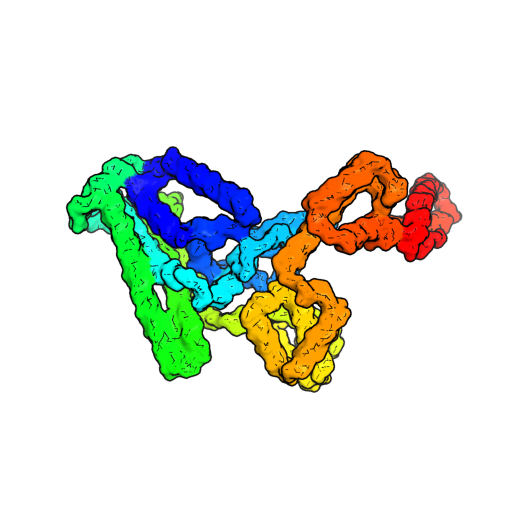823 N N . ASP A 1 362 ? -3.337 -12.806 18.592 1.00 68.00 362 ASP A N 1
ATOM 2824 C CA . ASP A 1 362 ? -3.545 -11.514 19.260 1.00 68.00 362 ASP A CA 1
ATOM 2825 C C . ASP A 1 362 ? -4.442 -11.672 20.503 1.00 68.00 362 ASP A C 1
ATOM 2827 O O . ASP A 1 362 ? -4.142 -11.138 21.572 1.00 68.00 362 ASP A O 1
ATOM 2831 N N . LEU A 1 363 ? -5.521 -12.457 20.385 1.00 76.19 363 LEU A N 1
ATOM 2832 C CA . LEU A 1 363 ? -6.382 -12.815 21.512 1.00 76.19 363 LEU A CA 1
ATOM 2833 C C . LEU A 1 363 ? -5.656 -13.662 22.551 1.00 76.19 363 LEU A C 1
ATOM 2835 O O . LEU A 1 363 ? -5.889 -13.476 23.742 1.00 76.19 363 LEU A O 1
ATOM 2839 N N . GLN A 1 364 ? -4.807 -14.593 22.118 1.00 78.25 364 GLN A N 1
ATOM 2840 C CA . GLN A 1 364 ? -4.023 -15.430 23.017 1.00 78.25 364 GLN A CA 1
ATOM 2841 C C . GLN A 1 364 ? -3.016 -14.587 23.812 1.00 78.25 364 GLN A C 1
ATOM 2843 O O . GLN A 1 364 ? -2.921 -14.758 25.023 1.00 78.25 364 GLN A O 1
ATOM 2848 N N . GLU A 1 365 ? -2.318 -13.642 23.169 1.00 76.44 365 GLU A N 1
ATOM 2849 C CA . GLU A 1 365 ? -1.398 -12.705 23.836 1.00 76.44 365 GLU A CA 1
ATOM 2850 C C . GLU A 1 365 ? -2.148 -11.818 24.845 1.00 76.44 365 GLU A C 1
ATOM 2852 O O . GLU A 1 365 ? -1.683 -11.633 25.973 1.00 76.44 365 GLU A O 1
ATOM 2857 N N . LEU A 1 366 ? -3.334 -11.310 24.484 1.00 81.38 366 LEU A N 1
ATOM 2858 C CA . LEU A 1 366 ? -4.175 -10.529 25.398 1.00 81.38 366 LEU A CA 1
ATOM 2859 C C . LEU A 1 366 ? -4.653 -11.367 26.591 1.00 81.38 366 LEU A C 1
ATOM 2861 O O . LEU A 1 366 ? -4.550 -10.922 27.732 1.00 81.38 366 LEU A O 1
ATOM 2865 N N . ARG A 1 367 ? -5.132 -12.586 26.336 1.00 85.19 367 ARG A N 1
ATOM 2866 C CA . ARG A 1 367 ? -5.594 -13.533 27.357 1.00 85.19 367 ARG A CA 1
ATOM 2867 C C . ARG A 1 367 ? -4.482 -13.865 28.353 1.00 85.19 367 ARG A C 1
ATOM 2869 O O . ARG A 1 367 ? -4.685 -13.750 29.557 1.00 85.19 367 ARG A O 1
ATOM 2876 N N . GLN A 1 368 ? -3.284 -14.166 27.849 1.00 82.88 368 GLN A N 1
ATOM 2877 C CA . GLN A 1 368 ? -2.090 -14.389 28.670 1.00 82.88 368 GLN A CA 1
ATOM 2878 C C . GLN A 1 368 ? -1.699 -13.142 29.470 1.00 82.88 368 GLN A C 1
ATOM 2880 O O . GLN A 1 368 ? -1.342 -13.247 30.641 1.00 82.88 368 GLN A O 1
ATOM 2885 N N . SER A 1 369 ? -1.792 -11.953 28.866 1.00 78.75 369 SER A N 1
ATOM 2886 C CA . SER A 1 369 ? -1.495 -10.685 29.550 1.00 78.75 369 SER A CA 1
ATOM 2887 C C . SER A 1 369 ? -2.475 -10.392 30.690 1.00 78.75 369 SER A C 1
ATOM 2889 O O . SER A 1 369 ? -2.080 -9.794 31.687 1.00 78.75 369 SER A O 1
ATOM 2891 N N . LEU A 1 370 ? -3.725 -10.838 30.549 1.00 81.69 370 LEU A N 1
ATOM 2892 C CA . LEU A 1 370 ? -4.788 -10.736 31.549 1.00 81.69 370 LEU A CA 1
ATOM 2893 C C . LEU A 1 370 ? -4.817 -11.914 32.538 1.00 81.69 370 LEU A C 1
ATOM 2895 O O . LEU A 1 370 ? -5.689 -11.939 33.400 1.00 81.69 370 LEU A O 1
ATOM 2899 N N . GLN A 1 371 ? -3.879 -12.864 32.436 1.00 83.12 371 GLN A N 1
ATOM 2900 C CA . GLN A 1 371 ? -3.812 -14.070 33.275 1.00 83.12 371 GLN A CA 1
ATOM 2901 C C . GLN A 1 371 ? -5.104 -14.907 33.260 1.00 83.12 371 GLN A C 1
ATOM 2903 O O . GLN A 1 371 ? -5.463 -15.511 34.265 1.00 83.12 371 GLN A O 1
ATOM 2908 N N . LEU A 1 372 ? -5.796 -14.934 32.119 1.00 84.69 372 LEU A N 1
ATOM 2909 C CA . LEU A 1 372 ? -7.016 -15.719 31.927 1.00 84.69 372 LEU A CA 1
ATOM 2910 C C . LEU A 1 372 ? -6.682 -17.109 31.363 1.00 84.69 372 LEU A C 1
ATOM 2912 O O . LEU A 1 372 ? -5.804 -17.244 30.503 1.00 84.69 372 LEU A O 1
ATOM 2916 N N . ASP A 1 373 ? -7.395 -18.137 31.811 1.00 85.44 373 ASP A N 1
ATOM 2917 C CA . ASP A 1 373 ? -7.226 -19.519 31.352 1.00 85.44 373 ASP A CA 1
ATOM 2918 C C . ASP A 1 373 ? -8.116 -19.851 30.134 1.00 85.44 373 ASP A C 1
ATOM 2920 O O . ASP A 1 373 ? -8.650 -18.961 29.461 1.00 85.44 373 ASP A O 1
ATOM 2924 N N . ASP A 1 374 ? -8.144 -21.119 29.709 1.00 81.25 374 ASP A N 1
ATOM 2925 C CA . ASP A 1 374 ? -8.991 -21.548 28.583 1.00 81.25 374 ASP A CA 1
ATOM 2926 C C . ASP A 1 374 ? -10.474 -21.630 28.988 1.00 81.25 374 ASP A C 1
ATOM 2928 O O . ASP A 1 374 ? -11.349 -21.362 28.161 1.00 81.25 374 ASP A O 1
ATOM 2932 N N . GLU A 1 375 ? -10.778 -21.925 30.254 1.00 81.75 375 GLU A N 1
ATOM 2933 C CA . GLU A 1 375 ? -12.153 -21.974 30.764 1.00 81.75 375 GLU A CA 1
ATOM 2934 C C . GLU A 1 375 ? -12.795 -20.582 30.746 1.00 81.75 375 GLU A C 1
ATOM 2936 O O . GLU A 1 375 ? -13.934 -20.426 30.301 1.00 81.75 375 GLU A O 1
ATOM 2941 N N . ASP A 1 376 ? -12.035 -19.554 31.123 1.00 83.38 376 ASP A N 1
ATOM 2942 C CA . ASP A 1 376 ? -12.390 -18.140 31.028 1.00 83.38 376 ASP A CA 1
ATOM 2943 C C . ASP A 1 376 ? -12.771 -17.749 29.600 1.00 83.38 376 ASP A C 1
ATOM 2945 O O . ASP A 1 376 ? -13.786 -17.089 29.362 1.00 83.38 376 ASP A O 1
ATOM 2949 N N . HIS A 1 377 ? -11.953 -18.172 28.635 1.00 83.88 377 HIS A N 1
ATOM 2950 C CA . HIS A 1 377 ? -12.186 -17.910 27.223 1.00 83.88 377 HIS A CA 1
ATOM 2951 C C . HIS A 1 377 ? -13.482 -18.568 26.738 1.00 83.88 377 HIS A C 1
ATOM 2953 O O . HIS A 1 377 ? -14.305 -17.912 26.093 1.00 83.88 377 HIS A O 1
ATOM 2959 N N . HIS A 1 378 ? -13.703 -19.837 27.085 1.00 81.88 378 HIS A N 1
ATOM 2960 C CA . HIS A 1 378 ? -14.929 -20.550 26.736 1.00 81.88 378 HIS A CA 1
ATOM 2961 C C . HIS A 1 378 ? -16.168 -19.945 27.404 1.00 81.88 378 HIS A C 1
ATOM 2963 O O . HIS A 1 378 ? -17.210 -19.822 26.758 1.00 81.88 378 HIS A O 1
ATOM 2969 N N . ALA A 1 379 ? -16.065 -19.510 28.662 1.00 83.31 379 ALA A N 1
ATOM 2970 C CA . ALA A 1 379 ? -17.148 -18.833 29.367 1.00 83.31 379 ALA A CA 1
ATOM 2971 C C . ALA A 1 379 ? -17.546 -17.524 28.669 1.00 83.31 379 ALA A C 1
ATOM 2973 O O . ALA A 1 379 ? -18.734 -17.267 28.470 1.00 83.31 379 ALA A O 1
ATOM 2974 N N . VAL A 1 380 ? -16.560 -16.735 28.233 1.00 85.19 380 VAL A N 1
ATOM 2975 C CA . VAL A 1 380 ? -16.786 -15.497 27.478 1.00 85.19 380 VAL A CA 1
ATOM 2976 C C . VAL A 1 380 ? -17.404 -15.777 26.104 1.00 85.19 380 VAL A C 1
ATOM 2978 O O . VAL A 1 380 ? -18.370 -15.115 25.734 1.00 85.19 380 VAL A O 1
ATOM 2981 N N . ILE A 1 381 ? -16.925 -16.781 25.360 1.00 81.88 381 ILE A N 1
ATOM 2982 C CA . ILE A 1 381 ? -17.549 -17.169 24.082 1.00 81.88 381 ILE A CA 1
ATOM 2983 C C . ILE A 1 381 ? -19.006 -17.588 24.287 1.00 81.88 381 ILE A C 1
ATOM 2985 O O . ILE A 1 381 ? -19.871 -17.169 23.524 1.00 81.88 381 ILE A O 1
ATOM 2989 N N . ASN A 1 382 ? -19.294 -18.383 25.318 1.00 81.25 382 ASN A N 1
ATOM 2990 C CA . ASN A 1 382 ? -20.651 -18.836 25.616 1.00 81.25 382 ASN A CA 1
ATOM 2991 C C . ASN A 1 382 ? -21.584 -17.679 25.996 1.00 81.25 382 ASN A C 1
ATOM 2993 O O . ASN A 1 382 ? -22.760 -17.706 25.635 1.00 81.25 382 ASN A O 1
ATOM 2997 N N . LEU A 1 383 ? -21.074 -16.670 26.707 1.00 84.56 383 LEU A N 1
ATOM 2998 C CA . LEU A 1 383 ? -21.809 -15.440 26.997 1.00 84.56 383 LEU A CA 1
ATOM 2999 C C . LEU A 1 383 ? -22.145 -14.700 25.694 1.00 84.56 383 LEU A C 1
ATOM 3001 O O . LEU A 1 383 ? -23.314 -14.451 25.411 1.00 84.56 383 LEU A O 1
ATOM 3005 N N . LEU A 1 384 ? -21.139 -14.452 24.852 1.00 83.75 384 LEU A N 1
ATOM 3006 C CA . LEU A 1 384 ? -21.321 -13.757 23.576 1.00 83.75 384 LEU A CA 1
ATOM 3007 C C . LEU A 1 384 ? -22.218 -14.529 22.602 1.00 83.75 384 LEU A C 1
ATOM 3009 O O . LEU A 1 384 ? -22.952 -13.916 21.836 1.00 83.75 384 LEU A O 1
ATOM 3013 N N . ALA A 1 385 ? -22.205 -15.862 22.639 1.00 78.19 385 ALA A N 1
ATOM 3014 C CA . ALA A 1 385 ? -23.093 -16.689 21.827 1.00 78.19 385 ALA A CA 1
ATOM 3015 C C . ALA A 1 385 ? -24.565 -16.561 22.225 1.00 78.19 385 ALA A C 1
ATOM 3017 O O . ALA A 1 385 ? -25.441 -16.705 21.374 1.00 78.19 385 ALA A O 1
ATOM 3018 N N . LYS A 1 386 ? -24.835 -16.284 23.505 1.00 80.00 386 LYS A N 1
ATOM 3019 C CA . LYS A 1 386 ? -26.187 -16.033 24.011 1.00 80.00 386 LYS A CA 1
ATOM 3020 C C . LYS A 1 386 ? -26.634 -14.599 23.748 1.00 80.00 386 LYS A C 1
ATOM 3022 O O . LYS A 1 386 ? -27.779 -14.394 23.366 1.00 80.00 386 LYS A O 1
ATOM 3027 N N . GLU A 1 387 ? -25.746 -13.629 23.955 1.00 79.44 387 GLU A N 1
ATOM 3028 C CA . GLU A 1 387 ? -26.059 -12.200 23.827 1.00 79.44 387 GLU A CA 1
ATOM 3029 C C . GLU A 1 387 ? -26.079 -11.717 22.369 1.00 79.44 387 GLU A C 1
ATOM 3031 O O . GLU A 1 387 ? -26.863 -10.836 22.027 1.00 79.44 387 GLU A O 1
ATOM 3036 N N . HIS A 1 388 ? -25.243 -12.303 21.506 1.00 78.00 388 HIS A N 1
ATOM 3037 C CA . HIS A 1 388 ? -25.052 -11.888 20.114 1.00 78.00 388 HIS A CA 1
ATOM 3038 C C . HIS A 1 388 ? -24.967 -13.084 19.141 1.00 78.00 388 HIS A C 1
ATOM 3040 O O . HIS A 1 388 ? -23.938 -13.281 18.475 1.00 78.00 388 HIS A O 1
ATOM 3046 N N . PRO A 1 389 ? -26.030 -13.903 19.016 1.00 72.38 389 PRO A N 1
ATOM 3047 C CA . PRO A 1 389 ? -26.026 -15.091 18.157 1.00 72.38 389 PRO A CA 1
ATOM 3048 C C . PRO A 1 389 ? -25.763 -14.757 16.677 1.00 72.38 389 PRO A C 1
ATOM 3050 O O . PRO A 1 389 ? -25.111 -15.528 15.966 1.00 72.38 389 PRO A O 1
ATOM 3053 N N . GLU A 1 390 ? -26.186 -13.579 16.209 1.00 66.75 390 GLU A N 1
ATOM 3054 C CA . GLU A 1 390 ? -25.944 -13.097 14.846 1.00 66.75 390 GLU A CA 1
ATOM 3055 C C . GLU A 1 390 ? -24.455 -12.908 14.498 1.00 66.75 390 GLU A C 1
ATOM 3057 O O . GLU A 1 390 ? -24.087 -12.957 13.320 1.00 66.75 390 GLU A O 1
ATOM 3062 N N . LEU A 1 391 ? -23.581 -12.718 15.495 1.00 65.25 391 LEU A N 1
ATOM 3063 C CA . LEU A 1 391 ? -22.157 -12.443 15.276 1.00 65.25 391 LEU A CA 1
ATOM 3064 C C . LEU A 1 391 ? -21.295 -13.703 15.123 1.00 65.25 391 LEU A C 1
ATOM 3066 O O . LEU A 1 391 ? -20.196 -13.601 14.573 1.00 65.25 391 LEU A O 1
ATOM 3070 N N . LEU A 1 392 ? -21.759 -14.865 15.591 1.00 65.88 392 LEU A N 1
ATOM 3071 C CA . LEU A 1 392 ? -20.994 -16.120 15.554 1.00 65.88 392 LEU A CA 1
ATOM 3072 C C . LEU A 1 392 ? -21.422 -17.060 14.419 1.00 65.88 392 LEU A C 1
ATOM 3074 O O . LEU A 1 392 ? -20.634 -17.906 14.006 1.00 65.88 392 LEU A O 1
ATOM 3078 N N . GLY A 1 393 ? -22.639 -16.904 13.888 1.00 58.31 393 GLY A N 1
ATOM 3079 C CA . GLY A 1 393 ? -23.187 -17.791 12.856 1.00 58.31 393 GLY A CA 1
ATOM 3080 C C . GLY A 1 393 ? -22.838 -17.442 11.403 1.00 58.31 393 GLY A C 1
ATOM 3081 O O . GLY A 1 393 ? -23.198 -18.209 10.514 1.00 58.31 393 GLY A O 1
ATOM 3082 N N . ARG A 1 394 ? -22.191 -16.298 11.127 1.00 56.22 394 ARG A N 1
ATOM 3083 C CA . ARG A 1 394 ? -21.965 -15.796 9.753 1.00 56.22 394 ARG A CA 1
ATOM 3084 C C . ARG A 1 394 ? -20.527 -15.353 9.507 1.00 56.22 394 ARG A C 1
ATOM 3086 O O . ARG A 1 394 ? -19.913 -14.681 10.340 1.00 56.22 394 ARG A O 1
ATOM 3093 N N . ASN A 1 395 ? -20.008 -15.655 8.317 1.00 56.38 395 ASN A N 1
ATOM 3094 C CA . ASN A 1 395 ? -18.683 -15.201 7.897 1.00 56.38 395 ASN A CA 1
ATOM 3095 C C . ASN A 1 395 ? -18.686 -13.668 7.700 1.00 56.38 395 ASN A C 1
ATOM 3097 O O . ASN A 1 395 ? -19.718 -13.064 7.401 1.00 56.38 395 ASN A O 1
ATOM 3101 N N . ARG A 1 396 ? -17.546 -12.985 7.853 1.00 52.78 396 ARG A N 1
ATOM 3102 C CA . ARG A 1 396 ? -17.455 -11.521 7.685 1.00 52.78 396 ARG A CA 1
ATOM 3103 C C . ARG A 1 396 ? -18.003 -11.016 6.351 1.00 52.78 396 ARG A C 1
ATOM 3105 O O . ARG A 1 396 ? -18.624 -9.959 6.329 1.00 52.78 396 ARG A O 1
ATOM 3112 N N . PHE A 1 397 ? -17.751 -11.723 5.250 1.00 48.16 397 PHE A N 1
ATOM 3113 C CA . PHE A 1 397 ? -18.236 -11.301 3.930 1.00 48.16 397 PHE A CA 1
ATOM 3114 C C . PHE A 1 397 ? -19.763 -11.310 3.842 1.00 48.16 397 PHE A C 1
ATOM 3116 O O . PHE A 1 397 ? -20.335 -10.443 3.188 1.00 48.16 397 PHE A O 1
ATOM 3123 N N . GLU A 1 398 ? -20.409 -12.251 4.529 1.00 56.94 398 GLU A N 1
ATOM 3124 C CA . GLU A 1 398 ? -21.866 -12.325 4.624 1.00 56.94 398 GLU A CA 1
ATOM 3125 C C . GLU A 1 398 ? -22.388 -11.175 5.483 1.00 56.94 398 GLU A C 1
ATOM 3127 O O . GLU A 1 398 ? -23.279 -10.461 5.047 1.00 56.94 398 GLU A O 1
ATOM 3132 N N . ARG A 1 399 ? -21.748 -10.896 6.628 1.00 61.62 399 ARG A N 1
ATOM 3133 C CA . ARG A 1 399 ? -22.120 -9.775 7.511 1.00 61.62 399 ARG A CA 1
ATOM 3134 C C . ARG A 1 399 ? -21.983 -8.408 6.841 1.00 61.62 399 ARG A C 1
ATOM 3136 O O . ARG A 1 399 ? -22.930 -7.637 6.835 1.00 61.62 399 ARG A O 1
ATOM 3143 N N . GLN A 1 400 ? -20.834 -8.123 6.226 1.00 54.94 400 GLN A N 1
ATOM 3144 C CA . GLN A 1 400 ? -20.624 -6.859 5.509 1.00 54.94 400 GLN A CA 1
ATOM 3145 C C . GLN A 1 400 ? -21.541 -6.740 4.287 1.00 54.94 400 GLN A C 1
ATOM 3147 O O . GLN A 1 400 ? -21.996 -5.646 3.967 1.00 54.94 400 GLN A O 1
ATOM 3152 N N . GLY A 1 401 ? -21.811 -7.857 3.604 1.00 57.31 401 GLY A N 1
ATOM 3153 C CA . GLY A 1 401 ? -22.794 -7.905 2.527 1.00 57.31 401 GLY A CA 1
ATOM 3154 C C . GLY A 1 401 ? -24.200 -7.584 3.026 1.00 57.31 401 GLY A C 1
ATOM 3155 O O . GLY A 1 401 ? -24.891 -6.792 2.399 1.00 57.31 401 GLY A O 1
ATOM 3156 N N . ASP A 1 402 ? -24.604 -8.144 4.161 1.00 63.62 402 ASP A N 1
ATOM 3157 C CA . ASP A 1 402 ? -25.917 -7.911 4.761 1.00 63.62 402 ASP A CA 1
ATOM 3158 C C . ASP A 1 402 ? -26.071 -6.482 5.288 1.00 63.62 402 ASP A C 1
ATOM 3160 O O . ASP A 1 402 ? -27.126 -5.888 5.085 1.00 63.62 402 ASP A O 1
ATOM 3164 N N . ASP A 1 403 ? -25.024 -5.899 5.876 1.00 59.34 403 ASP A N 1
ATOM 3165 C CA . ASP A 1 403 ? -25.020 -4.493 6.296 1.00 59.34 403 ASP A CA 1
ATOM 3166 C C . ASP A 1 403 ? -25.167 -3.552 5.092 1.00 59.34 403 ASP A C 1
ATOM 3168 O O . ASP A 1 403 ? -26.009 -2.660 5.112 1.00 59.34 403 ASP A O 1
ATOM 3172 N N . LEU A 1 404 ? -24.438 -3.800 3.997 1.00 56.38 404 LEU A N 1
ATOM 3173 C CA . LEU A 1 404 ? -24.569 -3.027 2.754 1.00 56.38 404 LEU A CA 1
ATOM 3174 C C . LEU A 1 404 ? -25.947 -3.194 2.103 1.00 56.38 404 LEU A C 1
ATOM 3176 O O . LEU A 1 404 ? -26.516 -2.228 1.604 1.00 56.38 404 LEU A O 1
ATOM 3180 N N . ARG A 1 405 ? -26.498 -4.414 2.094 1.00 68.94 405 ARG A N 1
ATOM 3181 C CA . ARG A 1 405 ? -27.857 -4.676 1.590 1.00 68.94 405 ARG A CA 1
ATOM 3182 C C . ARG A 1 405 ? -28.907 -3.984 2.451 1.00 68.94 405 ARG A C 1
ATOM 3184 O O . ARG A 1 405 ? -29.884 -3.479 1.907 1.00 68.94 405 ARG A O 1
ATOM 3191 N N . ARG A 1 406 ? -28.699 -3.947 3.770 1.00 71.00 406 ARG A N 1
ATOM 3192 C CA . ARG A 1 406 ? -29.544 -3.221 4.721 1.00 71.00 406 ARG A CA 1
ATOM 3193 C C . ARG A 1 406 ? -29.478 -1.723 4.464 1.00 71.00 406 ARG A C 1
ATOM 3195 O O . ARG A 1 406 ? -30.526 -1.112 4.335 1.00 71.00 406 ARG A O 1
ATOM 3202 N N . GLU A 1 407 ? -28.292 -1.147 4.310 1.00 60.47 407 GLU A N 1
ATOM 3203 C CA . GLU A 1 407 ? -28.136 0.274 3.976 1.00 60.47 407 GLU A CA 1
ATOM 3204 C C . GLU A 1 407 ? -28.777 0.618 2.627 1.00 60.47 407 GLU A C 1
ATOM 3206 O O . GLU A 1 407 ? -29.557 1.561 2.544 1.00 60.47 407 GLU A O 1
ATOM 3211 N N . LEU A 1 408 ? -28.541 -0.193 1.591 1.00 64.50 408 LEU A N 1
ATOM 3212 C CA . LEU A 1 408 ? -29.186 -0.021 0.289 1.00 64.50 408 LEU A CA 1
ATOM 3213 C C . LEU A 1 408 ? -30.716 -0.093 0.401 1.00 64.50 408 LEU A C 1
ATOM 3215 O O . LEU A 1 408 ? -31.420 0.665 -0.261 1.00 64.50 408 LEU A O 1
ATOM 3219 N N . ALA A 1 409 ? -31.235 -0.996 1.235 1.00 74.44 409 ALA A N 1
ATOM 3220 C CA . ALA A 1 409 ? -32.660 -1.091 1.513 1.00 74.44 409 ALA A CA 1
ATOM 3221 C C . ALA A 1 409 ? -33.201 0.150 2.228 1.00 74.44 409 ALA A C 1
ATOM 3223 O O . ALA A 1 409 ? -34.258 0.628 1.834 1.00 74.44 409 ALA A O 1
ATOM 3224 N N . LEU A 1 410 ? -32.477 0.690 3.215 1.00 72.00 410 LEU A N 1
ATOM 3225 C CA . LEU A 1 410 ? -32.850 1.927 3.907 1.00 72.00 410 LEU A CA 1
ATOM 3226 C C . LEU A 1 410 ? -32.931 3.098 2.923 1.00 72.00 410 LEU A C 1
ATOM 3228 O O . LEU A 1 410 ? -33.969 3.742 2.839 1.00 72.00 410 LEU A O 1
ATOM 3232 N N . THR A 1 411 ? -31.887 3.318 2.121 1.00 66.62 411 THR A N 1
ATOM 3233 C CA . THR A 1 411 ? -31.846 4.420 1.145 1.00 66.62 411 THR A CA 1
ATOM 3234 C C . THR A 1 411 ? -32.925 4.282 0.074 1.00 66.62 411 THR A C 1
ATOM 3236 O O . THR A 1 411 ? -33.602 5.250 -0.261 1.00 66.62 411 THR A O 1
ATOM 3239 N N . ASN A 1 412 ? -33.127 3.075 -0.459 1.00 73.00 412 ASN A N 1
ATOM 3240 C CA . ASN A 1 412 ? -34.163 2.843 -1.465 1.00 73.00 412 ASN A CA 1
ATOM 3241 C C . ASN A 1 412 ? -35.575 3.017 -0.896 1.00 73.00 412 ASN A C 1
ATOM 3243 O O . ASN A 1 412 ? -36.475 3.443 -1.619 1.00 73.00 412 ASN A O 1
ATOM 3247 N N . LEU A 1 413 ? -35.781 2.654 0.372 1.00 80.50 413 LEU A N 1
ATOM 3248 C CA . LEU A 1 413 ? -37.062 2.816 1.046 1.00 80.50 413 LEU A CA 1
ATOM 3249 C C . LEU A 1 413 ? -37.330 4.288 1.375 1.00 80.50 413 LEU A C 1
ATOM 3251 O O . LEU A 1 413 ? -38.444 4.751 1.165 1.00 80.50 413 LEU A O 1
ATOM 3255 N N . GLU A 1 414 ? -36.316 5.033 1.804 1.00 73.00 414 GLU A N 1
ATOM 3256 C CA . GLU A 1 414 ? -36.394 6.481 2.011 1.00 73.00 414 GLU A CA 1
ATOM 3257 C C . GLU A 1 414 ? -36.758 7.213 0.711 1.00 73.00 414 GLU A C 1
ATOM 3259 O O . GLU A 1 414 ? -37.719 7.979 0.675 1.00 73.00 414 GLU A O 1
ATOM 3264 N N . ASP A 1 415 ? -36.075 6.903 -0.393 1.00 69.81 415 ASP A N 1
ATOM 3265 C CA . ASP A 1 415 ? -36.380 7.473 -1.709 1.00 69.81 415 ASP A CA 1
ATOM 3266 C C . ASP A 1 415 ? -37.779 7.066 -2.212 1.00 69.81 415 ASP A C 1
ATOM 3268 O O . ASP A 1 415 ? -38.496 7.867 -2.814 1.00 69.81 415 ASP A O 1
ATOM 3272 N N . PHE A 1 416 ? -38.220 5.838 -1.921 1.00 79.75 416 PHE A N 1
ATOM 3273 C CA . PHE A 1 416 ? -39.587 5.398 -2.205 1.00 79.75 416 PHE A CA 1
ATOM 3274 C C . PHE A 1 416 ? -40.627 6.211 -1.419 1.00 79.75 416 PHE A C 1
ATOM 3276 O O . PHE A 1 416 ? -41.616 6.661 -2.001 1.00 79.75 416 PHE A O 1
ATOM 3283 N N . LEU A 1 417 ? -40.407 6.430 -0.120 1.00 77.94 417 LEU A N 1
ATOM 3284 C CA . LEU A 1 417 ? -41.302 7.223 0.724 1.00 77.94 417 LEU A CA 1
ATOM 3285 C C . LEU A 1 417 ? -41.360 8.681 0.244 1.00 77.94 417 LEU A C 1
ATOM 3287 O O . LEU A 1 417 ? -42.455 9.214 0.063 1.00 77.94 417 LEU A O 1
ATOM 3291 N N . LEU A 1 418 ? -40.211 9.285 -0.079 1.00 72.12 418 LEU A N 1
ATOM 3292 C CA . LEU A 1 418 ? -40.124 10.645 -0.621 1.00 72.12 418 LEU A CA 1
ATOM 3293 C C . LEU A 1 418 ? -40.852 10.790 -1.964 1.00 72.12 418 LEU A C 1
ATOM 3295 O O . LEU A 1 418 ? -41.642 11.719 -2.138 1.00 72.12 418 LEU A O 1
ATOM 3299 N N . ARG A 1 419 ? -40.640 9.861 -2.908 1.00 76.00 419 ARG A N 1
ATOM 3300 C CA . ARG A 1 419 ? -41.280 9.895 -4.237 1.00 76.00 419 ARG A CA 1
ATOM 3301 C C . ARG A 1 419 ? -42.800 9.777 -4.176 1.00 76.00 419 ARG A C 1
ATOM 3303 O O . ARG A 1 419 ? -43.485 10.353 -5.019 1.00 76.00 419 ARG A O 1
ATOM 3310 N N . HIS A 1 420 ? -43.321 9.039 -3.198 1.00 78.25 420 HIS A N 1
ATOM 3311 C CA . HIS A 1 420 ? -44.760 8.821 -3.024 1.00 78.25 420 HIS A CA 1
ATOM 3312 C C . HIS A 1 420 ? -45.397 9.731 -1.960 1.00 78.25 420 HIS A C 1
ATOM 3314 O O . HIS A 1 420 ? -46.599 9.627 -1.724 1.00 78.25 420 HIS A O 1
ATOM 3320 N N . GLY A 1 421 ? -44.627 10.648 -1.362 1.00 71.88 421 GLY A N 1
ATOM 3321 C CA . GLY A 1 421 ? -45.118 11.633 -0.394 1.00 71.88 421 GLY A CA 1
ATOM 3322 C C . GLY A 1 421 ? -45.498 11.052 0.971 1.00 71.88 421 GLY A C 1
ATOM 3323 O O . GLY A 1 421 ? -46.293 11.654 1.690 1.00 71.88 421 GLY A O 1
ATOM 3324 N N . PHE A 1 422 ? -44.960 9.886 1.329 1.00 74.94 422 PHE A N 1
ATOM 3325 C CA . PHE A 1 422 ? -45.181 9.272 2.633 1.00 74.94 422 PHE A CA 1
ATOM 3326 C C . PHE A 1 422 ? -44.161 9.795 3.647 1.00 74.94 422 PHE A C 1
ATOM 3328 O O . PHE A 1 422 ? -42.958 9.763 3.402 1.00 74.94 422 PHE A O 1
ATOM 3335 N N . THR A 1 423 ? -44.635 10.246 4.807 1.00 64.62 423 THR A N 1
ATOM 3336 C CA . THR A 1 423 ? -43.771 10.621 5.941 1.00 64.62 423 THR A CA 1
ATOM 3337 C C . THR A 1 423 ? -43.401 9.424 6.811 1.00 64.62 423 THR A C 1
ATOM 3339 O O . THR A 1 423 ? -42.350 9.426 7.437 1.00 64.62 423 THR A O 1
ATOM 3342 N N . MET A 1 424 ? -44.247 8.391 6.829 1.00 70.88 424 MET A N 1
ATOM 3343 C CA . MET A 1 424 ? -44.033 7.139 7.550 1.00 70.88 424 MET A CA 1
ATOM 3344 C C . MET A 1 424 ? -44.431 5.962 6.666 1.00 70.88 424 MET A C 1
ATOM 3346 O O . MET A 1 424 ? -45.304 6.080 5.801 1.00 70.88 424 MET A O 1
ATOM 3350 N N . PHE A 1 425 ? -43.814 4.810 6.904 1.00 77.75 425 PHE A N 1
ATOM 3351 C CA . PHE A 1 425 ? -44.206 3.578 6.245 1.00 77.75 425 PHE A CA 1
ATOM 3352 C C . PHE A 1 425 ? -45.487 3.019 6.878 1.00 77.75 425 PHE A C 1
ATOM 3354 O O . PHE A 1 425 ? -45.477 2.558 8.019 1.00 77.75 425 PHE A O 1
ATOM 3361 N N . ASP A 1 426 ? -46.576 3.012 6.108 1.00 76.94 426 ASP A N 1
ATOM 3362 C CA . ASP A 1 426 ? -47.814 2.308 6.443 1.00 76.94 426 ASP A CA 1
ATOM 3363 C C . ASP A 1 426 ? -48.184 1.338 5.315 1.00 76.94 426 ASP A C 1
ATOM 3365 O O . ASP A 1 426 ? -48.538 1.735 4.203 1.00 76.94 426 ASP A O 1
ATOM 3369 N N . ALA A 1 427 ? -48.118 0.038 5.611 1.00 73.62 427 ALA A N 1
ATOM 3370 C CA . ALA A 1 427 ? -48.447 -1.015 4.657 1.00 73.62 427 ALA A CA 1
ATOM 3371 C C . ALA A 1 427 ? -49.925 -0.982 4.215 1.00 73.62 427 ALA A C 1
ATOM 3373 O O . ALA A 1 427 ? -50.242 -1.412 3.098 1.00 73.62 427 ALA A O 1
ATOM 3374 N N . ALA A 1 428 ? -50.829 -0.466 5.057 1.00 74.44 428 ALA A N 1
ATOM 3375 C CA . ALA A 1 428 ? -52.252 -0.362 4.746 1.00 74.44 428 ALA A CA 1
ATOM 3376 C C . ALA A 1 428 ? -52.542 0.751 3.726 1.00 74.44 428 ALA A C 1
ATOM 3378 O O . ALA A 1 428 ? -53.437 0.593 2.895 1.00 74.44 428 ALA A O 1
ATOM 3379 N N . ALA A 1 429 ? -51.738 1.818 3.726 1.00 75.94 429 ALA A N 1
ATOM 3380 C CA . ALA A 1 429 ? -51.884 2.975 2.844 1.00 75.94 429 ALA A CA 1
ATOM 3381 C C . ALA A 1 429 ? -51.368 2.751 1.404 1.00 75.94 429 ALA A C 1
ATOM 3383 O O . ALA A 1 429 ? -51.582 3.592 0.530 1.00 75.94 429 ALA A O 1
ATOM 3384 N N . LEU A 1 430 ? -50.690 1.628 1.128 1.00 83.06 430 LEU A N 1
ATOM 3385 C CA . LEU A 1 430 ? -50.070 1.365 -0.175 1.00 83.06 430 LEU A CA 1
ATOM 3386 C C . LEU A 1 430 ? -51.067 0.865 -1.229 1.00 83.06 430 LEU A C 1
ATOM 3388 O O . LEU A 1 430 ? -51.704 -0.181 -1.061 1.00 83.06 430 LEU A O 1
ATOM 3392 N N . ASN A 1 431 ? -51.077 1.530 -2.386 1.00 85.56 431 ASN A N 1
ATOM 3393 C CA . ASN A 1 431 ? -51.803 1.101 -3.581 1.00 85.56 431 ASN A CA 1
ATOM 3394 C C . ASN A 1 431 ? -51.190 -0.170 -4.214 1.00 85.56 431 ASN A C 1
ATOM 3396 O O . ASN A 1 431 ? -49.997 -0.437 -4.048 1.00 85.56 431 ASN A O 1
ATOM 3400 N N . PRO A 1 432 ? -51.939 -0.928 -5.044 1.00 84.50 432 PRO A N 1
ATOM 3401 C CA . PRO A 1 432 ? -51.449 -2.174 -5.650 1.00 84.50 432 PRO A CA 1
ATOM 3402 C C . PRO A 1 432 ? -50.148 -2.015 -6.454 1.00 84.50 432 PRO A C 1
ATOM 3404 O O . PRO A 1 432 ? -49.263 -2.864 -6.380 1.00 84.50 432 PRO A O 1
ATOM 3407 N N . ARG A 1 433 ? -49.991 -0.897 -7.178 1.00 81.88 433 ARG A N 1
ATOM 3408 C CA . ARG A 1 433 ? -48.756 -0.582 -7.922 1.00 81.88 433 ARG A CA 1
ATOM 3409 C C . ARG A 1 433 ? -47.567 -0.300 -6.998 1.00 81.88 433 ARG A C 1
ATOM 3411 O O . ARG A 1 433 ? -46.465 -0.754 -7.279 1.00 81.88 433 ARG A O 1
ATOM 3418 N N . GLN A 1 434 ? -47.803 0.403 -5.892 1.00 84.19 434 GLN A N 1
ATOM 3419 C CA . GLN A 1 434 ? -46.783 0.732 -4.893 1.00 84.19 434 GLN A CA 1
ATOM 3420 C C . GLN A 1 434 ? -46.311 -0.519 -4.143 1.00 84.19 434 GLN A C 1
ATOM 3422 O O . GLN A 1 434 ? -45.117 -0.681 -3.918 1.00 84.19 434 GLN A O 1
ATOM 3427 N N . ARG A 1 435 ? -47.220 -1.458 -3.837 1.00 84.38 435 ARG A N 1
ATOM 3428 C CA . ARG A 1 435 ? -46.853 -2.766 -3.263 1.00 84.38 435 ARG A CA 1
ATOM 3429 C C . ARG A 1 435 ? -45.954 -3.567 -4.201 1.00 84.38 435 ARG A C 1
ATOM 3431 O O . ARG A 1 435 ? -44.968 -4.144 -3.759 1.00 84.38 435 ARG A O 1
ATOM 3438 N N . GLN A 1 436 ? -46.260 -3.552 -5.496 1.00 84.62 436 GLN A N 1
ATOM 3439 C CA . GLN A 1 436 ? -45.463 -4.253 -6.499 1.00 84.62 436 GLN A CA 1
ATOM 3440 C C . GLN A 1 436 ? -44.075 -3.613 -6.696 1.00 84.62 436 GLN A C 1
ATOM 3442 O O . GLN A 1 436 ? -43.092 -4.317 -6.917 1.00 84.62 436 GLN A O 1
ATOM 3447 N N . GLU A 1 437 ? -43.972 -2.285 -6.597 1.00 82.19 437 GLU A N 1
ATOM 3448 C CA . GLU A 1 437 ? -42.691 -1.567 -6.605 1.00 82.19 437 GLU A CA 1
ATOM 3449 C C . GLU A 1 437 ? -41.863 -1.874 -5.347 1.00 82.19 437 GLU A C 1
ATOM 3451 O O . GLU A 1 437 ? -40.684 -2.207 -5.461 1.00 82.19 437 GLU A O 1
ATOM 3456 N N . LEU A 1 438 ? -42.486 -1.870 -4.166 1.00 85.38 438 LEU A N 1
ATOM 3457 C CA . LEU A 1 438 ? -41.845 -2.244 -2.903 1.00 85.38 438 LEU A CA 1
ATOM 3458 C C . LEU A 1 438 ? -41.330 -3.692 -2.930 1.00 85.38 438 LEU A C 1
ATOM 3460 O O . LEU A 1 438 ? -40.229 -3.981 -2.463 1.00 85.38 438 LEU A O 1
ATOM 3464 N N . GLU A 1 439 ? -42.091 -4.609 -3.525 1.00 84.50 439 GLU A N 1
ATOM 3465 C CA . GLU A 1 439 ? -41.677 -6.002 -3.680 1.00 84.50 439 GLU A CA 1
ATOM 3466 C C . GLU A 1 439 ? -40.489 -6.146 -4.644 1.00 84.50 439 GLU A C 1
ATOM 3468 O O . GLU A 1 439 ? -39.560 -6.910 -4.372 1.00 84.50 439 GLU A O 1
ATOM 3473 N N . ARG A 1 440 ? -40.443 -5.353 -5.724 1.00 82.12 440 ARG A N 1
ATOM 3474 C CA . ARG A 1 440 ? -39.258 -5.269 -6.596 1.00 82.12 440 ARG A CA 1
ATOM 3475 C C . ARG A 1 440 ? -38.043 -4.716 -5.856 1.00 82.12 440 ARG A C 1
ATOM 3477 O O . ARG A 1 440 ? -36.949 -5.243 -6.044 1.00 82.12 440 ARG A O 1
ATOM 3484 N N . LEU A 1 441 ? -38.219 -3.709 -5.000 1.00 82.56 441 LEU A N 1
ATOM 3485 C CA . LEU A 1 441 ? -37.143 -3.167 -4.160 1.00 82.56 441 LEU A CA 1
ATOM 3486 C C . LEU A 1 441 ? -36.614 -4.215 -3.171 1.00 82.56 441 LEU A C 1
ATOM 3488 O O . LEU A 1 441 ? -35.400 -4.378 -3.032 1.00 82.56 441 LEU A O 1
ATOM 3492 N N . ARG A 1 442 ? -37.499 -4.999 -2.546 1.00 83.94 442 ARG A N 1
ATOM 3493 C CA . ARG A 1 442 ? -37.108 -6.129 -1.689 1.00 83.94 442 ARG A CA 1
ATOM 3494 C C . ARG A 1 442 ? -36.278 -7.158 -2.459 1.00 83.94 442 ARG A C 1
ATOM 3496 O O . ARG A 1 442 ? -35.213 -7.565 -2.004 1.00 83.94 442 ARG A O 1
ATOM 3503 N N . LEU A 1 443 ? -36.741 -7.557 -3.644 1.00 81.25 443 LEU A N 1
ATOM 3504 C CA . LEU A 1 443 ? -36.030 -8.530 -4.478 1.00 81.25 443 LEU A CA 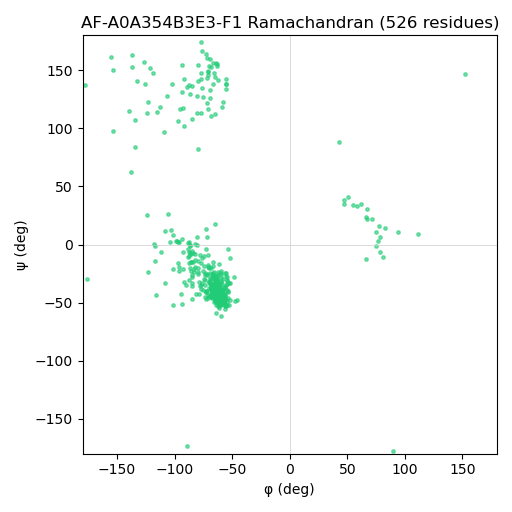1
ATOM 3505 C C . LEU A 1 443 ? -34.670 -7.995 -4.955 1.00 81.25 443 LEU A C 1
ATOM 3507 O O . LEU A 1 443 ? -33.700 -8.748 -4.984 1.00 81.25 443 LEU A O 1
ATOM 3511 N N . ALA A 1 444 ? -34.575 -6.701 -5.271 1.00 70.19 444 ALA A N 1
ATOM 3512 C CA . ALA A 1 444 ? -33.335 -6.058 -5.704 1.00 70.19 444 ALA A CA 1
ATOM 3513 C C . ALA A 1 444 ? -32.291 -5.925 -4.579 1.00 70.19 444 ALA A C 1
ATOM 3515 O O . ALA A 1 444 ? -31.092 -5.988 -4.846 1.00 70.19 444 ALA A O 1
ATOM 3516 N N . THR A 1 445 ? -32.727 -5.756 -3.327 1.00 71.00 445 THR A N 1
ATOM 3517 C CA . THR A 1 445 ? -31.825 -5.640 -2.163 1.00 71.00 445 THR A CA 1
ATOM 3518 C C . THR A 1 445 ? -31.300 -6.994 -1.684 1.00 71.00 445 THR A C 1
ATOM 3520 O O . THR A 1 445 ? -30.227 -7.057 -1.087 1.00 71.00 445 THR A O 1
ATOM 3523 N N . GLY A 1 446 ? -32.009 -8.093 -1.965 1.00 73.62 446 GLY A N 1
ATOM 3524 C CA . GLY A 1 446 ? -31.565 -9.449 -1.630 1.00 73.62 446 GLY A CA 1
ATOM 3525 C C . GLY A 1 446 ? -31.488 -9.729 -0.124 1.00 73.62 446 GLY A C 1
ATOM 3526 O O . GLY A 1 446 ? -30.722 -10.599 0.296 1.00 73.62 446 GLY A O 1
ATOM 3527 N N . LEU A 1 447 ? -32.236 -8.981 0.695 1.00 75.25 447 LEU A N 1
ATOM 3528 C CA . LEU A 1 447 ? -32.317 -9.199 2.139 1.00 75.25 447 LEU A CA 1
ATOM 3529 C C . LEU A 1 447 ? -33.216 -10.397 2.481 1.00 75.25 447 LEU A C 1
ATOM 3531 O O . LEU A 1 447 ? -34.271 -10.569 1.865 1.00 75.25 447 LEU A O 1
ATOM 3535 N N . PRO A 1 448 ? -32.855 -11.197 3.502 1.00 75.56 448 PRO A N 1
ATOM 3536 C CA . PRO A 1 448 ? -33.756 -12.202 4.045 1.00 75.56 448 PRO A CA 1
ATOM 3537 C C . PRO A 1 448 ? -34.969 -11.533 4.707 1.00 75.56 448 PRO A C 1
ATOM 3539 O O . PRO A 1 448 ? -34.862 -10.458 5.296 1.00 75.56 448 PRO A O 1
ATOM 3542 N N . GLU A 1 449 ? -36.118 -12.202 4.644 1.00 77.38 449 GLU A N 1
ATOM 3543 C CA . GLU A 1 449 ? -37.422 -11.718 5.119 1.00 77.38 449 GLU A CA 1
ATOM 3544 C C . GLU A 1 449 ? -37.420 -11.103 6.537 1.00 77.38 449 GLU A C 1
ATOM 3546 O O . GLU A 1 449 ? -37.848 -9.954 6.664 1.00 77.38 449 GLU A O 1
ATOM 3551 N N . PRO A 1 450 ? -36.830 -11.730 7.579 1.00 76.19 450 PRO A N 1
ATOM 3552 C CA . PRO A 1 450 ? -36.784 -11.118 8.912 1.00 76.19 450 PRO A CA 1
ATOM 3553 C C . PRO A 1 450 ? -35.946 -9.829 8.965 1.00 76.19 450 PRO A C 1
ATOM 3555 O O . PRO A 1 450 ? -36.226 -8.933 9.760 1.00 76.19 450 PRO A O 1
ATOM 3558 N N . ALA A 1 451 ? -34.920 -9.702 8.117 1.00 72.12 451 ALA A N 1
ATOM 3559 C CA . ALA A 1 451 ? -34.108 -8.488 8.049 1.00 72.12 451 ALA A CA 1
ATOM 3560 C C . ALA A 1 451 ? -34.831 -7.363 7.293 1.00 72.12 451 ALA A C 1
ATOM 3562 O O . ALA A 1 451 ? -34.701 -6.203 7.675 1.00 72.12 451 ALA A O 1
ATOM 3563 N N . TRP A 1 452 ? -35.609 -7.699 6.261 1.00 80.81 452 TRP A N 1
ATOM 3564 C CA . TRP A 1 452 ? -36.452 -6.743 5.542 1.00 80.81 452 TRP A CA 1
ATOM 3565 C C . TRP A 1 452 ? -37.556 -6.176 6.441 1.00 80.81 452 TRP A C 1
ATOM 3567 O O . TRP A 1 452 ? -37.758 -4.966 6.480 1.00 80.81 452 TRP A O 1
ATOM 3577 N N . GLU A 1 453 ? -38.214 -7.017 7.240 1.00 81.31 453 GLU A N 1
ATOM 3578 C CA . GLU A 1 453 ? -39.198 -6.542 8.218 1.00 81.31 453 GLU A CA 1
ATOM 3579 C C . GLU A 1 453 ? -38.590 -5.595 9.255 1.00 81.31 453 GLU A C 1
ATOM 3581 O O . GLU A 1 453 ? -39.206 -4.594 9.612 1.00 81.31 453 GLU A O 1
ATOM 3586 N N . SER A 1 454 ? -37.371 -5.880 9.724 1.00 79.62 454 SER A N 1
ATOM 3587 C CA . SER A 1 454 ? -36.659 -4.989 10.643 1.00 79.62 454 SER A CA 1
ATOM 3588 C C . SER A 1 454 ? -36.403 -3.609 10.031 1.00 79.62 454 SER A C 1
ATOM 3590 O O . SER A 1 454 ? -36.492 -2.620 10.751 1.00 79.62 454 SER A O 1
ATOM 3592 N N . VAL A 1 455 ? -36.095 -3.536 8.732 1.00 80.12 455 VAL A N 1
ATOM 3593 C CA . VAL A 1 455 ? -35.907 -2.275 7.990 1.00 80.12 455 VAL A CA 1
ATOM 3594 C C . VAL A 1 455 ? -37.232 -1.521 7.883 1.00 80.12 455 VAL A C 1
ATOM 3596 O O . VAL A 1 455 ? -37.285 -0.338 8.197 1.00 80.12 455 VAL A O 1
ATOM 3599 N N . LEU A 1 456 ? -38.324 -2.203 7.523 1.00 83.00 456 LEU A N 1
ATOM 3600 C CA . LEU A 1 456 ? -39.652 -1.581 7.449 1.00 83.00 456 LEU A CA 1
ATOM 3601 C C . LEU A 1 456 ? -40.100 -1.006 8.802 1.00 83.00 456 LEU A C 1
ATOM 3603 O O . LEU A 1 456 ? -40.645 0.094 8.852 1.00 83.00 456 LEU A O 1
ATOM 3607 N N . ARG A 1 457 ? -39.829 -1.715 9.908 1.00 79.62 457 ARG A N 1
ATOM 3608 C CA . ARG A 1 457 ? -40.165 -1.250 11.266 1.00 79.62 457 ARG A CA 1
ATOM 3609 C C . ARG A 1 457 ? -39.423 0.028 11.661 1.00 79.62 457 ARG A C 1
ATOM 3611 O O . ARG A 1 457 ? -39.978 0.809 12.427 1.00 79.62 457 ARG A O 1
ATOM 3618 N N . GLN A 1 458 ? -38.219 0.273 11.136 1.00 76.25 458 GLN A N 1
ATOM 3619 C CA . GLN A 1 458 ? -37.476 1.509 11.420 1.00 76.25 458 GLN A CA 1
ATOM 3620 C C . GLN A 1 458 ? -38.158 2.762 10.857 1.00 76.25 458 GLN A C 1
ATOM 3622 O O . GLN A 1 458 ? -38.016 3.825 11.453 1.00 76.25 458 GLN A O 1
ATOM 3627 N N . PHE A 1 459 ? -38.925 2.631 9.769 1.00 72.94 459 PHE A N 1
ATOM 3628 C CA . PHE A 1 459 ? -39.705 3.718 9.160 1.00 72.94 459 PHE A CA 1
ATOM 3629 C C . PHE A 1 459 ? -41.187 3.722 9.577 1.00 72.94 459 PHE A C 1
ATOM 3631 O O . PHE A 1 459 ? -41.969 4.521 9.061 1.00 72.94 459 PHE A O 1
ATOM 3638 N N . GLY A 1 460 ? -41.598 2.814 10.467 1.00 75.69 460 GLY A N 1
ATOM 3639 C CA . GLY A 1 460 ? -42.958 2.776 11.006 1.00 75.69 460 GLY A CA 1
ATOM 3640 C C . GLY A 1 460 ? -43.197 3.848 12.074 1.00 75.69 460 GLY A C 1
ATOM 3641 O O . GLY A 1 460 ? -42.265 4.504 12.532 1.00 75.69 460 GLY A O 1
ATOM 3642 N N . SER A 1 461 ? -44.444 3.976 12.536 1.00 66.62 461 SER A N 1
ATOM 3643 C CA . SER A 1 461 ? -44.848 4.986 13.532 1.00 66.62 461 SER A CA 1
ATOM 3644 C C . SER A 1 461 ? -44.123 4.890 14.878 1.00 66.62 461 SER A C 1
ATOM 3646 O O . SER A 1 461 ? -43.970 5.894 15.560 1.00 66.62 461 SER A O 1
ATOM 3648 N N . GLN A 1 462 ? -43.641 3.702 15.251 1.00 67.56 462 GLN A N 1
ATOM 3649 C CA . GLN A 1 462 ? -42.830 3.466 16.456 1.00 67.56 462 GLN A CA 1
ATOM 3650 C C . GLN A 1 462 ? -41.331 3.301 16.153 1.00 67.56 462 GLN A C 1
ATOM 3652 O O . GLN A 1 462 ? -40.568 2.835 17.002 1.00 67.56 462 GLN A O 1
ATOM 3657 N N . GLY A 1 463 ? -40.911 3.629 14.932 1.00 70.88 463 GLY A N 1
ATOM 3658 C CA . GLY A 1 463 ? -39.540 3.480 14.472 1.00 70.88 463 GLY A CA 1
ATOM 3659 C C . GLY A 1 463 ? -38.571 4.459 15.137 1.00 70.88 463 GLY A C 1
ATOM 3660 O O . GLY A 1 463 ? -38.934 5.558 15.555 1.00 70.88 463 GLY A O 1
ATOM 3661 N N . GLU A 1 464 ? -37.302 4.060 15.210 1.00 68.12 464 GLU A N 1
ATOM 3662 C CA . GLU A 1 464 ? -36.220 4.866 15.791 1.00 68.12 464 GLU A CA 1
ATOM 3663 C C . GLU A 1 464 ? -35.999 6.185 15.023 1.00 68.12 464 GLU A C 1
ATOM 3665 O O . GLU A 1 464 ? -35.721 7.212 15.635 1.00 68.12 464 GLU A O 1
ATOM 3670 N N . LEU A 1 465 ? -36.221 6.185 13.702 1.00 66.19 465 LEU A N 1
ATOM 3671 C CA . LEU A 1 465 ? -36.119 7.373 12.845 1.00 66.19 465 LEU A CA 1
ATOM 3672 C C . LEU A 1 465 ? -37.214 8.408 13.133 1.00 66.19 465 LEU A C 1
ATOM 3674 O O . LEU A 1 465 ? -36.922 9.597 13.216 1.00 66.19 465 LEU A O 1
ATOM 3678 N N . GLU A 1 466 ? -38.460 7.969 13.325 1.00 69.75 466 GLU A N 1
ATOM 3679 C CA . GLU A 1 466 ? -39.577 8.867 13.651 1.00 69.75 466 GLU A CA 1
ATOM 3680 C C . GLU A 1 466 ? -39.349 9.527 15.018 1.00 69.75 466 GLU A C 1
ATOM 3682 O O . GLU A 1 466 ? -39.525 10.735 15.168 1.00 69.75 466 GLU A O 1
ATOM 3687 N N . ARG A 1 467 ? -38.843 8.771 16.001 1.00 71.31 467 ARG A N 1
ATOM 3688 C CA . ARG A 1 467 ? -38.459 9.325 17.310 1.00 71.31 467 ARG A CA 1
ATOM 3689 C C . ARG A 1 467 ? -37.342 10.363 17.194 1.00 71.31 467 ARG A C 1
ATOM 3691 O O . ARG A 1 467 ? -37.481 11.454 17.741 1.00 71.31 467 ARG A O 1
ATOM 3698 N N . GLN A 1 468 ? -36.290 10.069 16.427 1.00 70.88 468 GLN A N 1
ATOM 3699 C CA . GLN A 1 468 ? -35.190 11.008 16.178 1.00 70.88 468 GLN A CA 1
ATOM 3700 C C . GLN A 1 468 ? -35.634 12.282 15.443 1.00 70.88 468 GLN A C 1
ATOM 3702 O O . GLN A 1 468 ? -35.053 13.341 15.664 1.00 70.88 468 GLN A O 1
ATOM 3707 N N . GLN A 1 469 ? -36.663 12.215 14.592 1.00 72.56 469 GLN A N 1
ATOM 3708 C CA . GLN A 1 469 ? -37.238 13.399 13.943 1.00 72.56 469 GLN A CA 1
ATOM 3709 C C . GLN A 1 469 ? -38.159 14.202 14.874 1.00 72.56 469 GLN A C 1
ATOM 3711 O O . GLN A 1 469 ? -38.191 15.432 14.798 1.00 72.56 469 GLN A O 1
ATOM 3716 N N . LEU A 1 470 ? -38.914 13.532 15.749 1.00 76.00 470 LEU A N 1
ATOM 3717 C CA . LEU A 1 470 ? -39.873 14.175 16.650 1.00 76.00 470 LEU A CA 1
ATOM 3718 C C . LEU A 1 470 ? -39.208 14.872 17.842 1.00 76.00 470 LEU A C 1
ATOM 3720 O O . LEU A 1 470 ? -39.699 15.913 18.274 1.00 76.00 470 LEU A O 1
ATOM 3724 N N . GLU A 1 471 ? -38.094 14.352 18.359 1.00 78.62 471 GLU A N 1
ATOM 3725 C CA . GLU A 1 471 ? -37.350 14.955 19.476 1.00 78.62 471 GLU A CA 1
ATOM 3726 C C . GLU A 1 471 ? -36.918 16.419 19.246 1.00 78.62 471 GLU A C 1
ATOM 3728 O O . GLU A 1 471 ? -37.246 17.263 20.088 1.00 78.62 471 GLU A O 1
ATOM 3733 N N . PRO A 1 472 ? -36.249 16.791 18.135 1.00 80.31 472 PRO A N 1
ATOM 3734 C CA . PRO A 1 472 ? -35.873 18.182 17.890 1.00 80.31 472 PRO A CA 1
ATOM 3735 C C . PRO A 1 472 ? -37.095 19.081 17.675 1.00 80.31 472 PRO A C 1
ATOM 3737 O O . PRO A 1 472 ? -37.105 20.219 18.138 1.00 80.31 472 PRO A O 1
ATOM 3740 N N . LEU A 1 473 ? -38.158 18.579 17.038 1.00 80.00 473 LEU A N 1
ATOM 3741 C CA . LEU A 1 473 ? -39.397 19.344 16.861 1.00 80.00 473 LEU A CA 1
ATOM 3742 C C . LEU A 1 473 ? -40.124 19.578 18.194 1.00 80.00 473 LEU A C 1
ATOM 3744 O O . LEU A 1 473 ? -40.656 20.664 18.422 1.00 80.00 473 LEU A O 1
ATOM 3748 N N . ARG A 1 474 ? -40.101 18.593 19.100 1.00 82.88 474 ARG A N 1
ATOM 3749 C CA . ARG A 1 474 ? -40.593 18.731 20.477 1.00 82.88 474 ARG A CA 1
ATOM 3750 C C . ARG A 1 474 ? -39.773 19.758 21.256 1.00 82.88 474 ARG A C 1
ATOM 3752 O O . ARG A 1 474 ? -40.360 20.561 21.974 1.00 82.88 474 ARG A O 1
ATOM 3759 N N . ALA A 1 475 ? -38.448 19.762 21.104 1.00 83.31 475 ALA A N 1
ATOM 3760 C CA . ALA A 1 475 ? -37.579 20.749 21.746 1.00 83.31 475 ALA A CA 1
ATOM 3761 C C . ALA A 1 475 ? -37.887 22.179 21.270 1.00 83.31 475 ALA A C 1
ATOM 3763 O O . ALA A 1 475 ? -38.058 23.069 22.100 1.00 83.31 475 ALA A O 1
ATOM 3764 N N . VAL A 1 476 ? -38.056 22.377 19.956 1.00 84.81 476 VAL A N 1
ATOM 3765 C CA . VAL A 1 476 ? -38.474 23.668 19.380 1.00 84.81 476 VAL A CA 1
ATOM 3766 C C . VAL A 1 476 ? -39.841 24.093 19.915 1.00 84.81 476 VAL A C 1
ATOM 3768 O O . VAL A 1 476 ? -40.025 25.251 20.280 1.00 84.81 476 VAL A O 1
ATOM 3771 N N . TRP A 1 477 ? -40.799 23.166 20.014 1.00 89.62 477 TRP A N 1
ATOM 3772 C CA . TRP A 1 477 ? -42.107 23.475 20.590 1.00 89.62 477 TRP A CA 1
ATOM 3773 C C . TRP A 1 477 ? -42.005 23.909 22.059 1.00 89.62 477 TRP A C 1
ATOM 3775 O O . TRP A 1 477 ? -42.623 24.900 22.434 1.00 89.62 477 TRP A O 1
ATOM 3785 N N . LEU A 1 478 ? -41.208 23.213 22.880 1.00 87.31 478 LEU A N 1
ATOM 3786 C CA . LEU A 1 478 ? -41.004 23.558 24.294 1.00 87.31 478 LEU A CA 1
ATOM 3787 C C . LEU A 1 478 ? -40.363 24.941 24.459 1.00 87.31 478 LEU A C 1
ATOM 3789 O O . LEU A 1 478 ? -40.761 25.700 25.343 1.00 87.31 478 LEU A O 1
ATOM 3793 N N . GLU A 1 479 ? -39.402 25.281 23.601 1.00 87.38 479 GLU A N 1
ATOM 3794 C CA . GLU A 1 479 ? -38.760 26.596 23.590 1.00 87.38 479 GLU A CA 1
ATOM 3795 C C . GLU A 1 479 ? -39.754 27.702 23.205 1.00 87.38 479 GLU A C 1
ATOM 3797 O O . GLU A 1 479 ? -39.897 28.689 23.930 1.00 87.38 479 GLU A O 1
ATOM 3802 N N . GLU A 1 480 ? -40.507 27.523 22.115 1.00 87.56 480 GLU A N 1
ATOM 3803 C CA . GLU A 1 480 ? -41.500 28.507 21.665 1.00 87.56 480 GLU A CA 1
ATOM 3804 C C . GLU A 1 480 ? -42.669 28.654 22.657 1.00 87.56 480 GLU A C 1
ATOM 3806 O O . GLU A 1 480 ? -43.144 29.768 22.887 1.00 87.56 480 GLU A O 1
ATOM 3811 N N . ALA A 1 481 ? -43.105 27.565 23.296 1.00 87.31 481 ALA A N 1
ATOM 3812 C CA . ALA A 1 481 ? -44.128 27.593 24.340 1.00 87.31 481 ALA A CA 1
ATOM 3813 C C . ALA A 1 481 ? -43.631 28.299 25.615 1.00 87.31 481 ALA A C 1
ATOM 3815 O O . ALA A 1 481 ? -44.368 29.088 26.210 1.00 87.31 481 ALA A O 1
ATOM 3816 N N . GLY A 1 482 ? -42.371 28.082 26.009 1.00 87.94 482 GLY A N 1
ATOM 3817 C CA . GLY A 1 482 ? -41.742 28.792 27.125 1.00 87.94 482 GLY A CA 1
ATOM 3818 C C . GLY A 1 482 ? -41.603 30.295 26.864 1.00 87.94 482 GLY A C 1
ATOM 3819 O O . GLY A 1 482 ? -41.900 31.109 27.740 1.00 87.94 482 GLY A O 1
ATOM 3820 N N . LEU A 1 483 ? -41.227 30.676 25.639 1.00 86.31 483 LEU A N 1
ATOM 3821 C CA . LEU A 1 483 ? -41.174 32.076 25.207 1.00 86.31 483 LEU A CA 1
ATOM 3822 C C . LEU A 1 483 ? -42.561 32.728 25.195 1.00 86.31 483 LEU A C 1
ATOM 3824 O O . LEU A 1 483 ? -42.687 33.882 25.606 1.00 86.31 483 LEU A O 1
ATOM 3828 N N . LEU A 1 484 ? -43.601 32.002 24.770 1.00 87.81 484 LEU A N 1
ATOM 3829 C CA . LEU A 1 484 ? -44.983 32.484 24.821 1.00 87.81 484 LEU A CA 1
ATOM 3830 C C . LEU A 1 484 ? -45.426 32.746 26.265 1.00 87.81 484 LEU A C 1
ATOM 3832 O O . LEU A 1 484 ? -45.954 33.817 26.548 1.00 87.81 484 LEU A O 1
ATOM 3836 N N . ALA A 1 485 ? -45.153 31.812 27.180 1.00 85.62 485 ALA A N 1
ATOM 3837 C CA . ALA A 1 485 ? -45.485 31.963 28.595 1.00 85.62 485 ALA A CA 1
ATOM 3838 C C . ALA A 1 485 ? -44.752 33.153 29.244 1.00 85.62 485 ALA A C 1
ATOM 3840 O O . ALA A 1 485 ? -45.335 33.886 30.043 1.00 85.62 485 ALA A O 1
ATOM 3841 N N . TRP A 1 486 ? -43.488 33.382 28.875 1.00 87.38 486 TRP A N 1
ATOM 3842 C CA . TRP A 1 486 ? -42.736 34.557 29.322 1.00 87.38 486 TRP A CA 1
ATOM 3843 C C . TRP A 1 486 ? -43.317 35.864 28.761 1.00 87.38 486 TRP A C 1
ATOM 3845 O O . TRP A 1 486 ? -43.500 36.824 29.510 1.00 87.38 486 TRP A O 1
ATOM 3855 N N . LEU A 1 487 ? -43.658 35.896 27.467 1.00 84.62 487 LEU A N 1
ATOM 3856 C CA . LEU A 1 487 ? -44.290 37.050 26.816 1.00 84.62 487 LEU A CA 1
ATOM 3857 C C . LEU A 1 487 ? -45.635 37.397 27.456 1.00 84.62 487 LEU A C 1
ATOM 3859 O O . LEU A 1 487 ? -45.888 38.572 27.718 1.00 84.62 487 LEU A O 1
ATOM 3863 N N . ASP A 1 488 ? -46.465 36.396 27.750 1.00 83.62 488 ASP A N 1
ATOM 3864 C CA . ASP A 1 488 ? -47.750 36.582 28.429 1.00 83.62 488 ASP A CA 1
ATOM 3865 C C . ASP A 1 488 ? -47.575 37.235 29.812 1.00 83.62 488 ASP A C 1
ATOM 3867 O O . ASP A 1 488 ? -48.390 38.072 30.201 1.00 83.62 488 ASP A O 1
ATOM 3871 N N . GLY A 1 489 ? -46.478 36.929 30.515 1.00 80.56 489 GLY A N 1
ATOM 3872 C CA . GLY A 1 489 ? -46.117 37.557 31.790 1.00 80.56 489 GLY A CA 1
ATOM 3873 C C . GLY A 1 489 ? -45.553 38.982 31.683 1.00 80.56 489 GLY A C 1
ATOM 3874 O O . GLY A 1 489 ? -45.624 39.728 32.651 1.00 80.56 489 GLY A O 1
ATOM 3875 N N . GLN A 1 490 ? -45.003 39.384 30.533 1.00 79.06 490 GLN A N 1
ATOM 3876 C CA . GLN A 1 490 ? -44.471 40.741 30.290 1.00 79.06 490 GLN A CA 1
ATOM 3877 C C . GLN A 1 490 ? -45.511 41.687 29.671 1.00 79.06 490 GLN A C 1
ATOM 3879 O O . GLN A 1 490 ? -45.424 42.909 29.783 1.00 79.06 490 GLN A O 1
ATOM 3884 N N . LEU A 1 491 ? -46.545 41.126 29.046 1.00 70.50 491 LEU A N 1
ATOM 3885 C CA . LEU A 1 491 ? -47.662 41.863 28.454 1.00 70.50 491 LEU A CA 1
ATOM 3886 C C . LEU A 1 491 ? -48.545 42.592 29.474 1.00 70.50 491 LEU A C 1
ATOM 3888 O O . LEU A 1 491 ? -49.320 43.468 29.081 1.00 70.50 491 LEU A O 1
ATOM 3892 N N . SER A 1 492 ? -48.429 42.260 30.762 1.00 62.97 492 SER A N 1
ATOM 3893 C CA . SER A 1 492 ? -49.025 43.041 31.849 1.00 62.97 492 SER A CA 1
ATOM 3894 C C . SER A 1 492 ? -48.346 44.398 32.059 1.00 62.97 492 SER A C 1
ATOM 3896 O O . SER A 1 492 ? -48.973 45.282 32.638 1.00 62.97 492 SER A O 1
ATOM 3898 N N . GLU A 1 493 ? -47.113 44.581 31.575 1.00 62.81 493 GLU A N 1
ATOM 3899 C CA . GLU A 1 493 ? -46.325 45.806 31.762 1.00 62.81 493 GLU A CA 1
ATOM 3900 C C . GLU A 1 493 ? -46.181 46.637 30.476 1.00 62.81 493 GLU A C 1
ATOM 3902 O O . GLU A 1 493 ? -46.191 47.865 30.561 1.00 62.81 493 GLU A O 1
ATOM 3907 N N . ASP A 1 494 ? -46.124 46.015 29.287 1.00 63.91 494 ASP A N 1
ATOM 3908 C CA . ASP A 1 494 ? -45.882 46.747 28.034 1.00 63.91 494 ASP A CA 1
ATOM 3909 C C . ASP A 1 494 ? -46.735 46.257 26.840 1.00 63.91 494 ASP A C 1
ATOM 3911 O O . ASP A 1 494 ? -46.619 45.135 26.337 1.00 63.91 494 ASP A O 1
ATOM 3915 N N . GLY A 1 495 ? -47.632 47.122 26.351 1.00 70.94 495 GLY A N 1
ATOM 3916 C CA . GLY A 1 495 ? -48.635 46.788 25.327 1.00 70.94 495 GLY A CA 1
ATOM 3917 C C . GLY A 1 495 ? -48.089 46.647 23.899 1.00 70.94 495 GLY A C 1
ATOM 3918 O O . GLY A 1 495 ? -48.809 46.182 23.007 1.00 70.94 495 GLY A O 1
ATOM 3919 N N . LEU A 1 496 ? -46.829 47.030 23.674 1.00 74.62 496 LEU A N 1
ATOM 3920 C CA . LEU A 1 496 ? -46.168 47.018 22.365 1.00 74.62 496 LEU A CA 1
ATOM 3921 C C . LEU A 1 496 ? -45.852 45.600 21.850 1.00 74.62 496 LEU A C 1
ATOM 3923 O O . LEU A 1 496 ? -45.668 45.415 20.647 1.00 74.62 496 LEU A O 1
ATOM 3927 N N . LEU A 1 497 ? -45.861 44.583 22.720 1.00 79.38 497 LEU A N 1
ATOM 3928 C CA . LEU A 1 497 ? -45.492 43.198 22.383 1.00 79.38 497 LEU A CA 1
ATOM 3929 C C . LEU A 1 497 ? -46.660 42.325 21.868 1.00 79.38 497 LEU A C 1
ATOM 3931 O O . LEU A 1 497 ? -46.443 41.194 21.425 1.00 79.38 497 LEU A O 1
ATOM 3935 N N . ARG A 1 498 ? -47.900 42.844 21.839 1.00 80.12 498 ARG A N 1
ATOM 3936 C CA . ARG A 1 498 ? -49.106 42.107 21.381 1.00 80.12 498 ARG A CA 1
ATOM 3937 C C . ARG A 1 498 ? -49.002 41.468 19.985 1.00 80.12 498 ARG A C 1
ATOM 3939 O O . ARG A 1 498 ? -49.514 40.360 19.813 1.00 80.12 498 ARG A O 1
ATOM 3946 N N . PRO A 1 499 ? -48.414 42.115 18.959 1.00 83.38 499 PRO A N 1
ATOM 3947 C CA . PRO A 1 499 ? -48.309 41.500 17.636 1.00 83.38 499 PRO A CA 1
ATOM 3948 C C . PRO A 1 499 ? -47.419 40.251 17.637 1.00 83.38 499 PRO A C 1
ATOM 3950 O O . PRO A 1 499 ? -47.730 39.276 16.954 1.00 83.38 499 PRO A O 1
ATOM 3953 N N . LEU A 1 500 ? -46.349 40.267 18.437 1.00 83.12 500 LEU A N 1
ATOM 3954 C CA . LEU A 1 500 ? -45.393 39.169 18.541 1.00 83.12 500 LEU A CA 1
ATOM 3955 C C . LEU A 1 500 ? -45.996 37.981 19.302 1.00 83.12 500 LEU A C 1
ATOM 3957 O O . LEU A 1 500 ? -45.888 36.853 18.829 1.00 83.12 500 LEU A O 1
ATOM 3961 N N . GLN A 1 501 ? -46.738 38.243 20.384 1.00 87.00 501 GLN A N 1
ATOM 3962 C CA . GLN A 1 501 ? -47.533 37.232 21.093 1.00 87.00 501 GLN A CA 1
ATOM 3963 C C . GLN A 1 501 ? -48.490 36.507 20.139 1.00 87.00 501 GLN A C 1
ATOM 3965 O O . GLN A 1 501 ? -48.442 35.288 20.035 1.00 87.00 501 GLN A O 1
ATOM 3970 N N . ARG A 1 502 ? -49.302 37.241 19.363 1.00 84.69 502 ARG A N 1
ATOM 3971 C CA . ARG A 1 502 ? -50.245 36.628 18.406 1.00 84.69 502 ARG A CA 1
ATOM 3972 C C . ARG A 1 502 ? -49.550 35.756 17.359 1.00 84.69 502 ARG A C 1
ATOM 3974 O O . ARG A 1 502 ? -50.083 34.708 16.993 1.00 84.69 502 ARG A O 1
ATOM 3981 N N . GLY A 1 503 ? -48.388 36.190 16.867 1.00 85.69 503 GLY A N 1
ATOM 3982 C CA . GLY A 1 503 ? -47.578 35.411 15.931 1.00 85.69 503 GLY A CA 1
ATOM 3983 C C . GLY A 1 503 ? -47.073 34.109 16.554 1.00 85.69 503 GLY A C 1
ATOM 3984 O O . GLY A 1 503 ? -47.219 33.044 15.953 1.00 85.69 503 GLY A O 1
ATOM 3985 N N . LEU A 1 504 ? -46.550 34.188 17.779 1.00 87.12 504 LEU A N 1
ATOM 3986 C CA . LEU A 1 504 ? -46.015 33.040 18.505 1.00 87.12 504 LEU A CA 1
ATOM 3987 C C . LEU A 1 504 ? -47.122 32.052 18.912 1.00 87.12 504 LEU A C 1
ATOM 3989 O O . LEU A 1 504 ? -46.983 30.860 18.666 1.00 87.12 504 LEU A O 1
ATOM 3993 N N . THR A 1 505 ? -48.270 32.530 19.413 1.00 89.25 505 THR A N 1
ATOM 3994 C CA . THR A 1 505 ? -49.438 31.689 19.741 1.00 89.25 505 THR A CA 1
ATOM 3995 C C . THR A 1 505 ? -49.902 30.871 18.539 1.00 89.25 505 THR A C 1
ATOM 3997 O O . THR A 1 505 ? -50.193 29.681 18.661 1.00 89.25 505 THR A O 1
ATOM 4000 N N . ARG A 1 506 ? -49.957 31.490 17.353 1.00 86.69 506 ARG A N 1
ATOM 4001 C CA . ARG A 1 506 ? -50.362 30.791 16.130 1.00 86.69 506 ARG A CA 1
ATOM 4002 C C . ARG A 1 506 ? -49.366 29.695 15.752 1.00 86.69 506 ARG A C 1
ATOM 4004 O O . ARG A 1 506 ? -49.790 28.596 15.407 1.00 86.69 506 ARG A O 1
ATOM 4011 N N . ARG A 1 507 ? -48.069 29.987 15.841 1.00 85.12 507 ARG A N 1
ATOM 4012 C CA . ARG A 1 507 ? -46.992 29.056 15.489 1.00 85.12 507 ARG A CA 1
ATOM 4013 C C . ARG A 1 507 ? -46.917 27.867 16.453 1.00 85.12 507 ARG A C 1
ATOM 4015 O O . ARG A 1 507 ? -46.921 26.727 15.995 1.00 85.12 507 ARG A O 1
ATOM 4022 N N . VAL A 1 508 ? -46.999 28.120 17.762 1.00 87.50 508 VAL A N 1
ATOM 4023 C CA . VAL A 1 508 ? -47.081 27.080 18.804 1.00 87.50 508 VAL A CA 1
ATOM 4024 C C . VAL A 1 508 ? -48.311 26.189 18.594 1.00 87.50 508 VAL A C 1
ATOM 4026 O O . VAL A 1 508 ? -48.195 24.965 18.641 1.00 87.50 508 VAL A O 1
ATOM 4029 N N . GLY A 1 509 ? -49.478 26.769 18.287 1.00 86.06 509 GLY A N 1
ATOM 4030 C CA . GLY A 1 509 ? -50.708 26.009 18.026 1.00 86.06 509 GLY A CA 1
ATOM 4031 C C . GLY A 1 509 ? -50.724 25.242 16.693 1.00 86.06 509 GLY A C 1
ATOM 4032 O O . GLY A 1 509 ? -51.423 24.234 16.556 1.00 86.06 509 GLY A O 1
ATOM 4033 N N . GLU A 1 510 ? -49.979 25.690 15.680 1.00 84.75 510 GLU A N 1
ATOM 4034 C CA . GLU A 1 510 ? -49.756 24.934 14.438 1.00 84.75 510 GLU A CA 1
ATOM 4035 C C . GLU A 1 510 ? -48.815 23.744 14.683 1.00 84.75 510 GLU A C 1
ATOM 4037 O O . GLU A 1 510 ? -49.165 22.619 14.319 1.00 84.75 510 GLU A O 1
ATOM 4042 N N . LEU A 1 511 ? -47.696 23.956 15.383 1.00 81.75 511 LEU A N 1
ATOM 4043 C CA . LEU A 1 511 ? -46.760 22.893 15.764 1.00 81.75 511 LEU A CA 1
ATOM 4044 C C . LEU A 1 511 ? -47.407 21.849 16.687 1.00 81.75 511 LEU A C 1
ATOM 4046 O O . LEU A 1 511 ? -47.243 20.652 16.462 1.00 81.75 511 LEU A O 1
ATOM 4050 N N . GLN A 1 512 ? -48.212 22.271 17.667 1.00 85.81 512 GLN A N 1
ATOM 4051 C CA . GLN A 1 512 ? -48.915 21.357 18.575 1.00 85.81 512 GLN A CA 1
ATOM 4052 C C . GLN A 1 512 ? -49.846 20.405 17.815 1.00 85.81 512 GLN A C 1
ATOM 4054 O O . GLN A 1 512 ? -49.838 19.201 18.059 1.00 85.81 512 GLN A O 1
ATOM 4059 N N . ARG A 1 513 ? -50.617 20.921 16.847 1.00 82.94 513 ARG A N 1
ATOM 4060 C CA . ARG A 1 513 ? -51.522 20.099 16.024 1.00 82.94 513 ARG A CA 1
ATOM 4061 C C . ARG A 1 513 ? -50.774 19.116 15.126 1.00 82.94 513 ARG A C 1
ATOM 4063 O O . ARG A 1 513 ? -51.273 18.020 14.897 1.00 82.94 513 ARG A O 1
ATOM 4070 N N . GLN A 1 514 ? -49.599 19.495 14.629 1.00 80.12 514 GLN A N 1
ATOM 4071 C CA . GLN A 1 514 ? -48.760 18.618 13.806 1.00 80.12 514 GLN A CA 1
ATOM 4072 C C . GLN A 1 514 ? -48.072 17.519 14.628 1.00 80.12 514 GLN A C 1
ATOM 4074 O O . GLN A 1 514 ? -47.901 16.404 14.136 1.00 80.12 514 GLN A O 1
ATOM 4079 N N . LEU A 1 515 ? -47.683 17.823 15.869 1.00 81.12 515 LEU A N 1
ATOM 4080 C CA . LEU A 1 515 ? -46.898 16.924 16.716 1.00 81.12 515 LEU A CA 1
ATOM 4081 C C . LEU A 1 515 ? -47.751 15.997 17.586 1.00 81.12 515 LEU A C 1
ATOM 4083 O O . LEU A 1 515 ? -47.359 14.850 17.773 1.00 81.12 515 LEU A O 1
ATOM 4087 N N . ALA A 1 516 ? -48.915 16.438 18.077 1.00 78.88 516 ALA A N 1
ATOM 4088 C CA . ALA A 1 516 ? -49.704 15.696 19.068 1.00 78.88 516 ALA A CA 1
ATOM 4089 C C . ALA A 1 516 ? -50.035 14.256 18.635 1.00 78.88 516 ALA A C 1
ATOM 4091 O O . ALA A 1 516 ? -49.764 13.313 19.371 1.00 78.88 516 ALA A O 1
ATOM 4092 N N . HIS A 1 517 ? -50.545 14.072 17.414 1.00 77.81 517 HIS A N 1
ATOM 4093 C CA . HIS A 1 517 ? -50.881 12.742 16.891 1.00 77.81 517 HIS A CA 1
ATOM 4094 C C . HIS A 1 517 ? -49.6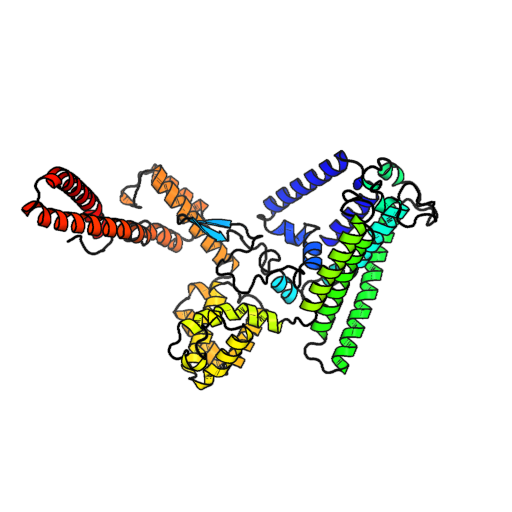35 11.880 16.610 1.00 77.81 517 HIS A C 1
ATOM 4096 O O . HIS A 1 517 ? -49.680 10.659 16.734 1.00 77.81 517 HIS A O 1
ATOM 4102 N N . ARG A 1 518 ? -48.512 12.493 16.212 1.00 77.56 518 ARG A N 1
ATOM 4103 C CA . ARG A 1 518 ? -47.271 11.767 15.883 1.00 77.56 518 ARG A CA 1
ATOM 4104 C C . ARG A 1 518 ? -46.518 11.318 17.136 1.00 77.56 518 ARG A C 1
ATOM 4106 O O . ARG A 1 518 ? -46.005 10.207 17.160 1.00 77.56 518 ARG A O 1
ATOM 4113 N N . LEU A 1 519 ? -46.497 12.147 18.182 1.00 78.38 519 LEU A N 1
ATOM 4114 C CA . LEU A 1 519 ? -45.896 11.813 19.479 1.00 78.38 519 LEU A CA 1
ATOM 4115 C C . LEU A 1 519 ? -46.636 10.655 20.159 1.00 78.38 519 LEU A C 1
ATOM 4117 O O . LEU A 1 519 ? -45.986 9.720 20.625 1.00 78.38 519 LEU A O 1
ATOM 4121 N N . ASP A 1 520 ? -47.972 10.675 20.120 1.00 77.62 520 ASP A N 1
ATOM 4122 C CA . ASP A 1 520 ? -48.818 9.598 20.650 1.00 77.62 520 ASP A CA 1
ATOM 4123 C C . ASP A 1 520 ? -48.596 8.281 19.883 1.00 77.62 520 ASP A C 1
ATOM 4125 O O . ASP A 1 520 ? -48.315 7.236 20.472 1.00 77.62 520 ASP A O 1
ATOM 4129 N N . ALA A 1 521 ? -48.573 8.340 18.546 1.00 73.56 521 ALA A N 1
ATOM 4130 C CA . ALA A 1 521 ? -48.285 7.177 17.703 1.00 73.56 521 ALA A CA 1
ATOM 4131 C C . ALA A 1 521 ? -46.864 6.599 17.905 1.00 73.56 521 ALA A C 1
ATOM 4133 O O . ALA A 1 521 ? -46.672 5.388 17.754 1.00 73.56 521 ALA A O 1
ATOM 4134 N N . ALA A 1 522 ? -45.886 7.438 18.270 1.00 70.00 522 ALA A N 1
ATOM 4135 C CA . ALA A 1 522 ? -44.502 7.049 18.556 1.00 70.00 522 ALA A CA 1
ATOM 4136 C C . ALA A 1 522 ? -44.272 6.552 19.999 1.00 70.00 522 ALA A C 1
ATOM 4138 O O . ALA A 1 522 ? -43.182 6.042 20.311 1.00 70.00 522 ALA A O 1
ATOM 4139 N N . GLY A 1 523 ? -45.283 6.666 20.870 1.00 72.56 523 GLY A N 1
ATOM 4140 C CA . GLY A 1 523 ? -45.199 6.326 22.291 1.00 72.56 523 GLY A CA 1
ATOM 4141 C C . GLY A 1 523 ? -44.270 7.252 23.081 1.00 72.56 523 GLY A C 1
ATOM 4142 O O . GLY A 1 523 ? -43.607 6.796 24.011 1.00 72.56 523 GLY A O 1
ATOM 4143 N N . LEU A 1 524 ? -44.157 8.514 22.659 1.00 74.38 524 LEU A N 1
ATOM 4144 C CA . LEU A 1 524 ? -43.429 9.566 23.368 1.00 74.38 524 LEU A CA 1
ATOM 4145 C C . LEU A 1 524 ? -44.395 10.347 24.266 1.00 74.38 524 LEU A C 1
ATOM 4147 O O . LEU A 1 524 ? -45.591 10.406 23.984 1.00 74.38 524 LEU A O 1
ATOM 4151 N N . ASP A 1 525 ? -43.880 10.960 25.335 1.00 77.69 525 ASP A N 1
ATOM 4152 C CA . ASP A 1 525 ? -44.722 11.732 26.255 1.00 77.69 525 ASP A CA 1
ATOM 4153 C C . ASP A 1 525 ? -45.508 12.829 25.513 1.00 77.69 525 ASP A C 1
ATOM 4155 O O . ASP A 1 525 ? -44.934 13.527 24.662 1.00 77.69 525 ASP A O 1
ATOM 4159 N N . PRO A 1 526 ? -46.795 13.028 25.854 1.00 74.94 526 PRO A N 1
ATOM 4160 C CA . PRO A 1 526 ? -47.605 14.072 25.249 1.00 74.94 526 PRO A CA 1
ATOM 4161 C C . PRO A 1 526 ? -47.040 15.464 25.559 1.00 74.94 526 PRO A C 1
ATOM 4163 O O . PRO A 1 526 ? -46.361 15.685 26.566 1.00 74.94 526 PRO A O 1
ATOM 4166 N N . LEU A 1 527 ? -47.325 16.417 24.669 1.00 77.75 527 LEU A N 1
ATOM 4167 C CA . LEU A 1 527 ? -47.014 17.825 24.911 1.00 77.75 527 LEU A CA 1
ATOM 4168 C C . LEU A 1 527 ? -47.876 18.347 26.082 1.00 77.75 527 LEU A C 1
ATOM 4170 O O . LEU A 1 527 ? -49.053 17.980 26.142 1.00 77.75 527 LEU A O 1
ATOM 4174 N N . PRO A 1 528 ? -47.301 19.146 26.999 1.00 68.00 528 PRO A N 1
ATOM 4175 C CA . PRO A 1 528 ? -47.980 19.665 28.188 1.00 68.00 528 PRO A CA 1
ATOM 4176 C C . PRO A 1 528 ? -49.132 20.633 27.896 1.00 68.00 528 PRO A C 1
ATOM 4178 O O . PRO A 1 528 ? -49.138 21.270 26.814 1.00 68.00 528 PRO A O 1
#

Solvent-accessible surface area (backbone atoms only — not comparable to full-atom values): 28966 Å² total; per-residue (Å²): 102,21,66,56,50,36,52,51,50,52,41,45,40,62,35,35,45,52,25,39,71,66,55,40,50,52,52,50,51,52,51,51,51,51,45,52,51,42,20,66,77,51,76,61,36,41,34,63,77,56,55,37,41,58,40,64,52,50,46,51,66,37,19,80,55,38,63,87,52,76,65,71,61,55,92,59,91,59,92,54,47,97,70,42,46,69,42,69,44,97,86,71,44,83,42,63,58,50,82,54,70,44,90,66,32,59,59,65,32,26,41,58,28,34,62,69,38,68,85,69,46,85,63,50,66,54,56,44,30,15,42,34,21,34,48,53,33,50,53,53,50,42,38,53,68,38,91,60,61,84,48,91,84,48,88,62,49,44,53,48,67,50,50,61,54,64,38,69,60,37,51,76,43,25,74,35,52,36,78,100,78,47,90,52,30,33,68,57,49,46,52,50,49,33,54,48,32,18,51,54,27,32,53,52,44,53,50,52,25,52,51,43,25,54,50,26,56,74,71,65,44,82,63,22,61,63,52,16,55,51,51,42,48,49,52,33,38,47,47,26,54,51,53,47,44,70,57,44,39,92,58,67,48,77,74,39,94,59,36,42,58,53,53,38,51,51,50,50,50,43,46,48,51,23,47,60,70,52,66,81,62,52,69,66,59,53,51,45,40,55,45,28,68,56,50,47,56,58,56,68,77,45,87,84,52,63,83,80,40,81,81,54,57,76,84,77,50,51,44,64,56,50,51,54,53,50,48,50,36,44,82,79,30,65,70,60,32,52,50,54,50,42,53,51,51,47,53,32,49,77,68,51,49,59,90,38,82,62,40,53,51,54,50,47,54,50,33,57,47,38,72,50,57,71,66,55,52,52,52,43,51,55,49,45,51,70,78,39,50,79,66,76,76,52,57,54,71,56,50,56,48,48,51,51,28,48,50,51,42,50,54,54,49,51,52,49,28,60,76,73,71,43,92,54,58,52,83,86,79,53,50,76,69,53,51,54,51,51,50,50,52,47,65,72,39,67,58,56,67,76,60,47,52,54,56,52,46,36,43,18,62,68,9,68,57,48,51,64,57,45,50,60,54,49,50,53,48,52,52,54,48,52,50,47,55,51,47,63,67,46,50,81,79,42,79,84,51,56,69,58,52,56,53,47,55,51,51,47,55,52,51,47,67,66,41,52,66,53,32,54,58,42,73,43,82,75,82,132

Radius of gyration: 32.15 Å; Cα contacts (8 Å, |Δi|>4): 506; chains: 1; bounding box: 84×69×76 Å